Protein AF-0000000084528048 (afdb_homodimer)

Nearest PDB structures (foldseek):
  7a0g-assembly1_JJJ  TM=1.841E-01  e=9.945E+00  Serratia marcescens

Foldseek 3Di:
DDPPPPPPPDQPDDPLQVLLVLLLVLLVVLVVLPVPDPPPRSLVVSLVSLVSNVVSLVVSVVVCVVVVPQGPNSVVSSVVSLVSNLLSLLVVLLVLQQNDVLSVVLSVLLVVLVVLLVVLCVVLPPVLVVQDQDPLVVVLSVLSSVLSSLSSVLQSVCCVVVVDGNPNPNPLPLPVDPSSVSNVVSSVSSVVSSVSSVVRSVVSVVSSVVVPDDDD/DPPPPPPPPDQPDDPLQVLLVLLLVLLVVLVVLPVPDPPPRSLVVSLVSLVSNVVSLVVSVVVCVVVVPQGPNSVVSSVVSLVSNLLSLLVVLCVLQQNDVLSVVLSVLLVVLVVLLVVLCVVLPPVLVVQDQDPLVVVLSVLSSVLSSLLSVLQRVCCVVVVDGNPRPNPLPLPVDPSSVSNVVSSVSSVVSSVSSVVRSVVSVVSSVVVPDDDD

Structure (mmCIF, N/CA/C/O backbone):
data_AF-0000000084528048-model_v1
#
loop_
_entity.id
_entity.type
_entity.pdbx_description
1 polymer 'CDP-diacylglycerol--glycerol-3-phosphate 3-phosphatidyltransferase'
#
loop_
_atom_site.group_PDB
_atom_site.id
_atom_site.type_symbol
_atom_site.label_atom_id
_atom_site.label_alt_id
_atom_site.label_comp_id
_atom_site.label_asym_id
_atom_site.label_entity_id
_atom_site.label_seq_id
_atom_site.pdbx_PDB_ins_code
_atom_site.Cartn_x
_atom_site.Cartn_y
_atom_site.Cartn_z
_atom_site.occupancy
_atom_site.B_iso_or_equiv
_atom_site.auth_seq_id
_atom_site.auth_comp_id
_atom_site.auth_asym_id
_atom_site.auth_atom_id
_atom_site.pdbx_PDB_model_num
ATOM 1 N N . MET A 1 1 ? -15.969 32.281 36.062 1 35.38 1 MET A N 1
ATOM 2 C CA . MET A 1 1 ? -16.859 32.156 34.906 1 35.38 1 MET A CA 1
ATOM 3 C C . MET A 1 1 ? -17.188 30.703 34.625 1 35.38 1 MET A C 1
ATOM 5 O O . MET A 1 1 ? -16.297 29.844 34.625 1 35.38 1 MET A O 1
ATOM 9 N N . PRO A 1 2 ? -18.453 30.25 34.625 1 36.25 2 PRO A N 1
ATOM 10 C CA . PRO A 1 2 ? -18.781 28.828 34.625 1 36.25 2 PRO A CA 1
ATOM 11 C C . PRO A 1 2 ? -18.219 28.078 33.438 1 36.25 2 PRO A C 1
ATOM 13 O O . PRO A 1 2 ? -18.016 28.688 32.375 1 36.25 2 PRO A O 1
ATOM 16 N N . ALA A 1 3 ? -17.531 26.953 33.625 1 41.97 3 ALA A N 1
ATOM 17 C CA . ALA A 1 3 ? -17 26.047 32.625 1 41.97 3 ALA A CA 1
ATOM 18 C C . ALA A 1 3 ? -18.047 25.766 31.547 1 41.97 3 ALA A C 1
ATOM 20 O O . ALA A 1 3 ? -19.188 25.375 31.844 1 41.97 3 ALA A O 1
ATOM 21 N N . GLU A 1 4 ? -18.219 26.578 30.469 1 39.09 4 GLU A N 1
ATOM 22 C CA . GLU A 1 4 ? -19.156 26.344 29.391 1 39.09 4 GLU A CA 1
ATOM 23 C C . GLU A 1 4 ? -19.312 24.859 29.094 1 39.09 4 GLU A C 1
ATOM 25 O O . GLU A 1 4 ? -18.328 24.109 29.125 1 39.09 4 GLU A O 1
ATOM 30 N N . PRO A 1 5 ? -20.5 24.281 29.203 1 37.47 5 PRO A N 1
ATOM 31 C CA . PRO A 1 5 ? -20.734 22.844 29.047 1 37.47 5 PRO A CA 1
ATOM 32 C C . PRO A 1 5 ? -20.016 22.25 27.828 1 37.47 5 PRO A C 1
ATOM 34 O O . PRO A 1 5 ? -19.75 22.969 26.859 1 37.47 5 PRO A O 1
ATOM 37 N N . LEU A 1 6 ? -19.172 21.312 27.953 1 35.91 6 LEU A N 1
ATOM 38 C CA . LEU A 1 6 ? -18.578 20.469 26.922 1 35.91 6 LEU A CA 1
ATOM 39 C C . LEU A 1 6 ? -19.578 20.188 25.797 1 35.91 6 LEU A C 1
ATOM 41 O O . LEU A 1 6 ? -20.609 19.562 26.016 1 35.91 6 LEU A O 1
ATOM 45 N N . MET A 1 7 ? -20.047 21.156 24.984 1 36.66 7 MET A N 1
ATOM 46 C CA . MET A 1 7 ? -20.953 21.016 23.859 1 36.66 7 MET A CA 1
ATOM 47 C C . MET A 1 7 ? -20.828 19.641 23.219 1 36.66 7 MET A C 1
ATOM 49 O O . MET A 1 7 ? -19.719 19.125 23.047 1 36.66 7 MET A O 1
ATOM 53 N N . SER A 1 8 ? -21.734 18.734 23.234 1 39.81 8 SER A N 1
ATOM 54 C CA . SER A 1 8 ? -21.906 17.391 22.719 1 39.81 8 SER A CA 1
ATOM 55 C C . SER A 1 8 ? -21.469 17.297 21.266 1 39.81 8 SER A C 1
ATOM 57 O O . SER A 1 8 ? -22.016 17.984 20.406 1 39.81 8 SER A O 1
ATOM 59 N N . VAL A 1 9 ? -20.312 17.359 20.812 1 42.28 9 VAL A N 1
ATOM 60 C CA . VAL A 1 9 ? -19.625 17.156 19.531 1 42.28 9 VAL A CA 1
ATOM 61 C C . VAL A 1 9 ? -20.234 15.953 18.812 1 42.28 9 VAL A C 1
ATOM 63 O O . VAL A 1 9 ? -20 14.805 19.219 1 42.28 9 VAL A O 1
ATOM 66 N N . ALA A 1 10 ? -21.578 15.961 18.391 1 46.97 10 ALA A N 1
ATOM 67 C CA . ALA A 1 10 ? -22.281 14.82 17.828 1 46.97 10 ALA A CA 1
ATOM 68 C C . ALA A 1 10 ? -21.781 14.492 16.438 1 46.97 10 ALA A C 1
ATOM 70 O O . ALA A 1 10 ? -21.453 15.398 15.656 1 46.97 10 ALA A O 1
ATOM 71 N N . MET A 1 11 ? -21.109 13.367 16.203 1 55.97 11 MET A N 1
ATOM 72 C CA . MET A 1 11 ? -20.844 12.797 14.883 1 55.97 11 MET A CA 1
ATOM 73 C C . MET A 1 11 ? -22.125 12.672 14.07 1 55.97 11 MET A C 1
ATOM 75 O O . MET A 1 11 ? -23.078 12.031 14.5 1 55.97 11 MET A O 1
ATOM 79 N N . THR A 1 12 ? -22.625 13.625 13.242 1 60.12 12 THR A N 1
ATOM 80 C CA . THR A 1 12 ? -23.812 13.477 12.406 1 60.12 12 THR A CA 1
ATOM 81 C C . THR A 1 12 ? -23.641 12.336 11.406 1 60.12 12 THR A C 1
ATOM 83 O O . THR A 1 12 ? -22.688 12.336 10.617 1 60.12 12 THR A O 1
ATOM 86 N N . TRP A 1 13 ? -24.094 11.172 11.766 1 65.44 13 TRP A N 1
ATOM 87 C CA . TRP A 1 13 ? -24.094 10 10.891 1 65.44 13 TRP A CA 1
ATOM 88 C C . TRP A 1 13 ? -25.031 10.211 9.703 1 65.44 13 TRP A C 1
ATOM 90 O O . TRP A 1 13 ? -26.219 10.461 9.891 1 65.44 13 TRP A O 1
ATOM 100 N N . THR A 1 14 ? -24.547 10.453 8.5 1 71.69 14 THR A N 1
ATOM 101 C CA . THR A 1 14 ? -25.312 10.672 7.281 1 71.69 14 THR A CA 1
ATOM 102 C C . THR A 1 14 ? -25.203 9.469 6.348 1 71.69 14 THR A C 1
ATOM 104 O O . THR A 1 14 ? -24.422 8.555 6.605 1 71.69 14 THR A O 1
ATOM 107 N N . ILE A 1 15 ? -26.031 9.352 5.414 1 71.5 15 ILE A N 1
ATOM 108 C CA . ILE A 1 15 ? -26.047 8.289 4.41 1 71.5 15 ILE A CA 1
ATOM 109 C C . ILE A 1 15 ? -24.688 8.234 3.701 1 71.5 15 ILE A C 1
ATOM 111 O O . ILE A 1 15 ? -24.109 7.164 3.533 1 71.5 15 ILE A O 1
ATOM 115 N N . PRO A 1 16 ? -24.125 9.406 3.406 1 70.62 16 PRO A N 1
ATOM 116 C CA . PRO A 1 16 ? -22.828 9.367 2.742 1 70.62 16 PRO A CA 1
ATOM 117 C C . PRO A 1 16 ? -21.734 8.75 3.615 1 70.62 16 PRO A C 1
ATOM 119 O O . PRO A 1 16 ? -20.844 8.055 3.105 1 70.62 16 PRO A O 1
ATOM 122 N N . ASN A 1 17 ? -21.938 8.859 4.883 1 77.19 17 ASN A N 1
ATOM 123 C CA . ASN A 1 17 ? -20.969 8.266 5.801 1 77.19 17 ASN A CA 1
ATOM 124 C C . ASN A 1 17 ? -21.047 6.746 5.797 1 77.19 17 ASN A C 1
ATOM 126 O O . ASN A 1 17 ? -20.031 6.062 5.875 1 77.19 17 ASN A O 1
ATOM 130 N N . THR A 1 18 ? -22.25 6.324 5.688 1 80.62 18 THR A N 1
ATOM 131 C CA . THR A 1 18 ? -22.438 4.879 5.664 1 80.62 18 THR A CA 1
ATOM 132 C C . THR A 1 18 ? -21.859 4.277 4.383 1 80.62 18 THR A C 1
ATOM 134 O O . THR A 1 18 ? -21.25 3.211 4.414 1 80.62 18 THR A O 1
ATOM 137 N N . LEU A 1 19 ? -22.047 4.988 3.322 1 79.31 19 LEU A N 1
ATOM 138 C CA . LEU A 1 19 ? -21.531 4.504 2.045 1 79.31 19 LEU A CA 1
ATOM 139 C C . LEU A 1 19 ? -20 4.488 2.041 1 79.31 19 LEU A C 1
ATOM 141 O O . LEU A 1 19 ? -19.391 3.561 1.513 1 79.31 19 LEU A O 1
ATOM 145 N N . THR A 1 20 ? -19.453 5.422 2.646 1 82.31 20 THR A N 1
ATOM 146 C CA . THR A 1 20 ? -18 5.508 2.721 1 82.31 20 THR A CA 1
ATOM 147 C C . THR A 1 20 ? -17.438 4.402 3.611 1 82.31 20 THR A C 1
ATOM 149 O O . THR A 1 20 ? -16.422 3.793 3.287 1 82.31 20 THR A O 1
ATOM 152 N N . LEU A 1 21 ? -18.172 4.168 4.676 1 85.19 21 LEU A N 1
ATOM 153 C CA . LEU A 1 21 ? -17.75 3.1 5.578 1 85.19 21 LEU A CA 1
ATOM 154 C C . LEU A 1 21 ? -17.828 1.743 4.887 1 85.19 21 LEU A C 1
ATOM 156 O O . LEU A 1 21 ? -16.953 0.895 5.07 1 85.19 21 LEU A O 1
ATOM 160 N N . LEU A 1 22 ? -18.828 1.591 4.152 1 86.69 22 LEU A N 1
ATOM 161 C CA . LEU A 1 22 ? -18.969 0.347 3.404 1 86.69 22 LEU A CA 1
ATOM 162 C C . LEU A 1 22 ? -17.844 0.18 2.391 1 86.69 22 LEU A C 1
ATOM 164 O O . LEU A 1 22 ? -17.328 -0.923 2.213 1 86.69 22 LEU A O 1
ATOM 168 N N . ARG A 1 23 ? -17.438 1.256 1.826 1 88.44 23 ARG A N 1
ATOM 169 C CA . ARG A 1 23 ? -16.344 1.219 0.868 1 88.44 23 ARG A CA 1
ATOM 170 C C . ARG A 1 23 ? -15.023 0.888 1.56 1 88.44 23 ARG A C 1
ATOM 172 O O . ARG A 1 23 ? -14.211 0.134 1.024 1 88.44 23 ARG A O 1
ATOM 179 N N . LEU A 1 24 ? -14.914 1.457 2.646 1 90.19 24 LEU A N 1
ATOM 180 C CA . LEU A 1 24 ? -13.711 1.198 3.424 1 90.19 24 LEU A CA 1
ATOM 181 C C . LEU A 1 24 ? -13.609 -0.275 3.803 1 90.19 24 LEU A C 1
ATOM 183 O O . LEU A 1 24 ? -12.531 -0.868 3.738 1 90.19 24 LEU A O 1
ATOM 187 N N . LEU A 1 25 ? -14.75 -0.854 4.102 1 90.56 25 LEU A N 1
ATOM 188 C CA . LEU A 1 25 ? -14.797 -2.258 4.488 1 90.56 25 LEU A CA 1
ATOM 189 C C . LEU A 1 25 ? -14.695 -3.164 3.268 1 90.56 25 LEU A C 1
ATOM 191 O O . LEU A 1 25 ? -14.258 -4.312 3.373 1 90.56 25 LEU A O 1
ATOM 195 N N . ALA A 1 26 ? -15.117 -2.627 2.178 1 91.69 26 ALA A N 1
ATOM 196 C CA . ALA A 1 26 ? -15.07 -3.391 0.934 1 91.69 26 ALA A CA 1
ATOM 197 C C . ALA A 1 26 ? -13.633 -3.66 0.51 1 91.69 26 ALA A C 1
ATOM 199 O O . ALA A 1 26 ? -13.344 -4.684 -0.115 1 91.69 26 ALA A O 1
ATOM 200 N N . ALA A 1 27 ? -12.727 -2.779 0.89 1 92.31 27 ALA A N 1
ATOM 201 C CA . ALA A 1 27 ? -11.344 -2.916 0.462 1 92.31 27 ALA A CA 1
ATOM 202 C C . ALA A 1 27 ? -10.734 -4.223 0.966 1 92.31 27 ALA A C 1
ATOM 204 O O . ALA A 1 27 ? -10.383 -5.098 0.172 1 92.31 27 ALA A O 1
ATOM 205 N N . PRO A 1 28 ? -10.719 -4.469 2.291 1 93.69 28 PRO A N 1
ATOM 206 C CA . PRO A 1 28 ? -10.266 -5.785 2.74 1 93.69 28 PRO A CA 1
ATOM 207 C C . PRO A 1 28 ? -11.211 -6.91 2.324 1 93.69 28 PRO A C 1
ATOM 209 O O . PRO A 1 28 ? -10.789 -8.07 2.223 1 93.69 28 PRO A O 1
ATOM 212 N N . GLY A 1 29 ? -12.43 -6.586 2.041 1 93.88 29 GLY A N 1
ATOM 213 C CA . GLY A 1 29 ? -13.406 -7.562 1.579 1 93.88 29 GLY A CA 1
ATOM 214 C C . GLY A 1 29 ? -13.023 -8.203 0.26 1 93.88 29 GLY A C 1
ATOM 215 O O . GLY A 1 29 ? -13.297 -9.383 0.038 1 93.88 29 GLY A O 1
ATOM 216 N N . VAL A 1 30 ? -12.367 -7.402 -0.539 1 92.62 30 VAL A N 1
ATOM 217 C CA . VAL A 1 30 ? -11.938 -7.926 -1.829 1 92.62 30 VAL A CA 1
ATOM 218 C C . VAL A 1 30 ? -10.969 -9.086 -1.617 1 92.62 30 VAL A C 1
ATOM 220 O O . VAL A 1 30 ? -11.094 -10.133 -2.254 1 92.62 30 VAL A O 1
ATOM 223 N N . ALA A 1 31 ? -10.07 -8.93 -0.705 1 91.69 31 ALA A N 1
ATOM 224 C CA . ALA A 1 31 ? -9.117 -9.984 -0.399 1 91.69 31 ALA A CA 1
ATOM 225 C C . ALA A 1 31 ? -9.805 -11.18 0.257 1 91.69 31 ALA A C 1
ATOM 227 O O . ALA A 1 31 ? -9.5 -12.336 -0.051 1 91.69 31 ALA A O 1
ATOM 228 N N . VAL A 1 32 ? -10.789 -10.922 1.092 1 90.44 32 VAL A N 1
ATOM 229 C CA . VAL A 1 32 ? -11.477 -11.953 1.856 1 90.44 32 VAL A CA 1
ATOM 230 C C . VAL A 1 32 ? -12.305 -12.828 0.915 1 90.44 32 VAL A C 1
ATOM 232 O O . VAL A 1 32 ? -12.492 -14.023 1.17 1 90.44 32 VAL A O 1
ATOM 235 N N . MET A 1 33 ? -12.758 -12.25 -0.167 1 89.56 33 MET A N 1
ATOM 236 C CA . MET A 1 33 ? -13.523 -13.039 -1.129 1 89.56 33 MET A CA 1
ATOM 237 C C . MET A 1 33 ? -12.703 -14.211 -1.654 1 89.56 33 MET A C 1
ATOM 239 O O . MET A 1 33 ? -13.227 -15.305 -1.861 1 89.56 33 MET A O 1
ATOM 243 N N . PHE A 1 34 ? -11.438 -14.008 -1.802 1 84.25 34 PHE A N 1
ATOM 244 C CA . PHE A 1 34 ? -10.578 -15.039 -2.355 1 84.25 34 PHE A CA 1
ATOM 245 C C . PHE A 1 3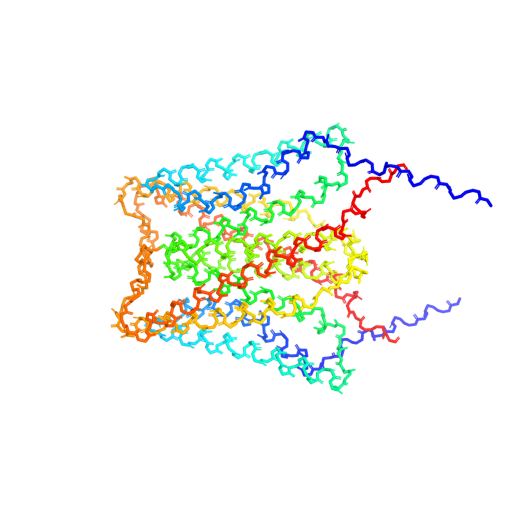4 ? -10.156 -16.031 -1.276 1 84.25 34 PHE A C 1
ATOM 247 O O . PHE A 1 34 ? -9.633 -17.109 -1.58 1 84.25 34 PHE A O 1
ATOM 254 N N . LEU A 1 35 ? -10.398 -15.656 -0.031 1 82.56 35 LEU A N 1
ATOM 255 C CA . LEU A 1 35 ? -10.078 -16.547 1.073 1 82.56 35 LEU A CA 1
ATOM 256 C C . LEU A 1 35 ? -11.266 -17.453 1.407 1 82.56 35 LEU A C 1
ATOM 258 O O . LEU A 1 35 ? -11.078 -18.578 1.865 1 82.56 35 LEU A O 1
ATOM 262 N N . TYR A 1 36 ? -12.375 -16.984 1.167 1 82.44 36 TYR A N 1
ATOM 263 C CA . TYR A 1 36 ? -13.57 -17.688 1.614 1 82.44 36 TYR A CA 1
ATOM 264 C C . TYR A 1 36 ? -14.203 -18.469 0.465 1 82.44 36 TYR A C 1
ATOM 266 O O . TYR A 1 36 ? -14.742 -19.562 0.668 1 82.44 36 TYR A O 1
ATOM 274 N N . PHE A 1 37 ? -14.117 -17.922 -0.741 1 84.19 37 PHE A N 1
ATOM 275 C CA . PHE A 1 37 ? -14.773 -18.547 -1.884 1 84.19 37 PHE A CA 1
ATOM 276 C C . PHE A 1 37 ? -13.742 -19.125 -2.844 1 84.19 37 PHE A C 1
ATOM 278 O O . PHE A 1 37 ? -12.602 -18.672 -2.891 1 84.19 37 PHE A O 1
ATOM 285 N N . ASN A 1 38 ? -14.219 -20.156 -3.562 1 83.62 38 ASN A N 1
ATOM 286 C CA . ASN A 1 38 ? -13.375 -20.734 -4.602 1 83.62 38 ASN A CA 1
ATOM 287 C C . ASN A 1 38 ? -13.531 -19.984 -5.926 1 83.62 38 ASN A C 1
ATOM 289 O O . ASN A 1 38 ? -14.57 -19.375 -6.18 1 83.62 38 ASN A O 1
ATOM 293 N N . ARG A 1 39 ? -12.516 -20.078 -6.68 1 78.88 39 ARG A N 1
ATOM 294 C CA . ARG A 1 39 ? -12.602 -19.5 -8.016 1 78.88 39 ARG A CA 1
ATOM 295 C C . ARG A 1 39 ? -13.508 -20.344 -8.914 1 78.88 39 ARG A C 1
ATOM 297 O O . ARG A 1 39 ? -13.617 -21.562 -8.742 1 78.88 39 ARG A O 1
ATOM 304 N N . PRO A 1 40 ? -14.367 -19.812 -9.711 1 82.31 40 PRO A N 1
ATOM 305 C CA . PRO A 1 40 ? -14.344 -18.422 -10.188 1 82.31 40 PRO A CA 1
ATOM 306 C C . PRO A 1 40 ? -15.25 -17.5 -9.375 1 82.31 40 PRO A C 1
ATOM 308 O O . PRO A 1 40 ? -15.297 -16.297 -9.625 1 82.31 40 PRO A O 1
ATOM 311 N N . TRP A 1 41 ? -16.047 -18.031 -8.461 1 85 41 TRP A N 1
ATOM 312 C CA . TRP A 1 41 ? -16.969 -17.219 -7.668 1 85 41 TRP A CA 1
ATOM 313 C C . TRP A 1 41 ? -16.234 -16.109 -6.941 1 85 41 TRP A C 1
ATOM 315 O O . TRP A 1 41 ? -16.75 -14.992 -6.824 1 85 41 TRP A O 1
ATOM 325 N N . ALA A 1 42 ? -15.07 -16.359 -6.426 1 86.12 42 ALA A N 1
ATOM 326 C CA . ALA A 1 42 ? -14.273 -15.352 -5.738 1 86.12 42 ALA A CA 1
ATOM 327 C C . ALA A 1 42 ? -13.969 -14.172 -6.664 1 86.12 42 ALA A C 1
ATOM 329 O O . ALA A 1 42 ? -14.07 -13.016 -6.254 1 86.12 42 ALA A O 1
ATOM 330 N N . ASP A 1 43 ? -13.68 -14.508 -7.898 1 85.69 43 ASP A N 1
ATOM 331 C CA . ASP A 1 43 ? -13.336 -13.469 -8.859 1 85.69 43 ASP A CA 1
ATOM 332 C C . ASP A 1 43 ? -14.539 -12.555 -9.133 1 85.69 43 ASP A C 1
ATOM 334 O O . ASP A 1 43 ? -14.406 -11.328 -9.109 1 85.69 43 ASP A O 1
ATOM 338 N N . TRP A 1 44 ? -15.688 -13.164 -9.32 1 89.44 44 TRP A N 1
ATOM 339 C CA . TRP A 1 44 ? -16.891 -12.414 -9.648 1 89.44 44 TRP A CA 1
ATOM 340 C C . TRP A 1 44 ? -17.375 -11.586 -8.453 1 89.44 44 TRP A C 1
ATOM 342 O O . TRP A 1 44 ? -17.797 -10.445 -8.609 1 89.44 44 TRP A O 1
ATOM 352 N N . LEU A 1 45 ? -17.281 -12.156 -7.312 1 91.19 45 LEU A N 1
ATOM 353 C CA . LEU A 1 45 ? -17.688 -11.438 -6.109 1 91.19 45 LEU A CA 1
ATOM 354 C C . LEU A 1 45 ? -16.734 -10.281 -5.816 1 91.19 45 LEU A C 1
ATOM 356 O O . LEU A 1 45 ? -17.172 -9.203 -5.406 1 91.19 45 LEU A O 1
ATOM 360 N N . ALA A 1 46 ? -15.492 -10.539 -5.98 1 90.81 46 ALA A N 1
ATOM 361 C CA . ALA A 1 46 ? -14.508 -9.469 -5.805 1 90.81 46 ALA A CA 1
ATOM 362 C C . ALA A 1 46 ? -14.75 -8.336 -6.797 1 90.81 46 ALA A C 1
ATOM 364 O O . ALA A 1 46 ? -14.688 -7.16 -6.434 1 90.81 46 ALA A O 1
ATOM 365 N N . LEU A 1 47 ? -15.031 -8.734 -8.047 1 91.62 47 LEU A N 1
ATOM 366 C CA . LEU A 1 47 ? -15.328 -7.742 -9.07 1 91.62 47 LEU A CA 1
ATOM 367 C C . LEU A 1 47 ? -16.562 -6.934 -8.695 1 91.62 47 LEU A C 1
ATOM 369 O O . LEU A 1 47 ? -16.562 -5.703 -8.781 1 91.62 47 LEU A O 1
ATOM 373 N N . ALA A 1 48 ? -17.578 -7.613 -8.305 1 93.06 48 ALA A N 1
ATOM 374 C CA . ALA A 1 48 ? -18.812 -6.953 -7.914 1 93.06 48 ALA A CA 1
ATOM 375 C C . ALA A 1 48 ? -18.578 -5.996 -6.746 1 93.06 48 ALA A C 1
ATOM 377 O O . ALA A 1 48 ? -19.094 -4.871 -6.75 1 93.06 48 ALA A O 1
ATOM 378 N N . LEU A 1 49 ? -17.844 -6.484 -5.82 1 92.12 49 LEU A N 1
ATOM 379 C CA . LEU A 1 49 ? -17.531 -5.656 -4.664 1 92.12 49 LEU A CA 1
ATOM 380 C C . LEU A 1 49 ? -16.719 -4.426 -5.078 1 92.12 49 LEU A C 1
ATOM 382 O O . LEU A 1 49 ? -17 -3.316 -4.613 1 92.12 49 LEU A O 1
ATOM 386 N N . PHE A 1 50 ? -15.773 -4.629 -5.922 1 93.56 50 PHE A N 1
ATOM 387 C CA . PHE A 1 50 ? -14.922 -3.531 -6.359 1 93.56 50 PHE A CA 1
ATOM 388 C C . PHE A 1 50 ? -15.719 -2.51 -7.16 1 93.56 50 PHE A C 1
ATOM 390 O O . PHE A 1 50 ? -15.633 -1.307 -6.902 1 93.56 50 PHE A O 1
ATOM 397 N N . ILE A 1 51 ? -16.516 -2.945 -8.102 1 90.94 51 ILE A N 1
ATOM 398 C CA . ILE A 1 51 ? -17.328 -2.064 -8.938 1 90.94 51 ILE A CA 1
ATOM 399 C C . ILE A 1 51 ? -18.359 -1.34 -8.086 1 90.94 51 ILE A C 1
ATOM 401 O O . ILE A 1 51 ? -18.609 -0.146 -8.273 1 90.94 51 ILE A O 1
ATOM 405 N N . GLY A 1 52 ? -18.984 -2.1 -7.254 1 90.62 52 GLY A N 1
ATOM 406 C CA . GLY A 1 52 ? -19.938 -1.476 -6.352 1 90.62 52 GLY A CA 1
ATOM 407 C C . GLY A 1 52 ? -19.328 -0.362 -5.52 1 90.62 52 GLY A C 1
ATOM 408 O O . GLY A 1 52 ? -19.906 0.719 -5.402 1 90.62 52 GLY A O 1
ATOM 409 N N . ALA A 1 53 ? -18.188 -0.645 -4.973 1 87.94 53 ALA A N 1
ATOM 410 C CA . ALA A 1 53 ? -17.5 0.355 -4.164 1 87.94 53 ALA A CA 1
ATOM 411 C C . ALA A 1 53 ? -17.078 1.557 -5.008 1 87.94 53 ALA A C 1
ATOM 413 O O . ALA A 1 53 ? -17.219 2.703 -4.578 1 87.94 53 ALA A O 1
ATOM 414 N N . ALA A 1 54 ? -16.562 1.293 -6.199 1 85.81 54 ALA A N 1
ATOM 415 C CA . ALA A 1 54 ? -16.125 2.369 -7.086 1 85.81 54 ALA A CA 1
ATOM 416 C C . ALA A 1 54 ? -17.312 3.207 -7.551 1 85.81 54 ALA A C 1
ATOM 418 O O . ALA A 1 54 ? -17.219 4.434 -7.641 1 85.81 54 ALA A O 1
ATOM 419 N N . ALA A 1 55 ? -18.391 2.594 -7.871 1 85.12 55 ALA A N 1
ATOM 420 C CA . ALA A 1 55 ? -19.594 3.277 -8.336 1 85.12 55 ALA A CA 1
ATOM 421 C C . ALA A 1 55 ? -20.203 4.145 -7.234 1 85.12 55 ALA A C 1
ATOM 423 O O . ALA A 1 55 ? -20.688 5.246 -7.5 1 85.12 55 ALA A O 1
ATOM 424 N N . THR A 1 56 ? -20.156 3.625 -6.055 1 81.75 56 THR A N 1
ATOM 425 C CA . THR A 1 56 ? -20.719 4.375 -4.934 1 81.75 56 THR A CA 1
ATOM 426 C C . THR A 1 56 ? -19.922 5.664 -4.703 1 81.75 56 THR A C 1
ATOM 428 O O . THR A 1 56 ? -20.484 6.66 -4.234 1 81.75 56 THR A O 1
ATOM 431 N N . ASP A 1 57 ? -18.641 5.578 -4.957 1 79.19 57 ASP A N 1
ATOM 432 C CA . ASP A 1 57 ? -17.828 6.777 -4.836 1 79.19 57 ASP A CA 1
ATOM 433 C C . ASP A 1 57 ? -18.266 7.852 -5.828 1 79.19 57 ASP A C 1
ATOM 435 O O . ASP A 1 57 ? -18.344 9.031 -5.48 1 79.19 57 ASP A O 1
ATOM 439 N N . TRP A 1 58 ? -18.531 7.426 -6.98 1 75.25 58 TRP A N 1
ATOM 440 C CA . TRP A 1 58 ? -18.969 8.359 -8.023 1 75.25 58 TRP A CA 1
ATOM 441 C C . TRP A 1 58 ? -20.328 8.961 -7.68 1 75.25 58 TRP A C 1
ATOM 443 O O . TRP A 1 58 ? -20.531 10.164 -7.852 1 75.25 58 TRP A O 1
ATOM 453 N N . PHE A 1 59 ? -21.141 8.156 -7.172 1 71.75 59 PHE A N 1
ATOM 454 C CA . PHE A 1 59 ? -22.5 8.586 -6.844 1 71.75 59 PHE A CA 1
ATOM 455 C C . PHE A 1 59 ? -22.484 9.508 -5.633 1 71.75 59 PHE A C 1
ATOM 457 O O . PHE A 1 59 ? -23.141 10.555 -5.641 1 71.75 59 PHE A O 1
ATOM 464 N N . ASP A 1 60 ? -21.75 9.07 -4.637 1 64.94 60 ASP A N 1
ATOM 465 C CA . ASP A 1 60 ? -21.781 9.812 -3.381 1 64.94 60 ASP A CA 1
ATOM 466 C C . ASP A 1 60 ? -21.078 11.164 -3.525 1 64.94 60 ASP A C 1
ATOM 468 O O . ASP A 1 60 ? -21.469 12.141 -2.879 1 64.94 60 ASP A O 1
ATOM 472 N N . GLY A 1 61 ? -20.016 11.188 -4.27 1 62.41 61 GLY A N 1
ATOM 473 C CA . GLY A 1 61 ? -19.438 12.492 -4.551 1 62.41 61 GLY A CA 1
ATOM 474 C C . GLY A 1 61 ? -20.406 13.453 -5.195 1 62.41 61 GLY A C 1
ATOM 475 O O . GLY A 1 61 ? -20.469 14.633 -4.82 1 62.41 61 GLY A O 1
ATOM 476 N N . TYR A 1 62 ? -21.188 12.852 -5.957 1 61.06 62 TYR A N 1
ATOM 477 C CA . TYR A 1 62 ? -22.203 13.648 -6.637 1 61.06 62 TYR A CA 1
ATOM 478 C C . TYR A 1 62 ? -23.281 14.109 -5.664 1 61.06 62 TYR A C 1
ATOM 480 O O . TYR A 1 62 ? -23.656 15.281 -5.645 1 61.06 62 TYR A O 1
ATOM 488 N N . LEU A 1 63 ? -23.672 13.18 -4.867 1 59.12 63 LEU A N 1
ATOM 489 C CA . LEU A 1 63 ? -24.75 13.484 -3.938 1 59.12 63 LEU A CA 1
ATOM 490 C C . LEU A 1 63 ? -24.281 14.438 -2.844 1 59.12 63 LEU A C 1
ATOM 492 O O . LEU A 1 63 ? -25.031 15.32 -2.426 1 59.12 63 LEU A O 1
ATOM 496 N N . ALA A 1 64 ? -23.141 14.219 -2.26 1 58.78 64 ALA A N 1
ATOM 497 C CA . ALA A 1 64 ? -22.594 15.07 -1.215 1 58.78 64 ALA A CA 1
ATOM 498 C C . ALA A 1 64 ? -22.438 16.516 -1.709 1 58.78 64 ALA A C 1
ATOM 500 O O . ALA A 1 64 ? -22.672 17.453 -0.958 1 58.78 64 ALA A O 1
ATOM 501 N N . ARG A 1 65 ? -22.016 16.578 -2.945 1 60.22 65 ARG A N 1
ATOM 502 C CA . ARG A 1 65 ? -21.891 17.906 -3.549 1 60.22 65 ARG A CA 1
ATOM 503 C C . ARG A 1 65 ? -23.266 18.562 -3.715 1 60.22 65 ARG A C 1
ATOM 505 O O . ARG A 1 65 ? -23.406 19.766 -3.514 1 60.22 65 ARG A O 1
ATOM 512 N N . LEU A 1 66 ? -24.141 17.672 -3.93 1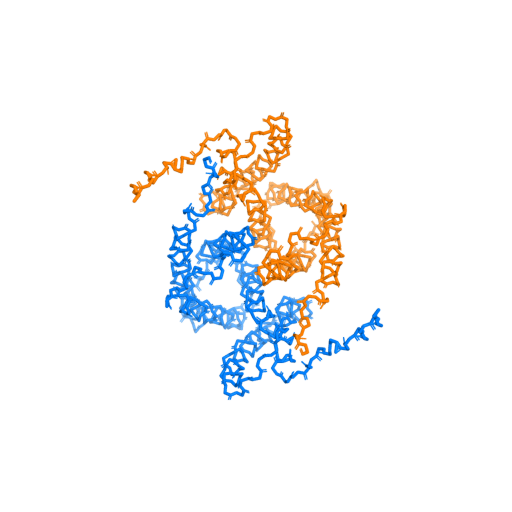 57.12 66 LEU A N 1
ATOM 513 C CA . LEU A 1 66 ? -25.5 18.188 -4.152 1 57.12 66 LEU A CA 1
ATOM 514 C C . LEU A 1 66 ? -26.141 18.594 -2.834 1 57.12 66 LEU A C 1
ATOM 516 O O . LEU A 1 66 ? -26.844 19.609 -2.768 1 57.12 66 LEU A O 1
ATOM 520 N N . TRP A 1 67 ? -25.906 17.75 -1.896 1 59.44 67 TRP A N 1
ATOM 521 C CA . TRP A 1 67 ? -26.609 18.016 -0.645 1 59.44 67 TRP A CA 1
ATOM 522 C C . TRP A 1 67 ? -25.734 18.812 0.321 1 59.44 67 TRP A C 1
ATOM 524 O O . TRP A 1 67 ? -26.172 19.141 1.426 1 59.44 67 TRP A O 1
ATOM 534 N N . LYS A 1 68 ? -24.688 19.312 -0.052 1 57.91 68 LYS A N 1
ATOM 535 C CA . LYS A 1 68 ? -23.766 20.094 0.777 1 57.91 68 LYS A CA 1
ATOM 536 C C . LYS A 1 68 ? -23.594 19.469 2.156 1 57.91 68 LYS A C 1
ATOM 538 O O . LYS A 1 68 ? -23.531 20.172 3.164 1 57.91 68 LYS A O 1
ATOM 543 N N . GLN A 1 69 ? -24.016 18.234 2.273 1 60.19 69 GLN A N 1
ATOM 544 C CA . GLN A 1 69 ? -24.031 17.594 3.582 1 60.19 69 GLN A CA 1
ATOM 545 C C . GLN A 1 69 ? -22.797 16.719 3.783 1 60.19 69 GLN A C 1
ATOM 547 O O . GLN A 1 69 ? -22.891 15.602 4.309 1 60.19 69 GLN A O 1
ATOM 552 N N . GLU A 1 70 ? -21.672 17.266 3.434 1 64.25 70 GLU A N 1
ATOM 553 C CA . GLU A 1 70 ? -20.516 16.406 3.689 1 64.25 70 GLU A CA 1
ATOM 554 C C . GLU A 1 70 ? -20 16.578 5.113 1 64.25 70 GLU A C 1
ATOM 556 O O . GLU A 1 70 ? -19.75 17.703 5.555 1 64.25 70 GLU A O 1
ATOM 561 N N . SER A 1 71 ? -20.203 15.477 5.938 1 72.81 71 SER A N 1
ATOM 562 C CA . SER A 1 71 ? -19.656 15.508 7.289 1 72.81 71 SER A CA 1
ATOM 563 C C . SER A 1 71 ? -18.125 15.469 7.27 1 72.81 71 SER A C 1
ATOM 565 O O . SER A 1 71 ? -17.531 15.062 6.273 1 72.81 71 SER A O 1
ATOM 567 N N . ARG A 1 72 ? -17.609 16.062 8.242 1 77.38 72 ARG A N 1
ATOM 568 C CA . ARG A 1 72 ? -16.156 16.047 8.375 1 77.38 72 ARG A CA 1
ATOM 569 C C . ARG A 1 72 ? -15.617 14.625 8.375 1 77.38 72 ARG A C 1
ATOM 571 O O . ARG A 1 72 ? -14.562 14.352 7.793 1 77.38 72 ARG A O 1
ATOM 578 N N . PHE A 1 73 ? -16.344 13.789 9.008 1 79.38 73 PHE A N 1
ATOM 579 C CA . PHE A 1 73 ? -15.93 12.391 9.102 1 79.38 73 PHE A CA 1
ATOM 580 C C . PHE A 1 73 ? -15.938 11.734 7.723 1 79.38 73 PHE A C 1
ATOM 582 O O . PHE A 1 73 ? -15.008 11.008 7.367 1 79.38 73 PHE A O 1
ATOM 589 N N . GLY A 1 74 ? -16.953 11.977 7.004 1 76.88 74 GLY A N 1
ATOM 590 C CA . GLY A 1 74 ? -17.047 11.445 5.656 1 76.88 74 GLY A CA 1
ATOM 591 C C . GLY A 1 74 ? -15.977 12 4.727 1 76.88 74 GLY A C 1
ATOM 592 O O . GLY A 1 74 ? -15.398 11.258 3.928 1 76.88 74 GLY A O 1
ATOM 593 N N . ALA A 1 75 ? -15.75 13.18 4.879 1 76.56 75 ALA A N 1
ATOM 594 C CA . ALA A 1 75 ? -14.734 13.844 4.062 1 76.56 75 ALA A CA 1
ATOM 595 C C . ALA A 1 75 ? -13.352 13.273 4.324 1 76.56 75 ALA A C 1
ATOM 597 O O . ALA A 1 75 ? -12.516 13.203 3.414 1 76.56 75 ALA A O 1
ATOM 598 N N . MET A 1 76 ? -13.125 12.875 5.492 1 82.31 76 MET A N 1
ATOM 599 C CA . MET A 1 76 ? -11.852 12.281 5.883 1 82.31 76 MET A CA 1
ATOM 600 C C . MET A 1 76 ? -11.734 10.852 5.367 1 82.31 76 MET A C 1
ATOM 602 O O . MET A 1 76 ? -10.688 10.453 4.852 1 82.31 76 MET A O 1
ATOM 606 N N . LEU A 1 77 ? -12.836 10.125 5.387 1 86.81 77 LEU A N 1
ATOM 607 C CA . LEU A 1 77 ? -12.797 8.695 5.105 1 86.81 77 LEU A CA 1
ATOM 608 C C . LEU A 1 77 ? -12.789 8.438 3.602 1 86.81 77 LEU A C 1
ATOM 610 O O . LEU A 1 77 ? -12.281 7.406 3.15 1 86.81 77 LEU A O 1
ATOM 614 N N . ASP A 1 78 ? -13.289 9.422 2.928 1 84.19 78 ASP A N 1
ATOM 615 C CA . ASP A 1 78 ? -13.5 9.211 1.499 1 84.19 78 ASP A CA 1
ATOM 616 C C . ASP A 1 78 ? -12.18 8.945 0.784 1 84.19 78 ASP A C 1
ATOM 618 O O . ASP A 1 78 ? -12 7.891 0.171 1 84.19 78 ASP A O 1
ATOM 622 N N . PRO A 1 79 ? -11.266 9.742 0.942 1 85.25 79 PRO A N 1
ATOM 623 C CA . PRO A 1 79 ? -9.992 9.508 0.259 1 85.25 79 PRO A CA 1
ATOM 624 C C . PRO A 1 79 ? -9.266 8.266 0.775 1 85.25 79 PRO A C 1
ATOM 626 O O . PRO A 1 79 ? -8.539 7.617 0.021 1 85.25 79 PRO A O 1
ATOM 629 N N . ILE A 1 80 ? -9.414 7.926 1.955 1 90.25 80 ILE A N 1
ATOM 630 C CA . ILE A 1 80 ? -8.797 6.758 2.568 1 90.25 80 ILE A CA 1
ATOM 631 C C . ILE A 1 80 ? -9.367 5.484 1.953 1 90.25 80 ILE A C 1
ATOM 633 O O . ILE A 1 80 ? -8.625 4.574 1.59 1 90.25 80 ILE A O 1
ATOM 637 N N . ALA A 1 81 ? -10.703 5.543 1.849 1 90.88 81 ALA A N 1
ATOM 638 C CA . ALA A 1 81 ? -11.391 4.387 1.292 1 90.88 81 ALA A CA 1
ATOM 639 C C . ALA A 1 81 ? -10.953 4.125 -0.146 1 90.88 81 ALA A C 1
ATOM 641 O O . ALA A 1 81 ? -10.711 2.977 -0.527 1 90.88 81 ALA A O 1
ATOM 642 N N . ASP A 1 82 ? -10.836 5.18 -0.885 1 88.81 82 ASP A N 1
ATOM 643 C CA . ASP A 1 82 ? -10.422 5.051 -2.279 1 88.81 82 ASP A CA 1
ATOM 644 C C . ASP A 1 82 ? -9.008 4.488 -2.387 1 88.81 82 ASP A C 1
ATOM 646 O O . ASP A 1 82 ? -8.758 3.578 -3.182 1 88.81 82 ASP A O 1
ATOM 650 N N . LYS A 1 83 ? -8.148 4.965 -1.598 1 91.75 83 LYS A N 1
ATOM 651 C CA . LYS A 1 83 ? -6.758 4.516 -1.604 1 91.75 83 LYS A CA 1
ATOM 652 C C . LYS A 1 83 ? -6.645 3.062 -1.156 1 91.75 83 LYS A C 1
ATOM 654 O O . LYS A 1 83 ? -5.918 2.275 -1.764 1 91.75 83 LYS A O 1
ATOM 659 N N . ALA A 1 84 ? -7.359 2.77 -0.131 1 94.44 84 ALA A N 1
ATOM 660 C CA . ALA A 1 84 ? -7.328 1.405 0.389 1 94.44 84 ALA A CA 1
ATOM 661 C C . ALA A 1 84 ? -7.832 0.41 -0.653 1 94.44 84 ALA A C 1
ATOM 663 O O . ALA A 1 84 ? -7.238 -0.654 -0.843 1 94.44 84 ALA A O 1
ATOM 664 N N . MET A 1 85 ? -8.867 0.788 -1.293 1 92.81 85 MET A N 1
ATOM 665 C CA . MET A 1 85 ? -9.461 -0.077 -2.309 1 92.81 85 MET A CA 1
ATOM 666 C C . MET A 1 85 ? -8.469 -0.354 -3.434 1 92.81 85 MET A C 1
ATOM 668 O O . MET A 1 85 ? -8.289 -1.503 -3.84 1 92.81 85 MET A O 1
ATOM 672 N N . VAL A 1 86 ? -7.84 0.652 -3.842 1 93.75 86 VAL A N 1
ATOM 673 C CA . VAL A 1 86 ? -6.914 0.542 -4.965 1 93.75 86 VAL A CA 1
ATOM 674 C C . VAL A 1 86 ? -5.707 -0.304 -4.562 1 93.75 86 VAL A C 1
ATOM 676 O O . VAL A 1 86 ? -5.344 -1.249 -5.266 1 93.75 86 VAL A O 1
ATOM 679 N N . LEU A 1 87 ? -5.105 -0.04 -3.465 1 95.62 87 LEU A N 1
ATOM 680 C CA . LEU A 1 87 ? -3.877 -0.712 -3.053 1 95.62 87 LEU A CA 1
ATOM 681 C C . LEU A 1 87 ? -4.141 -2.182 -2.742 1 95.62 87 LEU A C 1
ATOM 683 O O . LEU A 1 87 ? -3.371 -3.055 -3.148 1 95.62 87 LEU A O 1
ATOM 687 N N . ILE A 1 88 ? -5.199 -2.426 -2.086 1 96.12 88 ILE A N 1
ATOM 688 C CA . ILE A 1 88 ? -5.508 -3.805 -1.716 1 96.12 88 ILE A CA 1
ATOM 689 C C . ILE A 1 88 ? -5.922 -4.59 -2.955 1 96.12 88 ILE A C 1
ATOM 691 O O . ILE A 1 88 ? -5.562 -5.762 -3.107 1 96.12 88 ILE A O 1
ATOM 695 N N . ALA A 1 89 ? -6.68 -3.939 -3.82 1 95.12 89 ALA A N 1
ATOM 696 C CA . ALA A 1 89 ? -7.051 -4.605 -5.066 1 95.12 89 ALA A CA 1
ATOM 697 C C . ALA A 1 89 ? -5.816 -4.965 -5.887 1 95.12 89 ALA A C 1
ATOM 699 O O . ALA A 1 89 ? -5.742 -6.051 -6.461 1 95.12 89 ALA A O 1
ATOM 700 N N . LEU A 1 90 ? -4.895 -4.059 -5.934 1 95.5 90 LEU A N 1
ATOM 701 C CA . LEU A 1 90 ? -3.66 -4.32 -6.664 1 95.5 90 LEU A CA 1
ATOM 702 C C . LEU A 1 90 ? -2.867 -5.441 -6.004 1 95.5 90 LEU A C 1
ATOM 704 O O . LEU A 1 90 ? -2.221 -6.238 -6.691 1 95.5 90 LEU A O 1
ATOM 708 N N . LEU A 1 91 ? -2.9 -5.469 -4.688 1 94.81 91 LEU A N 1
ATOM 709 C CA . LEU A 1 91 ? -2.273 -6.559 -3.949 1 94.81 91 LEU A CA 1
ATOM 710 C C . LEU A 1 91 ? -2.859 -7.902 -4.363 1 94.81 91 LEU A C 1
ATOM 712 O O . LEU A 1 91 ? -2.119 -8.844 -4.66 1 94.81 91 LEU A O 1
ATOM 716 N N . VAL A 1 92 ? -4.125 -7.98 -4.473 1 92.44 92 VAL A N 1
ATOM 717 C CA . VAL A 1 92 ? -4.832 -9.211 -4.812 1 92.44 92 VAL A CA 1
ATOM 718 C C . VAL A 1 92 ? -4.543 -9.586 -6.266 1 92.44 92 VAL A C 1
ATOM 720 O O . VAL A 1 92 ? -4.246 -10.75 -6.562 1 92.44 92 VAL A O 1
ATOM 723 N N . ILE A 1 93 ? -4.594 -8.594 -7.125 1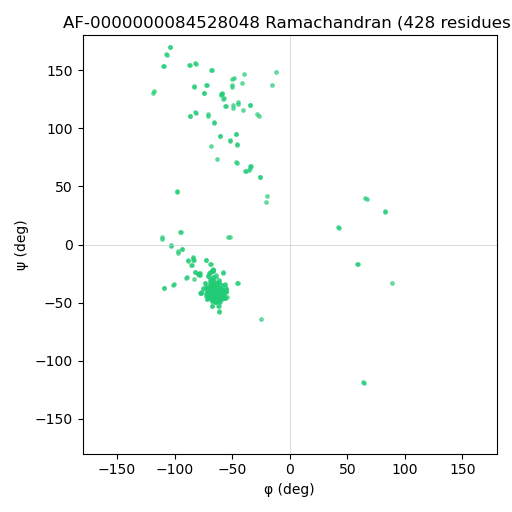 90.94 93 ILE A N 1
ATOM 724 C CA . ILE A 1 93 ? -4.367 -8.844 -8.547 1 90.94 93 ILE A CA 1
ATOM 725 C C . ILE A 1 93 ? -2.939 -9.352 -8.758 1 90.94 93 ILE A C 1
ATOM 727 O O . ILE A 1 93 ? -2.707 -10.25 -9.562 1 90.94 93 ILE A O 1
ATOM 731 N N . THR A 1 94 ? -2.055 -8.766 -8.07 1 89.69 94 THR A N 1
ATOM 732 C CA . THR A 1 94 ? -0.67 -9.211 -8.164 1 89.69 94 THR A CA 1
ATOM 733 C C . THR A 1 94 ? -0.53 -10.648 -7.664 1 89.69 94 THR A C 1
ATOM 735 O O . THR A 1 94 ? 0.203 -11.445 -8.25 1 89.69 94 THR A O 1
ATOM 738 N N . GLY A 1 95 ? -1.194 -10.984 -6.617 1 86.81 95 GLY A N 1
ATOM 739 C CA . GLY A 1 95 ? -1.203 -12.352 -6.125 1 86.81 95 GLY A CA 1
ATOM 740 C C . GLY A 1 95 ? -1.773 -13.344 -7.121 1 86.81 95 GLY A C 1
ATOM 741 O O . GLY A 1 95 ? -1.244 -14.445 -7.285 1 86.81 95 GLY A O 1
ATOM 742 N N . LEU A 1 96 ? -2.805 -12.914 -7.785 1 84.06 96 LEU A N 1
ATOM 743 C CA . LEU A 1 96 ? -3.475 -13.781 -8.75 1 84.06 96 LEU A CA 1
ATOM 744 C C . LEU A 1 96 ? -2.633 -13.945 -10.008 1 84.06 96 LEU A C 1
ATOM 746 O O . LEU A 1 96 ? -2.646 -15.008 -10.633 1 84.06 96 LEU A O 1
ATOM 750 N N . SER A 1 97 ? -1.909 -12.883 -10.344 1 81.5 97 SER A N 1
ATOM 751 C CA . SER A 1 97 ? -1.16 -12.883 -11.594 1 81.5 97 SER A CA 1
ATOM 752 C C . SER A 1 97 ? 0.195 -13.562 -11.43 1 81.5 97 SER A C 1
ATOM 754 O O . SER A 1 97 ? 0.845 -13.914 -12.414 1 81.5 97 SER A O 1
ATOM 756 N N . GLY A 1 98 ? 0.683 -13.891 -10.25 1 75.75 98 GLY A N 1
ATOM 757 C CA . GLY A 1 98 ? 1.92 -14.609 -10 1 75.75 98 GLY A CA 1
ATOM 758 C C . GLY A 1 98 ? 3.156 -13.836 -10.422 1 75.75 98 GLY A C 1
ATOM 759 O O . GLY A 1 98 ? 4.074 -14.398 -11.023 1 75.75 98 GLY A O 1
ATOM 760 N N . MET A 1 99 ? 3.285 -12.602 -10.25 1 76.38 99 MET A N 1
ATOM 761 C CA . MET A 1 99 ? 4.461 -11.773 -10.508 1 76.38 99 MET A CA 1
ATOM 762 C C . MET A 1 99 ? 4.547 -11.383 -11.977 1 76.38 99 MET A C 1
ATOM 764 O O . MET A 1 99 ? 5.637 -11.312 -12.539 1 76.38 99 MET A O 1
ATOM 768 N N . ASN A 1 100 ? 3.494 -11.273 -12.656 1 83.31 100 ASN A N 1
ATOM 769 C CA . ASN A 1 100 ? 3.502 -10.711 -14.008 1 83.31 100 ASN A CA 1
ATOM 770 C C . ASN A 1 100 ? 4.121 -9.312 -14.023 1 83.31 100 ASN A C 1
ATOM 772 O O . ASN A 1 100 ? 3.611 -8.398 -13.383 1 83.31 100 ASN A O 1
ATOM 776 N N . PRO A 1 101 ? 5.223 -9.203 -14.789 1 86.38 101 PRO A N 1
ATOM 777 C CA . PRO A 1 101 ? 5.934 -7.926 -14.781 1 86.38 101 PRO A CA 1
ATOM 778 C C . PRO A 1 101 ? 5.07 -6.766 -15.281 1 86.38 101 PRO A C 1
ATOM 780 O O . PRO A 1 101 ? 5.262 -5.621 -14.859 1 86.38 101 PRO A O 1
ATOM 783 N N . TRP A 1 102 ? 4.195 -7.055 -16.156 1 90 102 TRP A N 1
ATOM 784 C CA . TRP A 1 102 ? 3.361 -6.023 -16.75 1 90 102 TRP A CA 1
ATOM 785 C C . TRP A 1 102 ? 2.322 -5.512 -15.766 1 90 102 TRP A C 1
ATOM 787 O O . TRP A 1 102 ? 1.704 -4.469 -15.992 1 90 102 TRP A O 1
ATOM 797 N N . ILE A 1 103 ? 2.117 -6.223 -14.648 1 91.38 103 ILE A N 1
ATOM 798 C CA . ILE A 1 103 ? 1.201 -5.785 -13.602 1 91.38 103 ILE A CA 1
ATOM 799 C C . ILE A 1 103 ? 1.993 -5.344 -12.375 1 91.38 103 ILE A C 1
ATOM 801 O O . ILE A 1 103 ? 1.7 -4.309 -11.781 1 91.38 103 ILE A O 1
ATOM 805 N N . LEU A 1 104 ? 3.064 -6.066 -12.133 1 91.81 104 LEU A N 1
ATOM 806 C CA . LEU A 1 104 ? 3.85 -5.824 -10.93 1 91.81 104 LEU A CA 1
ATOM 807 C C . LEU A 1 104 ? 4.539 -4.469 -10.992 1 91.81 104 LEU A C 1
ATOM 809 O O . LEU A 1 104 ? 4.543 -3.725 -10.008 1 91.81 104 LEU A O 1
ATOM 813 N N . LEU A 1 105 ? 5.082 -4.129 -12.133 1 93.81 105 LEU A N 1
ATOM 814 C CA . LEU A 1 105 ? 5.859 -2.896 -12.242 1 93.81 105 LEU A CA 1
ATOM 815 C C . LEU A 1 105 ? 4.961 -1.674 -12.07 1 93.81 105 LEU A C 1
ATOM 817 O O . LEU A 1 105 ? 5.23 -0.812 -11.234 1 93.81 105 LEU A O 1
ATOM 821 N N . PRO A 1 106 ? 3.908 -1.616 -12.844 1 95.94 106 PRO A N 1
ATOM 822 C CA . PRO A 1 106 ? 3.041 -0.458 -12.617 1 95.94 106 PRO A CA 1
ATOM 823 C C . PRO A 1 106 ? 2.457 -0.427 -11.203 1 95.94 106 PRO A C 1
ATOM 825 O O . PRO A 1 106 ? 2.27 0.65 -10.633 1 95.94 106 PRO A O 1
ATOM 828 N N . ALA A 1 107 ? 2.072 -1.569 -10.641 1 95.81 107 ALA A N 1
ATOM 829 C CA . ALA A 1 107 ? 1.595 -1.613 -9.258 1 95.81 107 ALA A CA 1
ATOM 830 C C . ALA A 1 107 ? 2.645 -1.063 -8.297 1 95.81 107 ALA A C 1
ATOM 832 O O . ALA A 1 107 ? 2.322 -0.288 -7.395 1 95.81 107 ALA A O 1
ATOM 833 N N . THR A 1 108 ? 3.883 -1.438 -8.516 1 96.12 108 THR A N 1
ATOM 834 C CA . THR A 1 108 ? 4.988 -0.969 -7.691 1 96.12 108 THR A CA 1
ATOM 835 C C . THR A 1 108 ? 5.125 0.549 -7.781 1 96.12 108 THR A C 1
ATOM 837 O O . THR A 1 108 ? 5.301 1.221 -6.762 1 96.12 108 THR A O 1
ATOM 840 N N . LEU A 1 109 ? 5.016 1.065 -8.945 1 96 109 LEU A N 1
ATOM 841 C CA . LEU A 1 109 ? 5.117 2.506 -9.156 1 96 109 LEU A CA 1
ATOM 842 C C . LEU A 1 109 ? 3.975 3.238 -8.461 1 96 109 LEU A C 1
ATOM 844 O O . LEU A 1 109 ? 4.18 4.301 -7.871 1 96 109 LEU A O 1
ATOM 848 N N . ILE A 1 110 ? 2.844 2.686 -8.516 1 95.69 110 ILE A N 1
ATOM 849 C CA . ILE A 1 110 ? 1.676 3.279 -7.875 1 95.69 110 ILE A CA 1
ATOM 850 C C . ILE A 1 110 ? 1.848 3.248 -6.359 1 95.69 110 ILE A C 1
ATOM 852 O O . ILE A 1 110 ? 1.61 4.25 -5.68 1 95.69 110 ILE A O 1
ATOM 856 N N . PHE A 1 111 ? 2.301 2.104 -5.824 1 96.12 111 PHE A N 1
ATOM 857 C CA . PHE A 1 111 ? 2.553 1.983 -4.395 1 96.12 111 PHE A CA 1
ATOM 858 C C . PHE A 1 111 ? 3.588 3.006 -3.939 1 96.12 111 PHE A C 1
ATOM 860 O O . PHE A 1 111 ? 3.398 3.68 -2.924 1 96.12 111 PHE A O 1
ATOM 867 N N . PHE A 1 112 ? 4.602 3.107 -4.711 1 95.62 112 PHE A N 1
ATOM 868 C CA . PHE A 1 112 ? 5.684 4.027 -4.379 1 95.62 112 PHE A CA 1
ATOM 869 C C . PHE A 1 112 ? 5.176 5.465 -4.328 1 95.62 112 PHE A C 1
ATOM 871 O O . PHE A 1 112 ? 5.406 6.176 -3.35 1 95.62 112 PHE A O 1
ATOM 878 N N . ARG A 1 113 ? 4.52 5.812 -5.289 1 94.44 113 ARG A N 1
ATOM 879 C CA . ARG A 1 113 ? 4.012 7.176 -5.355 1 94.44 113 ARG A CA 1
ATOM 880 C C . ARG A 1 113 ? 2.998 7.438 -4.246 1 94.44 113 ARG A C 1
ATOM 882 O O . ARG A 1 113 ? 2.986 8.516 -3.65 1 94.44 113 ARG A O 1
ATOM 889 N N . GLU A 1 114 ? 2.158 6.562 -4.047 1 93.12 114 GLU A N 1
ATOM 890 C CA . GLU A 1 114 ? 1.142 6.738 -3.014 1 93.12 114 GLU A CA 1
ATOM 891 C C . GLU A 1 114 ? 1.778 6.906 -1.636 1 93.12 114 GLU A C 1
ATOM 893 O O . GLU A 1 114 ? 1.345 7.742 -0.843 1 93.12 114 GLU A O 1
ATOM 898 N N . THR A 1 115 ? 2.746 6.113 -1.348 1 93.5 115 THR A N 1
ATOM 899 C CA . THR A 1 115 ? 3.441 6.227 -0.071 1 93.5 115 THR A CA 1
ATOM 900 C C . THR A 1 115 ? 4.234 7.531 -0.004 1 93.5 115 THR A C 1
ATOM 902 O O . THR A 1 115 ? 4.242 8.211 1.026 1 93.5 115 THR A O 1
ATOM 905 N N . PHE A 1 116 ? 4.84 7.859 -1.121 1 93.38 116 PHE A N 1
ATOM 906 C CA . PHE A 1 116 ? 5.676 9.047 -1.19 1 93.38 116 PHE A CA 1
ATOM 907 C C . PHE A 1 116 ? 4.844 10.305 -0.973 1 93.38 116 PHE A C 1
ATOM 909 O O . PHE A 1 116 ? 5.16 11.125 -0.104 1 93.38 116 PHE A O 1
ATOM 916 N N . VAL A 1 117 ? 3.768 10.406 -1.684 1 91.06 117 VAL A N 1
ATOM 917 C CA . VAL A 1 117 ? 2.938 11.609 -1.63 1 91.06 117 VAL A CA 1
ATOM 918 C C . VAL A 1 117 ? 2.189 11.656 -0.3 1 91.06 117 VAL A C 1
ATOM 920 O O . VAL A 1 117 ? 2.041 12.727 0.295 1 91.06 117 VAL A O 1
ATOM 923 N N . SER A 1 118 ? 1.677 10.539 0.131 1 91.31 118 SER A N 1
ATOM 924 C CA . SER A 1 118 ? 1.016 10.508 1.432 1 91.31 118 SER A CA 1
ATOM 925 C C . SER A 1 118 ? 1.966 10.938 2.545 1 91.31 118 SER A C 1
ATOM 927 O O . SER A 1 118 ? 1.584 11.703 3.432 1 91.31 118 SER A O 1
ATOM 929 N N . GLY A 1 119 ? 3.193 10.445 2.484 1 90.12 119 GLY A N 1
ATOM 930 C CA . GLY A 1 119 ? 4.184 10.844 3.471 1 90.12 119 GLY A CA 1
ATOM 931 C C . GLY A 1 119 ? 4.5 12.32 3.436 1 90.12 119 GLY A C 1
ATOM 932 O O . GLY A 1 119 ? 4.664 12.953 4.48 1 90.12 119 GLY A O 1
ATOM 933 N N . LEU A 1 120 ? 4.598 12.828 2.266 1 89.12 120 LEU A N 1
ATOM 934 C CA . LEU A 1 120 ? 4.848 14.258 2.102 1 89.12 120 LEU A CA 1
ATOM 935 C C . LEU A 1 120 ? 3.711 15.078 2.699 1 89.12 120 LEU A C 1
ATOM 937 O O . LEU A 1 120 ? 3.955 16.062 3.408 1 89.12 120 LEU A O 1
ATOM 941 N N . ARG A 1 121 ? 2.52 14.641 2.455 1 88.75 121 ARG A N 1
ATOM 942 C CA . ARG A 1 121 ? 1.354 15.359 2.965 1 88.75 121 ARG A CA 1
ATOM 943 C C . ARG A 1 121 ? 1.297 15.297 4.488 1 88.75 121 ARG A C 1
ATOM 945 O O . ARG A 1 121 ? 0.904 16.266 5.137 1 88.75 121 ARG A O 1
ATOM 952 N N . GLU A 1 122 ? 1.613 14.195 4.957 1 85.31 122 GLU A N 1
ATOM 953 C CA . GLU A 1 122 ? 1.645 14.023 6.406 1 85.31 122 GLU A CA 1
ATOM 954 C C . GLU A 1 122 ? 2.686 14.93 7.047 1 85.31 122 GLU A C 1
ATOM 956 O O . GLU A 1 122 ? 2.445 15.508 8.109 1 85.31 122 GLU A O 1
ATOM 961 N N . PHE A 1 123 ? 3.832 15.047 6.367 1 85.06 123 PHE A N 1
ATOM 962 C CA . PHE A 1 123 ? 4.93 15.836 6.914 1 85.06 123 PHE A CA 1
ATOM 963 C C . PHE A 1 123 ? 4.621 17.328 6.828 1 85.06 123 PHE A C 1
ATOM 965 O O . PHE A 1 123 ? 4.914 18.078 7.754 1 85.06 123 PHE A O 1
ATOM 972 N N . LEU A 1 124 ? 3.973 17.703 5.785 1 84.44 124 LEU A N 1
ATOM 973 C CA . LEU A 1 124 ? 3.688 19.125 5.566 1 84.44 124 LEU A CA 1
ATOM 974 C C . LEU A 1 124 ? 2.516 19.578 6.422 1 84.44 124 LEU A C 1
ATOM 976 O O . LEU A 1 124 ? 2.389 20.766 6.723 1 84.44 124 LEU A O 1
ATOM 980 N N . GLY A 1 125 ? 1.682 18.578 6.758 1 80.31 125 GLY A N 1
ATOM 981 C CA . GLY A 1 125 ? 0.568 18.938 7.625 1 80.31 125 GLY A CA 1
ATOM 982 C C . GLY A 1 125 ? -0.401 19.906 6.988 1 80.31 125 GLY A C 1
ATOM 983 O O . GLY A 1 125 ? -0.935 19.656 5.91 1 80.31 125 GLY A O 1
ATOM 984 N N . ALA A 1 126 ? -0.538 21.062 7.59 1 75.25 126 ALA A N 1
ATOM 985 C CA . ALA A 1 126 ? -1.501 22.062 7.148 1 75.25 126 ALA A CA 1
ATOM 986 C C . ALA A 1 126 ? -1.067 22.703 5.824 1 75.25 126 ALA A C 1
ATOM 988 O O . ALA A 1 126 ? -1.907 23.109 5.023 1 75.25 126 ALA A O 1
ATOM 989 N N . THR A 1 127 ? 0.23 22.688 5.641 1 79.06 127 THR A N 1
ATOM 990 C CA . THR A 1 127 ? 0.755 23.281 4.414 1 79.06 127 THR A CA 1
ATOM 991 C C . THR A 1 127 ? 0.373 22.453 3.199 1 79.06 127 THR A C 1
ATOM 993 O O . THR A 1 127 ? 0.288 22.969 2.084 1 79.06 127 THR A O 1
ATOM 996 N N . ALA A 1 128 ? 0.109 21.203 3.426 1 77.81 128 ALA A N 1
ATOM 997 C CA . ALA A 1 128 ? -0.244 20.312 2.33 1 77.81 128 ALA A CA 1
ATOM 998 C C . ALA A 1 128 ? -1.542 20.75 1.658 1 77.81 128 ALA A C 1
ATOM 1000 O O . ALA A 1 128 ? -1.685 20.641 0.438 1 77.81 128 ALA A O 1
ATOM 1001 N N . GLY A 1 129 ? -2.436 21.234 2.381 1 73.75 129 GLY A N 1
ATOM 1002 C CA . GLY A 1 129 ? -3.725 21.656 1.861 1 73.75 129 GLY A CA 1
ATOM 1003 C C . GLY A 1 129 ? -3.637 22.891 0.986 1 73.75 129 GLY A C 1
ATOM 1004 O O . GLY A 1 129 ? -4.543 23.172 0.199 1 73.75 129 GLY A O 1
ATOM 1005 N N . THR A 1 130 ? -2.529 23.562 1.111 1 72.94 130 THR A N 1
ATOM 1006 C CA . THR A 1 130 ? -2.377 24.797 0.346 1 72.94 130 THR A CA 1
ATOM 1007 C C . THR A 1 130 ? -1.789 24.5 -1.032 1 72.94 130 THR A C 1
ATOM 1009 O O . THR A 1 130 ? -1.821 25.359 -1.919 1 72.94 130 THR A O 1
ATOM 1012 N N . LEU A 1 131 ? -1.31 23.328 -1.108 1 76.12 131 LEU A N 1
ATOM 1013 C CA . LEU A 1 131 ? -0.7 22.969 -2.385 1 76.12 131 LEU A CA 1
ATOM 1014 C C . LEU A 1 131 ? -1.761 22.547 -3.393 1 76.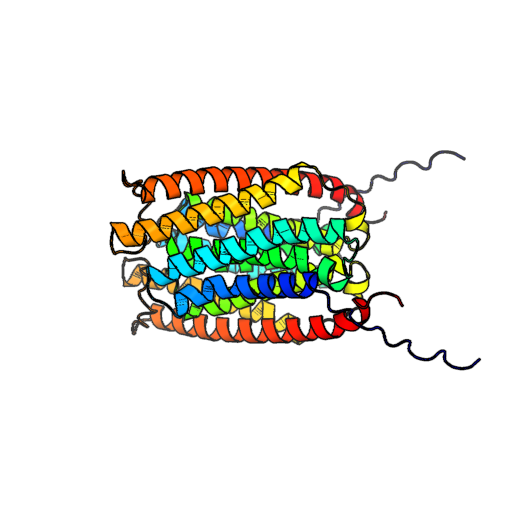12 131 LEU A C 1
ATOM 1016 O O . LEU A 1 131 ? -2.549 21.625 -3.123 1 76.12 131 LEU A O 1
ATOM 1020 N N . LYS A 1 132 ? -1.973 23.25 -4.402 1 69.69 132 LYS A N 1
ATOM 1021 C CA . LYS A 1 132 ? -3.012 23.031 -5.406 1 69.69 132 LYS A CA 1
ATOM 1022 C C . LYS A 1 132 ? -2.863 21.672 -6.07 1 69.69 132 LYS A C 1
ATOM 1024 O O . LYS A 1 132 ? -1.762 21.281 -6.461 1 69.69 132 LYS A O 1
ATOM 1029 N N . VAL A 1 133 ? -3.977 21.031 -6.059 1 67.31 133 VAL A N 1
ATOM 1030 C CA . VAL A 1 133 ? -4.035 19.766 -6.777 1 67.31 133 VAL A CA 1
ATOM 1031 C C . VAL A 1 133 ? -4.309 20.016 -8.258 1 67.31 133 VAL A C 1
ATOM 1033 O O . VAL A 1 133 ? -5.035 20.938 -8.609 1 67.31 133 VAL A O 1
ATOM 1036 N N . THR A 1 134 ? -3.561 19.297 -9.172 1 71 134 THR A N 1
ATOM 1037 C CA . THR A 1 134 ? -3.748 19.469 -10.609 1 71 134 THR A CA 1
ATOM 1038 C C . THR A 1 134 ? -4.945 18.656 -11.102 1 71 134 THR A C 1
ATOM 1040 O O . THR A 1 134 ? -5.352 17.688 -10.461 1 71 134 THR A O 1
ATOM 1043 N N . LYS A 1 135 ? -5.527 19.047 -12.164 1 75.25 135 LYS A N 1
ATOM 1044 C CA . LYS A 1 135 ? -6.637 18.344 -12.797 1 75.25 135 LYS A CA 1
ATOM 1045 C C . LYS A 1 135 ? -6.246 16.922 -13.156 1 75.25 135 LYS A C 1
ATOM 1047 O O . LYS A 1 135 ? -7.098 16.031 -13.219 1 75.25 135 LYS A O 1
ATOM 1052 N N . LEU A 1 136 ? -5.055 16.734 -13.312 1 77.88 136 LEU A N 1
ATOM 1053 C CA . LEU A 1 136 ? -4.562 15.414 -13.68 1 77.88 136 LEU A CA 1
ATOM 1054 C C . LEU A 1 136 ? -4.789 14.414 -12.555 1 77.88 136 LEU A C 1
ATOM 1056 O O . LEU A 1 136 ? -4.922 13.211 -12.797 1 77.88 136 LEU A O 1
ATOM 1060 N N . ALA A 1 137 ? -4.938 14.938 -11.391 1 72.06 137 ALA A N 1
ATOM 1061 C CA . ALA A 1 137 ? -5.105 14.086 -10.219 1 72.06 137 ALA A CA 1
ATOM 1062 C C . ALA A 1 137 ? -6.457 13.367 -10.258 1 72.06 137 ALA A C 1
ATOM 1064 O O . ALA A 1 137 ? -6.57 12.227 -9.805 1 72.06 137 ALA A O 1
ATOM 1065 N N . LYS A 1 138 ? -7.414 14 -10.781 1 74.25 138 LYS A N 1
ATOM 1066 C CA . LYS A 1 138 ? -8.742 13.391 -10.891 1 74.25 138 LYS A CA 1
ATOM 1067 C C . LYS A 1 138 ? -8.734 12.242 -11.891 1 74.25 138 LYS A C 1
ATOM 1069 O O . LYS A 1 138 ? -9.375 11.211 -11.656 1 74.25 138 LYS A O 1
ATOM 1074 N N . TRP A 1 139 ? -7.992 12.312 -12.82 1 85.25 139 TRP A N 1
ATOM 1075 C CA . TRP A 1 139 ? -7.961 11.312 -13.883 1 85.25 139 TRP A CA 1
ATOM 1076 C C . TRP A 1 139 ? -7.172 10.078 -13.445 1 85.25 139 TRP A C 1
ATOM 1078 O O . TRP A 1 139 ? -7.465 8.961 -13.875 1 85.25 139 TRP A O 1
ATOM 1088 N N . LYS A 1 140 ? -6.328 10.297 -12.578 1 86.06 140 LYS A N 1
ATOM 1089 C CA . LYS A 1 140 ? -5.504 9.164 -12.164 1 86.06 140 LYS A CA 1
ATOM 1090 C C . LYS A 1 140 ? -6.332 8.133 -11.406 1 86.06 140 LYS A C 1
ATOM 1092 O O . LYS A 1 140 ? -6.211 6.93 -11.648 1 86.06 140 LYS A O 1
ATOM 1097 N N . THR A 1 141 ? -7.195 8.609 -10.539 1 82.88 141 THR A N 1
ATOM 1098 C CA . THR A 1 141 ? -8.008 7.703 -9.727 1 82.88 141 THR A CA 1
ATOM 1099 C C . THR A 1 141 ? -9.008 6.949 -10.594 1 82.88 141 THR A C 1
ATOM 1101 O O . THR A 1 141 ? -9.164 5.734 -10.461 1 82.88 141 THR A O 1
ATOM 1104 N N . THR A 1 142 ? -9.523 7.672 -11.523 1 85.94 142 THR A N 1
ATOM 1105 C CA . THR A 1 142 ? -10.477 7.047 -12.43 1 85.94 142 THR A CA 1
ATOM 1106 C C . THR A 1 142 ? -9.789 5.988 -13.289 1 85.94 142 THR A C 1
ATOM 1108 O O . THR A 1 142 ? -10.297 4.879 -13.445 1 85.94 142 THR A O 1
ATOM 1111 N N . ALA A 1 143 ? -8.68 6.336 -13.789 1 91.44 143 ALA A N 1
ATOM 1112 C CA . ALA A 1 143 ? -7.914 5.402 -14.617 1 91.44 143 ALA A CA 1
ATOM 1113 C C . ALA A 1 143 ? -7.52 4.164 -13.82 1 91.44 143 ALA A C 1
ATOM 1115 O O . ALA A 1 143 ? -7.602 3.041 -14.328 1 91.44 143 ALA A O 1
ATOM 1116 N N . GLN A 1 144 ? -7.156 4.348 -12.602 1 92.38 144 GLN A N 1
ATOM 1117 C CA . GLN A 1 144 ? -6.773 3.23 -11.742 1 92.38 144 GLN A CA 1
ATOM 1118 C C . GLN A 1 144 ? -7.957 2.307 -11.484 1 92.38 144 GLN A C 1
ATOM 1120 O O . GLN A 1 144 ? -7.844 1.087 -11.633 1 92.38 144 GLN A O 1
ATOM 1125 N N . MET A 1 145 ? -9.07 2.914 -11.172 1 92 145 MET A N 1
ATOM 1126 C CA . MET A 1 145 ? -10.25 2.123 -10.836 1 92 145 MET A CA 1
ATOM 1127 C C . MET A 1 145 ? -10.734 1.325 -12.047 1 92 145 MET A C 1
ATOM 1129 O O . MET A 1 145 ? -11.102 0.156 -11.914 1 92 145 MET A O 1
ATOM 1133 N N . VAL A 1 146 ? -10.688 1.964 -13.141 1 93.31 146 VAL A N 1
ATOM 1134 C CA . VAL A 1 146 ? -11.133 1.301 -14.367 1 93.31 146 VAL A CA 1
ATOM 1135 C C . VAL A 1 146 ? -10.164 0.18 -14.727 1 93.31 146 VAL A C 1
ATOM 1137 O O . VAL A 1 146 ? -10.586 -0.935 -15.047 1 93.31 146 VAL A O 1
ATOM 1140 N N . ALA A 1 147 ? -8.914 0.458 -14.688 1 95.38 147 ALA A N 1
ATOM 1141 C CA . ALA A 1 147 ? -7.895 -0.542 -14.984 1 95.38 147 ALA A CA 1
ATOM 1142 C C . ALA A 1 147 ? -8.039 -1.761 -14.078 1 95.38 147 ALA A C 1
ATOM 1144 O O . ALA A 1 147 ? -8.055 -2.898 -14.555 1 95.38 147 ALA A O 1
ATOM 1145 N N . ILE A 1 148 ? -8.219 -1.52 -12.812 1 94.56 148 ILE A N 1
ATOM 1146 C CA . ILE A 1 148 ? -8.312 -2.586 -11.82 1 94.56 148 ILE A CA 1
ATOM 1147 C C . ILE A 1 148 ? -9.586 -3.391 -12.047 1 94.56 148 ILE A C 1
ATOM 1149 O O . ILE A 1 148 ? -9.57 -4.621 -12 1 94.56 148 ILE A O 1
ATOM 1153 N N . GLY A 1 149 ? -10.68 -2.65 -12.297 1 93.75 149 GLY A N 1
ATOM 1154 C CA . GLY A 1 149 ? -11.922 -3.342 -12.594 1 93.75 149 GLY A CA 1
ATOM 1155 C C . GLY A 1 149 ? -11.82 -4.27 -13.789 1 93.75 149 GLY A C 1
ATOM 1156 O O . GLY A 1 149 ? -12.281 -5.41 -13.742 1 93.75 149 GLY A O 1
ATOM 1157 N N . ILE A 1 150 ? -11.203 -3.846 -14.828 1 93.44 150 ILE A N 1
ATOM 1158 C CA . ILE A 1 150 ? -11.062 -4.629 -16.047 1 93.44 150 ILE A CA 1
ATOM 1159 C C . ILE A 1 150 ? -10.125 -5.805 -15.805 1 93.44 150 ILE A C 1
ATOM 1161 O O . ILE A 1 150 ? -10.32 -6.895 -16.344 1 93.44 150 ILE A O 1
ATOM 1165 N N . LEU A 1 151 ? -9.18 -5.625 -15.047 1 91.94 151 LEU A N 1
ATOM 1166 C CA . LEU A 1 151 ? -8.266 -6.711 -14.719 1 91.94 151 LEU A CA 1
ATOM 1167 C C . LEU A 1 151 ? -8.977 -7.805 -13.93 1 91.94 151 LEU A C 1
ATOM 1169 O O . LEU A 1 151 ? -8.758 -8.992 -14.164 1 91.94 151 LEU A O 1
ATOM 1173 N N . PHE A 1 152 ? -9.781 -7.375 -12.961 1 89.88 152 PHE A N 1
ATOM 1174 C CA . PHE A 1 152 ? -10.57 -8.359 -12.227 1 89.88 152 PHE A CA 1
ATOM 1175 C C . PHE A 1 152 ? -11.492 -9.125 -13.172 1 89.88 152 PHE A C 1
ATOM 1177 O O . PHE A 1 152 ? -11.664 -10.336 -13.023 1 89.88 152 PHE A O 1
ATOM 1184 N N . LEU A 1 153 ? -12.062 -8.367 -14.109 1 88.81 153 LEU A N 1
ATOM 1185 C CA . LEU A 1 153 ? -12.891 -9.008 -15.117 1 88.81 153 LEU A CA 1
ATOM 1186 C C . LEU A 1 153 ? -12.102 -10.047 -15.898 1 88.81 153 LEU A C 1
ATOM 1188 O O . LEU A 1 153 ? -12.586 -11.156 -16.141 1 88.81 153 LEU A O 1
ATOM 1192 N N . GLY A 1 154 ? -10.922 -9.727 -16.281 1 85.31 154 GLY A N 1
ATOM 1193 C CA . GLY A 1 154 ? -10.055 -10.641 -17 1 85.31 154 GLY A CA 1
ATOM 1194 C C . GLY A 1 154 ? -9.703 -11.891 -16.219 1 85.31 154 GLY A C 1
ATOM 1195 O O . GLY A 1 154 ? -9.695 -12.992 -16.766 1 85.31 154 GLY A O 1
ATOM 1196 N N . THR A 1 155 ? -9.414 -11.758 -14.953 1 80.88 155 THR A N 1
ATOM 1197 C CA . THR A 1 155 ? -9.07 -12.898 -14.117 1 80.88 155 THR A CA 1
ATOM 1198 C C . THR A 1 155 ? -10.258 -13.852 -13.977 1 80.88 155 THR A C 1
ATOM 1200 O O . THR A 1 155 ? -10.094 -15.07 -14 1 80.88 155 THR A O 1
ATOM 1203 N N . GLY A 1 156 ? -11.422 -13.281 -13.812 1 78.62 156 GLY A N 1
ATOM 1204 C CA . GLY A 1 156 ? -12.617 -14.102 -13.727 1 78.62 156 GLY A CA 1
ATOM 1205 C C . GLY A 1 156 ? -12.906 -14.883 -14.992 1 78.62 156 GLY A C 1
ATOM 1206 O O . GLY A 1 156 ? -13.234 -16.062 -14.938 1 78.62 156 GLY A O 1
ATOM 1207 N N . LEU A 1 157 ? -12.734 -14.242 -16.078 1 79.31 157 LEU A N 1
ATOM 1208 C CA . LEU A 1 157 ? -12.984 -14.875 -17.375 1 79.31 157 LEU A CA 1
ATOM 1209 C C . LEU A 1 157 ? -11.938 -15.945 -17.672 1 79.31 157 LEU A C 1
ATOM 1211 O O . LEU A 1 157 ? -12.25 -16.969 -18.266 1 79.31 157 LEU A O 1
ATOM 1215 N N . ASP A 1 158 ? -10.727 -15.625 -17.266 1 73.81 158 ASP A N 1
ATOM 1216 C CA . ASP A 1 158 ? -9.641 -16.578 -17.516 1 73.81 158 ASP A CA 1
ATOM 1217 C C . ASP A 1 158 ? -9.875 -17.875 -16.75 1 73.81 158 ASP A C 1
ATOM 1219 O O . ASP A 1 158 ? -9.633 -18.969 -17.281 1 73.81 158 ASP A O 1
ATOM 1223 N N . PHE A 1 159 ? -10.297 -17.719 -15.609 1 70.12 159 PHE A N 1
ATOM 1224 C CA . PHE A 1 159 ? -10.562 -18.922 -14.82 1 70.12 159 PHE A CA 1
ATOM 1225 C C . PHE A 1 159 ? -11.672 -19.75 -15.453 1 70.12 159 PHE A C 1
ATOM 1227 O O . PHE A 1 159 ? -11.609 -20.984 -15.453 1 70.12 159 PHE A O 1
ATOM 1234 N N . LEU A 1 160 ? -12.641 -19.062 -16 1 67.5 160 LEU A N 1
ATOM 1235 C CA . LEU A 1 160 ? -13.742 -19.766 -16.656 1 67.5 160 LEU A CA 1
ATOM 1236 C C . LEU A 1 160 ? -13.25 -20.484 -17.906 1 67.5 160 LEU A C 1
ATOM 1238 O O . LEU A 1 160 ? -13.711 -21.594 -18.203 1 67.5 160 LEU A O 1
ATOM 1242 N N . GLU A 1 161 ? -12.359 -19.781 -18.578 1 65.44 161 GLU A N 1
ATOM 1243 C CA . GLU A 1 161 ? -11.891 -20.344 -19.844 1 65.44 161 GLU A CA 1
ATOM 1244 C C . GLU A 1 161 ? -10.875 -21.453 -19.609 1 65.44 161 GLU A C 1
ATOM 1246 O O . GLU A 1 161 ? -10.875 -22.469 -20.312 1 65.44 161 GLU A O 1
ATOM 1251 N N . ARG A 1 162 ? -9.961 -21.234 -18.641 1 63.62 162 ARG A N 1
ATOM 1252 C CA . ARG A 1 162 ? -8.828 -22.156 -18.547 1 63.62 162 ARG A CA 1
ATOM 1253 C C . ARG A 1 162 ? -8.922 -23 -17.281 1 63.62 162 ARG A C 1
ATOM 1255 O O . ARG A 1 162 ? -8.188 -23.984 -17.125 1 63.62 162 ARG A O 1
ATOM 1262 N N . GLY A 1 163 ? -10.016 -22.875 -16.578 1 55.22 163 GLY A N 1
ATOM 1263 C CA . GLY A 1 163 ? -10.219 -23.656 -15.375 1 55.22 163 GLY A CA 1
ATOM 1264 C C . GLY A 1 163 ? -9.141 -23.453 -14.328 1 55.22 163 GLY A C 1
ATOM 1265 O O . GLY A 1 163 ? -9.172 -24.062 -13.266 1 55.22 163 GLY A O 1
ATOM 1266 N N . ARG A 1 164 ? -7.879 -22.812 -14.828 1 50.44 164 ARG A N 1
ATOM 1267 C CA . ARG A 1 164 ? -6.781 -22.703 -13.875 1 50.44 164 ARG A CA 1
ATOM 1268 C C . ARG A 1 164 ? -6.414 -21.234 -13.625 1 50.44 164 ARG A C 1
ATOM 1270 O O . ARG A 1 164 ? -6.699 -20.375 -14.453 1 50.44 164 ARG A O 1
ATOM 1277 N N . GLY A 1 165 ? -6.273 -20.828 -12.461 1 46.34 165 GLY A N 1
ATOM 1278 C CA . GLY A 1 165 ? -5.832 -19.484 -12.086 1 46.34 165 GLY A CA 1
ATOM 1279 C C . GLY A 1 165 ? -4.566 -19.062 -12.805 1 46.34 165 GLY A C 1
ATOM 1280 O O . GLY A 1 165 ? -3.85 -19.891 -13.367 1 46.34 165 GLY A O 1
ATOM 1281 N N . PRO A 1 166 ? -4.426 -17.797 -13.211 1 41.69 166 PRO A N 1
ATOM 1282 C CA . PRO A 1 166 ? -3.195 -17.406 -13.898 1 41.69 166 PRO A CA 1
ATOM 1283 C C . PRO A 1 166 ? -1.938 -17.906 -13.195 1 41.69 166 PRO A C 1
ATOM 1285 O O . PRO A 1 166 ? -1.881 -17.922 -11.961 1 41.69 166 PRO A O 1
ATOM 1288 N N . THR A 1 167 ? -1.398 -18.984 -13.562 1 35.81 167 THR A N 1
ATOM 1289 C CA . THR A 1 167 ? -0.137 -19.453 -13 1 35.81 167 THR A CA 1
ATOM 1290 C C . THR A 1 167 ? 0.852 -18.297 -12.844 1 35.81 167 THR A C 1
ATOM 1292 O O . THR A 1 167 ? 0.77 -17.312 -13.562 1 35.81 167 THR A O 1
ATOM 1295 N N . VAL A 1 168 ? 1.592 -18.312 -11.656 1 36.5 168 VAL A N 1
ATOM 1296 C CA . VAL A 1 168 ? 2.574 -17.328 -11.211 1 36.5 168 VAL A CA 1
ATOM 1297 C C . VAL A 1 168 ? 3.172 -16.609 -12.422 1 36.5 168 VAL A C 1
ATOM 1299 O O . VAL A 1 168 ? 3.334 -15.391 -12.406 1 36.5 168 VAL A O 1
ATOM 1302 N N . GLY A 1 169 ? 3.9 -17.25 -13.336 1 36.41 169 GLY A N 1
ATOM 1303 C CA . GLY A 1 169 ? 4.707 -16.938 -14.508 1 36.41 169 GLY A CA 1
ATOM 1304 C C . GLY A 1 169 ? 3.883 -16.766 -15.766 1 36.41 169 GLY A C 1
ATOM 1305 O O . GLY A 1 169 ? 4.434 -16.547 -16.844 1 36.41 169 GLY A O 1
ATOM 1306 N N . GLY A 1 170 ? 2.91 -17.422 -15.742 1 36.09 170 GLY A N 1
ATOM 1307 C CA . GLY A 1 170 ? 2.326 -17.547 -17.078 1 36.09 170 GLY A CA 1
ATOM 1308 C C . GLY A 1 170 ? 1.753 -16.25 -17.594 1 36.09 170 GLY A C 1
ATOM 1309 O O . GLY A 1 170 ? 0.939 -15.602 -16.922 1 36.09 170 GLY A O 1
ATOM 1310 N N . LEU A 1 171 ? 2.553 -15.516 -18.125 1 35.06 171 LEU A N 1
ATOM 1311 C CA . LEU A 1 171 ? 2.145 -14.391 -18.953 1 35.06 171 LEU A CA 1
ATOM 1312 C C . LEU A 1 171 ? 0.675 -14.508 -19.344 1 35.06 171 LEU A C 1
ATOM 1314 O O . LEU A 1 171 ? 0.148 -15.617 -19.469 1 35.06 171 LEU A O 1
ATOM 1318 N N . ALA A 1 172 ? -0.047 -13.336 -19.266 1 43.03 172 ALA A N 1
ATOM 1319 C CA . ALA A 1 172 ? -1.213 -13.102 -20.109 1 43.03 172 ALA A CA 1
ATOM 1320 C C . ALA A 1 172 ? -1.209 -14.023 -21.328 1 43.03 172 ALA A C 1
ATOM 1322 O O . ALA A 1 172 ? -0.503 -13.773 -22.297 1 43.03 172 ALA A O 1
ATOM 1323 N N . ARG A 1 173 ? -0.864 -15.203 -21.125 1 42.91 173 ARG A N 1
ATOM 1324 C CA . ARG A 1 173 ? -1.198 -15.805 -22.422 1 42.91 173 ARG A CA 1
ATOM 1325 C C . ARG A 1 173 ? -2.438 -15.148 -23.016 1 42.91 173 ARG A C 1
ATOM 1327 O O . ARG A 1 173 ? -3.541 -15.289 -22.484 1 42.91 173 ARG A O 1
ATOM 1334 N N . LEU A 1 174 ? -2.09 -13.805 -23.359 1 48.97 174 LEU A N 1
ATOM 1335 C CA . LEU A 1 174 ? -3.1 -13.195 -24.219 1 48.97 174 LEU A CA 1
ATOM 1336 C C . LEU A 1 174 ? -3.854 -14.258 -25.016 1 48.97 174 LEU A C 1
ATOM 1338 O O . LEU A 1 174 ? -3.283 -14.898 -25.906 1 48.97 174 LEU A O 1
ATOM 1342 N N . SER A 1 175 ? -4.414 -15.109 -24.188 1 54.31 175 SER A N 1
ATOM 1343 C CA . SER A 1 175 ? -5.227 -16.031 -24.969 1 54.31 175 SER A CA 1
ATOM 1344 C C . SER A 1 175 ? -6.152 -15.281 -25.922 1 54.31 175 SER A C 1
ATOM 1346 O O . SER A 1 175 ? -6.465 -14.109 -25.703 1 54.31 175 SER A O 1
ATOM 1348 N N . ASP A 1 176 ? -6.25 -15.711 -27.031 1 65 176 ASP A N 1
ATOM 1349 C CA . ASP A 1 176 ? -7.078 -15.18 -28.109 1 65 176 ASP A CA 1
ATOM 1350 C C . ASP A 1 176 ? -8.531 -15.031 -27.656 1 65 176 ASP A C 1
ATOM 1352 O O . ASP A 1 176 ? -9.359 -14.477 -28.391 1 65 176 ASP A O 1
ATOM 1356 N N . GLY A 1 177 ? -8.812 -15.266 -26.344 1 74.88 177 GLY A N 1
ATOM 1357 C CA . GLY A 1 177 ? -10.203 -15.18 -25.922 1 74.88 177 GLY A CA 1
ATOM 1358 C C . GLY A 1 177 ? -10.523 -13.906 -25.172 1 74.88 177 GLY A C 1
ATOM 1359 O O . GLY A 1 177 ? -9.68 -13.008 -25.062 1 74.88 177 GLY A O 1
ATOM 1360 N N . PRO A 1 178 ? -11.836 -13.688 -24.953 1 77.94 178 PRO A N 1
ATOM 1361 C CA . PRO A 1 178 ? -12.297 -12.5 -24.219 1 77.94 178 PRO A CA 1
ATOM 1362 C C . PRO A 1 178 ? -11.5 -12.234 -22.953 1 77.94 178 PRO A C 1
ATOM 1364 O O . PRO A 1 178 ? -11.266 -11.07 -22.594 1 77.94 178 PRO A O 1
ATOM 1367 N N . ALA A 1 179 ? -11.031 -13.25 -22.297 1 77.5 179 ALA A N 1
ATOM 1368 C CA . ALA A 1 179 ? -10.234 -13.102 -21.078 1 77.5 179 ALA A CA 1
ATOM 1369 C C . ALA A 1 179 ? -8.891 -12.453 -21.375 1 77.5 179 ALA A C 1
ATOM 1371 O O . ALA A 1 179 ? -8.43 -11.586 -20.625 1 77.5 179 ALA A O 1
ATOM 1372 N N . GLY A 1 180 ? -8.328 -12.875 -22.469 1 80.56 180 GLY A N 1
ATOM 1373 C CA . GLY A 1 180 ? -7.047 -12.312 -22.875 1 80.56 180 GLY A CA 1
ATOM 1374 C C . GLY A 1 180 ? -7.121 -10.844 -23.234 1 80.56 180 GLY A C 1
ATOM 1375 O O . GLY A 1 180 ? -6.258 -10.055 -22.844 1 80.56 180 GLY A O 1
ATOM 1376 N N . TRP A 1 181 ? -8.234 -10.523 -23.922 1 84.94 181 TRP A N 1
ATOM 1377 C CA . TRP A 1 181 ? -8.422 -9.133 -24.328 1 84.94 181 TRP A CA 1
ATOM 1378 C C . TRP A 1 181 ? -8.641 -8.242 -23.109 1 84.94 181 TRP A C 1
ATOM 1380 O O . TRP A 1 181 ? -8.07 -7.156 -23.016 1 84.94 181 TRP A O 1
ATOM 1390 N N . ALA A 1 182 ? -9.461 -8.664 -22.203 1 86.94 182 ALA A N 1
ATOM 1391 C CA . ALA A 1 182 ? -9.727 -7.898 -21 1 86.94 182 ALA A CA 1
ATOM 1392 C C . ALA A 1 182 ? -8.445 -7.668 -20.203 1 86.94 182 ALA A C 1
ATOM 1394 O O . ALA A 1 182 ? -8.188 -6.555 -19.734 1 86.94 182 ALA A O 1
ATOM 1395 N N . THR A 1 183 ? -7.676 -8.695 -20.109 1 87.44 183 THR A N 1
ATOM 1396 C CA . THR A 1 183 ? -6.422 -8.586 -19.375 1 87.44 183 THR A CA 1
ATOM 1397 C C . THR A 1 183 ? -5.465 -7.629 -20.078 1 87.44 183 THR A C 1
ATOM 1399 O O . THR A 1 183 ? -4.82 -6.801 -19.422 1 87.44 183 THR A O 1
ATOM 1402 N N . PHE A 1 184 ? -5.461 -7.695 -21.391 1 89.81 184 PHE A N 1
ATOM 1403 C CA . PHE A 1 184 ? -4.594 -6.812 -22.156 1 89.81 184 PHE A CA 1
ATOM 1404 C C . PHE A 1 184 ? -5.004 -5.355 -21.984 1 89.81 184 PHE A C 1
ATOM 1406 O O . PHE A 1 184 ? -4.168 -4.5 -21.688 1 89.81 184 PHE A O 1
ATOM 1413 N N . VAL A 1 185 ? -6.277 -5.09 -22.156 1 91.88 185 VAL A N 1
ATOM 1414 C CA . VAL A 1 185 ? -6.801 -3.738 -21.984 1 91.88 185 VAL A CA 1
ATOM 1415 C C . VAL A 1 185 ? -6.551 -3.256 -20.562 1 91.88 185 VAL A C 1
ATOM 1417 O O . VAL A 1 185 ? -6.156 -2.105 -20.344 1 91.88 185 VAL A O 1
ATOM 1420 N N . GLY A 1 186 ? -6.781 -4.137 -19.562 1 93.56 186 GLY A N 1
ATOM 1421 C CA . GLY A 1 186 ? -6.527 -3.797 -18.172 1 93.56 186 GLY A CA 1
ATOM 1422 C C . GLY A 1 186 ? -5.082 -3.424 -17.891 1 93.56 186 GLY A C 1
ATOM 1423 O O . GLY A 1 186 ? -4.809 -2.463 -17.172 1 93.56 186 GLY A O 1
ATOM 1424 N N . ILE A 1 187 ? -4.168 -4.105 -18.531 1 93.19 187 ILE A N 1
ATOM 1425 C CA . ILE A 1 187 ? -2.742 -3.857 -18.344 1 93.19 187 ILE A CA 1
ATOM 1426 C C . ILE A 1 187 ? -2.371 -2.51 -18.969 1 93.19 187 ILE A C 1
ATOM 1428 O O . ILE A 1 187 ? -1.665 -1.71 -18.344 1 93.19 187 ILE A O 1
ATOM 1432 N N . VAL A 1 188 ? -2.865 -2.273 -20.156 1 94.81 188 VAL A N 1
ATOM 1433 C CA . VAL A 1 188 ? -2.574 -1.016 -20.828 1 94.81 188 VAL A CA 1
ATOM 1434 C C . VAL A 1 188 ? -3.084 0.156 -20 1 94.81 188 VAL A C 1
ATOM 1436 O O . VAL A 1 188 ? -2.365 1.135 -19.781 1 94.81 188 VAL A O 1
ATOM 1439 N N . LEU A 1 189 ? -4.277 0.012 -19.516 1 95.75 189 LEU A N 1
ATOM 1440 C CA . LEU A 1 189 ? -4.867 1.07 -18.703 1 95.75 189 LEU A CA 1
ATOM 1441 C C . LEU A 1 189 ? -4.113 1.227 -17.391 1 95.75 189 LEU A C 1
ATOM 1443 O O . LEU A 1 189 ? -3.99 2.336 -16.859 1 95.75 189 LEU A O 1
ATOM 1447 N N . LEU A 1 190 ? -3.648 0.16 -16.828 1 95.88 190 LEU A N 1
ATOM 1448 C CA . LEU A 1 190 ? -2.871 0.222 -15.602 1 95.88 190 LEU A CA 1
ATOM 1449 C C . LEU A 1 190 ? -1.573 0.994 -15.812 1 95.88 190 LEU A C 1
ATOM 1451 O O . LEU A 1 190 ? -1.169 1.785 -14.961 1 95.88 190 LEU A O 1
ATOM 1455 N N . TRP A 1 191 ? -0.972 0.811 -16.953 1 96.62 191 TRP A N 1
ATOM 1456 C CA . TRP A 1 191 ? 0.25 1.54 -17.281 1 96.62 191 TRP A CA 1
ATOM 1457 C C . TRP A 1 191 ? -0.036 3.025 -17.469 1 96.62 191 TRP A C 1
ATOM 1459 O O . TRP A 1 191 ? 0.756 3.875 -17.062 1 96.62 191 TRP A O 1
ATOM 1469 N N . ILE A 1 192 ? -1.113 3.295 -18.094 1 96.12 192 ILE A N 1
ATOM 1470 C CA . ILE A 1 192 ? -1.527 4.688 -18.234 1 96.12 192 ILE A CA 1
ATOM 1471 C C . ILE A 1 192 ? -1.758 5.297 -16.844 1 96.12 192 ILE A C 1
ATOM 1473 O O . ILE A 1 192 ? -1.293 6.402 -16.562 1 96.12 192 ILE A O 1
ATOM 1477 N N . ALA A 1 193 ? -2.484 4.555 -16.016 1 95.38 193 ALA A N 1
ATOM 1478 C CA . ALA A 1 193 ? -2.746 5.016 -14.664 1 95.38 193 ALA A CA 1
ATOM 1479 C C . ALA A 1 193 ? -1.443 5.234 -13.898 1 95.38 193 ALA A C 1
ATOM 1481 O O . ALA A 1 193 ? -1.3 6.223 -13.172 1 95.38 193 ALA A O 1
ATOM 1482 N N . ALA A 1 194 ? -0.521 4.328 -14.047 1 96.19 194 ALA A N 1
ATOM 1483 C CA . ALA A 1 194 ? 0.777 4.461 -13.391 1 96.19 194 ALA A CA 1
ATOM 1484 C C . ALA A 1 194 ? 1.518 5.699 -13.883 1 96.19 194 ALA A C 1
ATOM 1486 O O . ALA A 1 194 ? 2.113 6.434 -13.094 1 96.19 194 ALA A O 1
ATOM 1487 N N . GLY A 1 195 ? 1.484 5.918 -15.203 1 95.44 195 GLY A N 1
ATOM 1488 C CA . GLY A 1 195 ? 2.092 7.117 -15.758 1 95.44 195 GLY A CA 1
ATOM 1489 C C . GLY A 1 195 ? 1.491 8.398 -15.211 1 95.44 195 GLY A C 1
ATOM 1490 O O . GLY A 1 195 ? 2.219 9.305 -14.797 1 95.44 195 GLY A O 1
ATOM 1491 N N . LEU A 1 196 ? 0.189 8.445 -15.18 1 93.31 196 LEU A N 1
ATOM 1492 C CA . LEU A 1 196 ? -0.509 9.602 -14.633 1 93.31 196 LEU A CA 1
ATOM 1493 C C . LEU A 1 196 ? -0.169 9.789 -13.156 1 93.31 196 LEU A C 1
ATOM 1495 O O . LEU A 1 196 ? 0.007 10.922 -12.703 1 93.31 196 LEU A O 1
ATOM 1499 N N . THR A 1 197 ? -0.109 8.695 -12.422 1 92.31 197 THR A N 1
ATOM 1500 C CA . THR A 1 197 ? 0.206 8.727 -11 1 92.31 197 THR A CA 1
ATOM 1501 C C . THR A 1 197 ? 1.606 9.289 -10.766 1 92.31 197 THR A C 1
ATOM 1503 O O . THR A 1 197 ? 1.804 10.141 -9.898 1 92.31 197 THR A O 1
ATOM 1506 N N . LEU A 1 198 ? 2.535 8.922 -11.594 1 93.94 198 LEU A N 1
ATOM 1507 C CA . LEU A 1 198 ? 3.908 9.391 -11.438 1 93.94 198 LEU A CA 1
ATOM 1508 C C . LEU A 1 198 ? 4.016 10.875 -11.781 1 93.94 198 LEU A C 1
ATOM 1510 O O . LEU A 1 198 ? 4.727 11.617 -11.102 1 93.94 198 LEU A O 1
ATOM 1514 N N . VAL A 1 199 ? 3.346 11.25 -12.773 1 93.06 199 VAL A N 1
ATOM 1515 C CA . VAL A 1 199 ? 3.398 12.648 -13.188 1 93.06 199 VAL A CA 1
ATOM 1516 C C . VAL A 1 199 ? 2.793 13.539 -12.102 1 93.06 199 VAL A C 1
ATOM 1518 O O . VAL A 1 199 ? 3.373 14.562 -11.742 1 93.06 199 VAL A O 1
ATOM 1521 N N . THR A 1 200 ? 1.644 13.133 -11.586 1 91.06 200 THR A N 1
ATOM 1522 C CA . THR A 1 200 ? 1.003 13.922 -10.539 1 91.06 200 THR A CA 1
ATOM 1523 C C . THR A 1 200 ? 1.844 13.914 -9.266 1 91.06 200 THR A C 1
ATOM 1525 O O . THR A 1 200 ? 1.899 14.914 -8.547 1 91.06 200 THR A O 1
ATOM 1528 N N . GLY A 1 201 ? 2.434 12.82 -8.938 1 90.75 201 GLY A N 1
ATOM 1529 C CA . GLY A 1 201 ? 3.332 12.773 -7.797 1 90.75 201 GLY A CA 1
ATOM 1530 C C . GLY A 1 201 ? 4.535 13.688 -7.941 1 90.75 201 GLY A C 1
ATOM 1531 O O . GLY A 1 201 ? 4.938 14.344 -6.984 1 90.75 201 GLY A O 1
ATOM 1532 N N . TRP A 1 202 ? 5.078 13.695 -9.125 1 91.38 202 TRP A N 1
ATOM 1533 C CA . TRP A 1 202 ? 6.219 14.562 -9.406 1 91.38 202 TRP A CA 1
ATOM 1534 C C . TRP A 1 202 ? 5.828 16.031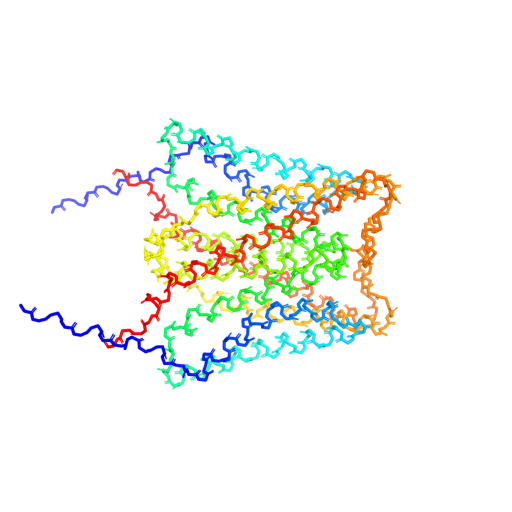 -9.258 1 91.38 202 TRP A C 1
ATOM 1536 O O . TRP A 1 202 ? 6.586 16.828 -8.703 1 91.38 202 TRP A O 1
ATOM 1546 N N . GLU A 1 203 ? 4.742 16.406 -9.758 1 89.69 203 GLU A N 1
ATOM 1547 C CA . GLU A 1 203 ? 4.266 17.781 -9.633 1 89.69 203 GLU A CA 1
ATOM 1548 C C . GLU A 1 203 ? 4.086 18.172 -8.172 1 89.69 203 GLU A C 1
ATOM 1550 O O . GLU A 1 203 ? 4.473 19.266 -7.762 1 89.69 203 GLU A O 1
ATOM 1555 N N . TYR A 1 204 ? 3.498 17.281 -7.441 1 87.94 204 TYR A N 1
ATOM 1556 C CA . TYR A 1 204 ? 3.293 17.562 -6.023 1 87.94 204 TYR A CA 1
ATOM 1557 C C . TYR A 1 204 ? 4.625 17.703 -5.297 1 87.94 204 TYR A C 1
ATOM 1559 O O . TYR A 1 204 ? 4.777 18.562 -4.434 1 87.94 204 TYR A O 1
ATOM 1567 N N . PHE A 1 205 ? 5.547 16.875 -5.621 1 89.94 205 PHE A N 1
ATOM 1568 C CA . PHE A 1 205 ? 6.867 16.906 -5.008 1 89.94 205 PHE A CA 1
ATOM 1569 C C . PHE A 1 205 ? 7.562 18.234 -5.285 1 89.94 205 PHE A C 1
ATOM 1571 O O . PHE A 1 205 ? 8.117 18.859 -4.371 1 89.94 205 PHE A O 1
ATOM 1578 N N . ARG A 1 206 ? 7.488 18.719 -6.5 1 88.56 206 ARG A N 1
ATOM 1579 C CA . ARG A 1 206 ? 8.109 19.984 -6.871 1 88.56 206 ARG A CA 1
ATOM 1580 C C . ARG A 1 206 ? 7.484 21.141 -6.109 1 88.56 206 ARG A C 1
ATOM 1582 O O . ARG A 1 206 ? 8.188 22.062 -5.672 1 88.56 206 ARG A O 1
ATOM 1589 N N . LYS A 1 207 ? 6.25 21.078 -5.969 1 87.5 207 LYS A N 1
ATOM 1590 C CA . LYS A 1 207 ? 5.547 22.156 -5.258 1 87.5 207 LYS A CA 1
ATOM 1591 C C . LYS A 1 207 ? 5.867 22.125 -3.768 1 87.5 207 LYS A C 1
ATOM 1593 O O . LYS A 1 207 ? 5.742 23.141 -3.082 1 87.5 207 LYS A O 1
ATOM 1598 N N . SER A 1 208 ? 6.25 20.906 -3.273 1 87.06 208 SER A N 1
ATOM 1599 C CA . SER A 1 208 ? 6.516 20.75 -1.849 1 87.06 208 SER A CA 1
ATOM 1600 C C . SER A 1 208 ? 7.949 21.141 -1.507 1 87.06 208 SER A C 1
ATOM 1602 O O . SER A 1 208 ? 8.258 21.438 -0.349 1 87.06 208 SER A O 1
ATOM 1604 N N . LEU A 1 209 ? 8.867 21.234 -2.4 1 84.31 209 LEU A N 1
ATOM 1605 C CA . LEU A 1 209 ? 10.305 21.406 -2.193 1 84.31 209 LEU A CA 1
ATOM 1606 C C . LEU A 1 209 ? 10.586 22.719 -1.471 1 84.31 209 LEU A C 1
ATOM 1608 O O . LEU A 1 209 ? 11.398 22.766 -0.545 1 84.31 209 LEU A O 1
ATOM 1612 N N . PRO A 1 210 ? 9.883 23.766 -1.787 1 82.31 210 PRO A N 1
ATOM 1613 C CA . PRO A 1 210 ? 10.141 25.031 -1.1 1 82.31 210 PRO A CA 1
ATOM 1614 C C . PRO A 1 210 ? 9.781 24.984 0.383 1 82.31 210 PRO A C 1
ATOM 1616 O O . PRO A 1 210 ? 10.32 25.75 1.181 1 82.31 210 PRO A O 1
ATOM 1619 N N . HIS A 1 211 ? 8.914 24.078 0.738 1 80.81 211 HIS A N 1
ATOM 1620 C CA . HIS A 1 211 ? 8.453 24 2.119 1 80.81 211 HIS A CA 1
ATOM 1621 C C . HIS A 1 211 ? 9.281 23 2.922 1 80.81 211 HIS A C 1
ATOM 1623 O O . HIS A 1 211 ? 9.062 22.828 4.121 1 80.81 211 HIS A O 1
ATOM 1629 N N . LEU A 1 212 ? 10.203 22.312 2.318 1 75.94 212 LEU A N 1
ATOM 1630 C CA . LEU A 1 212 ? 11.039 21.328 2.973 1 75.94 212 LEU A CA 1
ATOM 1631 C C . LEU A 1 212 ? 12.438 21.875 3.24 1 75.94 212 LEU A C 1
ATOM 1633 O O . LEU A 1 212 ? 13.289 21.188 3.803 1 75.94 212 LEU A O 1
ATOM 1637 N N . LYS A 1 213 ? 12.547 22.953 2.859 1 68.25 213 LYS A N 1
ATOM 1638 C CA . LYS A 1 213 ? 13.836 23.594 3.064 1 68.25 213 LYS A CA 1
ATOM 1639 C C . LYS A 1 213 ? 14.031 24 4.527 1 68.25 213 LYS A C 1
ATOM 1641 O O . LYS A 1 213 ? 13.062 24.312 5.223 1 68.25 213 LYS A O 1
ATOM 1646 N N . ASP A 1 214 ? 15.203 23.609 5.07 1 65.56 214 ASP A N 1
ATOM 1647 C CA . ASP A 1 214 ? 15.547 23.953 6.449 1 65.56 214 ASP A CA 1
ATOM 1648 C C . ASP A 1 214 ? 15.523 25.469 6.656 1 65.56 214 ASP A C 1
ATOM 1650 O O . ASP A 1 214 ? 15.844 26.234 5.742 1 65.56 214 ASP A O 1
ATOM 1654 N N . PRO A 1 215 ? 14.688 25.922 7.742 1 55.56 215 PRO A N 1
ATOM 1655 C CA . PRO A 1 215 ? 14.766 27.359 8.016 1 55.56 215 PRO A CA 1
ATOM 1656 C C . PRO A 1 215 ? 16.203 27.875 8.125 1 55.56 215 PRO A C 1
ATOM 1658 O O . PRO A 1 215 ? 17.078 27.156 8.625 1 55.56 215 PRO A O 1
ATOM 1661 N N . LYS A 1 216 ? 16.719 28.781 7.285 1 46.75 216 LYS A N 1
ATOM 1662 C CA . LYS A 1 216 ? 17.969 29.484 7.531 1 46.75 216 LYS A CA 1
ATOM 1663 C C . LYS A 1 216 ? 17.953 30.156 8.906 1 46.75 216 LYS A C 1
ATOM 1665 O O . LYS A 1 216 ? 16.938 30.688 9.336 1 46.75 216 LYS A O 1
ATOM 1670 N N . MET B 1 1 ? 11.336 49.719 2.643 1 34.72 1 MET B N 1
ATOM 1671 C CA . MET B 1 1 ? 12.281 48.812 3.32 1 34.72 1 MET B CA 1
ATOM 1672 C C . MET B 1 1 ? 12.758 47.719 2.383 1 34.72 1 MET B C 1
ATOM 1674 O O . MET B 1 1 ? 11.953 47.125 1.675 1 34.72 1 MET B O 1
ATOM 1678 N N . PRO B 1 2 ? 14.062 47.594 2.1 1 36.31 2 PRO B N 1
ATOM 1679 C CA . PRO B 1 2 ? 14.523 46.75 0.993 1 36.31 2 PRO B CA 1
ATOM 1680 C C . PRO B 1 2 ? 14.094 45.281 1.146 1 36.31 2 PRO B C 1
ATOM 1682 O O . PRO B 1 2 ? 13.875 44.812 2.266 1 36.31 2 PRO B O 1
ATOM 1685 N N . ALA B 1 3 ? 13.508 44.688 0.106 1 41.44 3 ALA B N 1
ATOM 1686 C CA . ALA B 1 3 ? 13.109 43.281 0.013 1 41.44 3 ALA B CA 1
ATOM 1687 C C . ALA B 1 3 ? 14.219 42.344 0.521 1 41.44 3 ALA B C 1
ATOM 1689 O O . ALA B 1 3 ? 15.367 42.469 0.083 1 41.44 3 ALA B O 1
ATOM 1690 N N . GLU B 1 4 ? 14.32 42.031 1.824 1 38.94 4 GLU B N 1
ATOM 1691 C CA . GLU B 1 4 ? 15.328 41.125 2.377 1 38.94 4 GLU B CA 1
ATOM 1692 C C . GLU B 1 4 ? 15.641 40 1.403 1 38.94 4 GLU B C 1
ATOM 1694 O O . GLU B 1 4 ? 14.742 39.469 0.748 1 38.94 4 GLU B O 1
ATOM 1699 N N . PRO B 1 5 ? 16.891 39.844 0.951 1 37.22 5 PRO B N 1
ATOM 1700 C CA . PRO B 1 5 ? 17.266 38.844 -0.058 1 37.22 5 PRO B CA 1
ATOM 1701 C C . PRO B 1 5 ? 16.656 37.469 0.202 1 37.22 5 PRO B C 1
ATOM 1703 O O . PRO B 1 5 ? 16.359 37.125 1.349 1 37.22 5 PRO B O 1
ATOM 1706 N N . LEU B 1 6 ? 15.93 36.906 -0.669 1 35.97 6 LEU B N 1
ATOM 1707 C CA . LEU B 1 6 ? 15.461 35.531 -0.724 1 35.97 6 LEU B CA 1
ATOM 1708 C C . LEU B 1 6 ? 16.516 34.562 -0.162 1 35.97 6 LEU B C 1
ATOM 1710 O O . LEU B 1 6 ? 17.609 34.438 -0.724 1 35.97 6 LEU B O 1
ATOM 1714 N N . MET B 1 7 ? 16.906 34.594 1.126 1 36.34 7 MET B N 1
ATOM 1715 C CA . MET B 1 7 ? 17.859 33.719 1.795 1 36.34 7 MET B CA 1
ATOM 1716 C C . MET B 1 7 ? 17.922 32.344 1.108 1 36.34 7 MET B C 1
ATOM 1718 O O . MET B 1 7 ? 16.891 31.781 0.737 1 36.34 7 MET B O 1
ATOM 1722 N N . SER B 1 8 ? 18.922 31.922 0.441 1 39.66 8 SER B N 1
ATOM 1723 C CA . SER B 1 8 ? 19.234 30.688 -0.273 1 39.66 8 SER B CA 1
ATOM 1724 C C . SER B 1 8 ? 18.891 29.453 0.556 1 39.66 8 SER B C 1
ATOM 1726 O O . SER B 1 8 ? 19.406 29.281 1.661 1 39.66 8 SER B O 1
ATOM 1728 N N . VAL B 1 9 ? 17.734 29.031 0.83 1 41.88 9 VAL B N 1
ATOM 1729 C CA . VAL B 1 9 ? 17.125 27.844 1.437 1 41.88 9 VAL B CA 1
ATOM 1730 C C . VAL B 1 9 ? 17.875 26.594 1.011 1 41.88 9 VAL B C 1
ATOM 1732 O O . VAL B 1 9 ? 17.766 26.156 -0.133 1 41.88 9 VAL B O 1
ATOM 1735 N N . ALA B 1 10 ? 19.234 26.406 1.38 1 46.72 10 ALA B N 1
ATOM 1736 C CA . ALA B 1 10 ? 20.094 25.328 0.898 1 46.72 10 ALA B CA 1
ATOM 1737 C C . ALA B 1 10 ? 19.672 23.984 1.51 1 46.72 10 ALA B C 1
ATOM 1739 O O . ALA B 1 10 ? 19.312 23.922 2.686 1 46.72 10 ALA B O 1
ATOM 1740 N N . MET B 1 11 ? 19.125 23.047 0.755 1 55.72 11 MET B N 1
ATOM 1741 C CA . MET B 1 11 ? 18.969 21.641 1.136 1 55.72 11 MET B CA 1
ATOM 1742 C C . MET B 1 11 ? 20.297 21.062 1.621 1 55.72 11 MET B C 1
ATOM 1744 O O . MET B 1 11 ? 21.297 21.078 0.894 1 55.72 11 MET B O 1
ATOM 1748 N N . THR B 1 12 ? 20.75 21.078 2.898 1 60.12 12 THR B N 1
ATOM 1749 C CA . THR B 1 12 ? 21.984 20.469 3.373 1 60.12 12 THR B CA 1
ATOM 1750 C C . THR B 1 12 ? 21.969 18.953 3.125 1 60.12 12 THR B C 1
ATOM 1752 O O . THR B 1 12 ? 21.062 18.266 3.592 1 60.12 12 THR B O 1
ATOM 1755 N N . TRP B 1 13 ? 22.516 18.547 2.023 1 65.44 13 TRP B N 1
ATOM 1756 C CA . TRP B 1 13 ? 22.672 17.141 1.682 1 65.44 13 TRP B CA 1
ATOM 1757 C C . TRP B 1 13 ? 23.641 16.453 2.641 1 65.44 13 TRP B C 1
ATOM 1759 O O . TRP B 1 13 ? 24.781 16.875 2.781 1 65.44 13 TRP B O 1
ATOM 1769 N N . THR B 1 14 ? 23.188 15.648 3.58 1 71.69 14 THR B N 1
ATOM 1770 C CA . THR B 1 14 ? 23.984 14.922 4.559 1 71.69 14 THR B CA 1
ATOM 1771 C C . THR B 1 14 ? 24.031 13.43 4.223 1 71.69 14 THR B C 1
ATOM 1773 O O . THR B 1 14 ? 23.328 12.969 3.316 1 71.69 14 THR B O 1
ATOM 1776 N N . ILE B 1 15 ? 24.906 12.711 4.754 1 71.69 15 ILE B N 1
ATOM 1777 C CA . ILE B 1 15 ? 25.062 11.273 4.574 1 71.69 15 ILE B CA 1
ATOM 1778 C C . ILE B 1 15 ? 23.766 10.562 4.922 1 71.69 15 ILE B C 1
ATOM 1780 O O . ILE B 1 15 ? 23.297 9.703 4.168 1 71.69 15 ILE B O 1
ATOM 1784 N N . PRO B 1 16 ? 23.094 11.023 5.984 1 70.69 16 PRO B N 1
ATOM 1785 C CA . PRO B 1 16 ? 21.828 10.367 6.312 1 70.69 16 PRO B CA 1
ATOM 1786 C C . PRO B 1 16 ? 20.766 10.539 5.227 1 70.69 16 PRO B C 1
ATOM 1788 O O . PRO B 1 16 ? 19.984 9.625 4.973 1 70.69 16 PRO B O 1
ATOM 1791 N N . ASN B 1 17 ? 20.891 11.609 4.527 1 77.31 17 ASN B N 1
ATOM 1792 C CA . ASN B 1 17 ? 19.953 11.852 3.441 1 77.31 17 ASN B CA 1
ATOM 1793 C C . ASN B 1 17 ? 20.188 10.898 2.27 1 77.31 17 ASN B C 1
ATOM 1795 O O . ASN B 1 17 ? 19.234 10.438 1.639 1 77.31 17 ASN B O 1
ATOM 1799 N N . THR B 1 18 ? 21.438 10.672 2.066 1 80.56 18 THR B N 1
ATOM 1800 C CA . THR B 1 18 ? 21.781 9.766 0.976 1 80.56 18 THR B CA 1
ATOM 1801 C C . THR B 1 18 ? 21.328 8.344 1.293 1 80.56 18 THR B C 1
ATOM 1803 O O . THR B 1 18 ? 20.812 7.637 0.419 1 80.56 18 THR B O 1
ATOM 1806 N N . LEU B 1 19 ? 21.469 7.984 2.535 1 79.31 19 LEU B N 1
ATOM 1807 C CA . LEU B 1 19 ? 21.062 6.645 2.945 1 79.31 19 LEU B CA 1
ATOM 1808 C C . LEU B 1 19 ? 19.547 6.48 2.865 1 79.31 19 LEU B C 1
ATOM 1810 O O . LEU B 1 19 ? 19.047 5.43 2.453 1 79.31 19 LEU B O 1
ATOM 1814 N N . THR B 1 20 ? 18.875 7.48 3.17 1 82.31 20 THR B N 1
ATOM 1815 C CA . THR B 1 20 ? 17.422 7.449 3.115 1 82.31 20 THR B CA 1
ATOM 1816 C C . THR B 1 20 ? 16.938 7.387 1.671 1 82.31 20 THR B C 1
ATOM 1818 O O . THR B 1 20 ? 15.992 6.656 1.359 1 82.31 20 THR B O 1
ATOM 1821 N N . LEU B 1 21 ? 17.641 8.141 0.843 1 85.19 21 LEU B N 1
ATOM 1822 C CA . LEU B 1 21 ? 17.297 8.117 -0.571 1 85.19 21 LEU B CA 1
ATOM 1823 C C . LEU B 1 21 ? 17.547 6.742 -1.177 1 85.19 21 LEU B C 1
ATOM 1825 O O . LEU B 1 21 ? 16.75 6.266 -1.991 1 85.19 21 LEU B O 1
ATOM 1829 N N . LEU B 1 22 ? 18.578 6.176 -0.773 1 86.62 22 LEU B N 1
ATOM 1830 C CA . LEU B 1 22 ? 18.875 4.832 -1.251 1 86.62 22 LEU B CA 1
ATOM 1831 C C . LEU B 1 22 ? 17.828 3.832 -0.792 1 86.62 22 LEU B C 1
ATOM 1833 O O . LEU B 1 22 ? 17.422 2.953 -1.556 1 86.62 22 LEU B O 1
ATOM 1837 N N . ARG B 1 23 ? 17.328 4.035 0.365 1 88.44 23 ARG B N 1
ATOM 1838 C CA . ARG B 1 23 ? 16.281 3.164 0.892 1 88.44 23 ARG B CA 1
ATOM 1839 C C . ARG B 1 23 ? 14.969 3.361 0.134 1 88.44 23 ARG B C 1
ATOM 1841 O O . ARG B 1 23 ? 14.258 2.395 -0.149 1 88.44 23 ARG B O 1
ATOM 1848 N N . LEU B 1 24 ? 14.758 4.547 -0.114 1 90.12 24 LEU B N 1
ATOM 1849 C CA . LEU B 1 24 ? 13.555 4.867 -0.865 1 90.12 24 LEU B CA 1
ATOM 1850 C C . LEU B 1 24 ? 13.586 4.223 -2.248 1 90.12 24 LEU B C 1
ATOM 1852 O O . LEU B 1 24 ? 12.57 3.701 -2.717 1 90.12 24 LEU B O 1
ATOM 1856 N N . LEU B 1 25 ? 14.766 4.207 -2.824 1 90.56 25 LEU B N 1
ATOM 1857 C CA . LEU B 1 25 ? 14.93 3.625 -4.152 1 90.56 25 LEU B CA 1
ATOM 1858 C C . LEU B 1 25 ? 14.977 2.102 -4.078 1 90.56 25 LEU B C 1
ATOM 1860 O O . LEU B 1 25 ? 14.648 1.418 -5.051 1 90.56 25 LEU B O 1
ATOM 1864 N N . ALA B 1 26 ? 15.391 1.638 -2.955 1 91.69 26 ALA B N 1
ATOM 1865 C CA . ALA B 1 26 ? 15.477 0.194 -2.754 1 91.69 26 ALA B CA 1
ATOM 1866 C C . ALA B 1 26 ? 14.094 -0.445 -2.758 1 91.69 26 ALA B C 1
ATOM 1868 O O . ALA B 1 26 ? 13.938 -1.601 -3.16 1 91.69 26 ALA B O 1
ATOM 1869 N N . ALA B 1 27 ? 13.094 0.313 -2.361 1 92.25 27 ALA B N 1
ATOM 1870 C CA . ALA B 1 27 ? 11.742 -0.24 -2.258 1 92.25 27 ALA B CA 1
ATOM 1871 C C . ALA B 1 27 ? 11.25 -0.732 -3.615 1 92.25 27 ALA B C 1
ATOM 1873 O O . ALA B 1 27 ? 11.023 -1.93 -3.803 1 92.25 27 ALA B O 1
ATOM 1874 N N . PRO B 1 28 ? 11.188 0.13 -4.641 1 93.69 28 PRO B N 1
ATOM 1875 C CA . PRO B 1 28 ? 10.836 -0.395 -5.965 1 93.69 28 PRO B CA 1
ATOM 1876 C C . PRO B 1 28 ? 11.906 -1.333 -6.523 1 93.69 28 PRO B C 1
ATOM 1878 O O . PRO B 1 28 ? 11.609 -2.178 -7.371 1 93.69 28 PRO B O 1
ATOM 1881 N N . GLY B 1 29 ? 13.109 -1.224 -6.039 1 93.88 29 GLY B N 1
ATOM 1882 C CA . GLY B 1 29 ? 14.195 -2.1 -6.449 1 93.88 29 GLY B CA 1
ATOM 1883 C C . GLY B 1 29 ? 13.938 -3.559 -6.125 1 93.88 29 GLY B C 1
ATOM 1884 O O . GLY B 1 29 ? 14.344 -4.445 -6.883 1 93.88 29 GLY B O 1
ATOM 1885 N N . VAL B 1 30 ? 13.242 -3.736 -5.035 1 92.62 30 VAL B N 1
ATOM 1886 C CA . VAL B 1 30 ? 12.922 -5.105 -4.641 1 92.62 30 VAL B CA 1
ATOM 1887 C C . VAL B 1 30 ? 12.062 -5.766 -5.719 1 92.62 30 VAL B C 1
ATOM 1889 O O . VAL B 1 30 ? 12.328 -6.902 -6.117 1 92.62 30 VAL B O 1
ATOM 1892 N N . ALA B 1 31 ? 11.125 -5.055 -6.215 1 91.75 31 ALA B N 1
ATOM 1893 C CA . ALA B 1 31 ? 10.266 -5.578 -7.273 1 91.75 31 ALA B CA 1
ATOM 1894 C C . ALA B 1 31 ? 11.039 -5.75 -8.578 1 91.75 31 ALA B C 1
ATOM 1896 O O . ALA B 1 31 ? 10.859 -6.742 -9.289 1 91.75 31 ALA B O 1
ATOM 1897 N N . VAL B 1 32 ? 11.945 -4.844 -8.859 1 90.5 32 VAL B N 1
ATOM 1898 C CA . VAL B 1 32 ? 12.695 -4.832 -10.109 1 90.5 32 VAL B CA 1
ATOM 1899 C C . VAL B 1 32 ? 13.648 -6.027 -10.156 1 90.5 32 VAL B C 1
ATOM 1901 O O . VAL B 1 32 ? 13.938 -6.559 -11.227 1 90.5 32 VAL B O 1
ATOM 1904 N N . MET B 1 33 ? 14.094 -6.457 -9 1 89.62 33 MET B N 1
ATOM 1905 C CA . MET B 1 33 ? 14.977 -7.621 -8.961 1 89.62 33 MET B CA 1
ATOM 1906 C C . MET B 1 33 ? 14.297 -8.844 -9.57 1 89.62 33 MET B C 1
ATOM 1908 O O . MET B 1 33 ? 14.938 -9.633 -10.258 1 89.62 33 MET B O 1
ATOM 1912 N N . PHE B 1 34 ? 13.031 -8.945 -9.383 1 84.31 34 PHE B N 1
ATOM 1913 C CA . PHE B 1 34 ? 12.305 -10.109 -9.867 1 84.31 34 PHE B CA 1
ATOM 1914 C C . PHE B 1 34 ? 11.93 -9.938 -11.336 1 84.31 34 PHE B C 1
ATOM 1916 O O . PHE B 1 34 ? 11.539 -10.898 -12 1 84.31 34 PHE B O 1
ATOM 1923 N N . LEU B 1 35 ? 12.07 -8.711 -11.82 1 82.44 35 LEU B N 1
ATOM 1924 C CA . LEU B 1 35 ? 11.789 -8.453 -13.227 1 82.44 35 LEU B CA 1
ATOM 1925 C C . LEU B 1 35 ? 13.039 -8.648 -14.078 1 82.44 35 LEU B C 1
ATOM 1927 O O . LEU B 1 35 ? 12.945 -9.016 -15.25 1 82.44 35 LEU B O 1
ATOM 1931 N N . TYR B 1 36 ? 14.117 -8.445 -13.516 1 82.44 36 TYR B N 1
ATOM 1932 C CA . TYR B 1 36 ? 15.352 -8.43 -14.297 1 82.44 36 TYR B CA 1
ATOM 1933 C C . TYR B 1 36 ? 16.109 -9.742 -14.133 1 82.44 36 TYR B C 1
ATOM 1935 O O . TYR B 1 36 ? 16.75 -10.227 -15.07 1 82.44 36 TYR B O 1
ATOM 1943 N N . PHE B 1 37 ? 16.047 -10.336 -12.953 1 84.44 37 PHE B N 1
ATOM 1944 C CA . PHE B 1 37 ? 16.812 -11.547 -12.672 1 84.44 37 PHE B CA 1
ATOM 1945 C C . PHE B 1 37 ? 15.883 -12.758 -12.562 1 84.44 37 PHE B C 1
ATOM 1947 O O . PHE B 1 37 ? 14.703 -12.609 -12.242 1 84.44 37 PHE B O 1
ATOM 1954 N N . ASN B 1 38 ? 16.484 -13.898 -12.852 1 83.5 38 ASN B N 1
ATOM 1955 C CA . ASN B 1 38 ? 15.758 -15.148 -12.68 1 83.5 38 ASN B CA 1
ATOM 1956 C C . ASN B 1 38 ? 15.898 -15.68 -11.258 1 83.5 38 ASN B C 1
ATOM 1958 O O . ASN B 1 38 ? 16.875 -15.383 -10.57 1 83.5 38 ASN B O 1
ATOM 1962 N N . ARG B 1 39 ? 14.93 -16.422 -10.906 1 78.88 39 ARG B N 1
ATOM 1963 C CA . ARG B 1 39 ? 15.023 -17.094 -9.609 1 78.88 39 ARG B CA 1
ATOM 1964 C C . ARG B 1 39 ? 16.047 -18.219 -9.641 1 78.88 39 ARG B C 1
ATOM 1966 O O . ARG B 1 39 ? 16.266 -18.844 -10.68 1 78.88 39 ARG B O 1
ATOM 1973 N N . PRO B 1 40 ? 16.891 -18.422 -8.68 1 82.19 40 PRO B N 1
ATOM 1974 C CA . PRO B 1 40 ? 16.75 -17.906 -7.312 1 82.19 40 PRO B CA 1
ATOM 1975 C C . PRO B 1 40 ? 17.531 -16.625 -7.078 1 82.19 40 PRO B C 1
ATOM 1977 O O . PRO B 1 40 ? 17.453 -16.047 -5.984 1 82.19 40 PRO B O 1
ATOM 1980 N N . TRP B 1 41 ? 18.328 -16.156 -8.016 1 85.06 41 TRP B N 1
ATOM 1981 C CA . TRP B 1 41 ? 19.125 -14.945 -7.855 1 85.06 41 TRP B CA 1
ATOM 1982 C C . TRP B 1 41 ? 18.25 -13.75 -7.484 1 85.06 41 TRP B C 1
ATOM 1984 O O . TRP B 1 41 ? 18.641 -12.906 -6.676 1 85.06 41 TRP B O 1
ATOM 1994 N N . ALA B 1 42 ? 17.094 -13.641 -8.07 1 86.12 42 ALA B N 1
ATOM 1995 C CA . ALA B 1 42 ? 16.156 -12.562 -7.766 1 86.12 42 ALA B CA 1
ATOM 1996 C C . ALA B 1 42 ? 15.789 -12.562 -6.285 1 86.12 42 ALA B C 1
ATOM 1998 O O . ALA B 1 42 ? 15.758 -11.508 -5.645 1 86.12 42 ALA B O 1
ATOM 1999 N N . ASP B 1 43 ? 15.602 -13.75 -5.777 1 85.75 43 ASP B N 1
ATOM 2000 C CA . ASP B 1 43 ? 15.203 -13.867 -4.379 1 85.75 43 ASP B CA 1
ATOM 2001 C C . ASP B 1 43 ? 16.312 -13.391 -3.447 1 85.75 43 ASP B C 1
ATOM 2003 O O . ASP B 1 43 ? 16.062 -12.609 -2.521 1 85.75 43 ASP B O 1
ATOM 2007 N N . TRP B 1 44 ? 17.531 -13.797 -3.736 1 89.44 44 TRP B N 1
ATOM 2008 C CA . TRP B 1 44 ? 18.672 -13.461 -2.889 1 89.44 44 TRP B CA 1
ATOM 2009 C C . TRP B 1 44 ? 19 -11.977 -2.99 1 89.44 44 TRP B C 1
ATOM 2011 O O . TRP B 1 44 ? 19.328 -11.336 -1.985 1 89.44 44 TRP B O 1
ATOM 2021 N N . LEU B 1 45 ? 18.922 -11.453 -4.16 1 91.25 45 LEU B N 1
ATOM 2022 C CA . LEU B 1 45 ? 19.203 -10.039 -4.352 1 91.25 45 LEU B CA 1
ATOM 2023 C C . LEU B 1 45 ? 18.125 -9.18 -3.691 1 91.25 45 LEU B C 1
ATOM 2025 O O . LEU B 1 45 ? 18.422 -8.141 -3.098 1 91.25 45 LEU B O 1
ATOM 2029 N N . ALA B 1 46 ? 16.906 -9.594 -3.85 1 90.88 46 ALA B N 1
ATOM 2030 C CA . ALA B 1 46 ? 15.828 -8.883 -3.182 1 90.88 46 ALA B CA 1
ATOM 2031 C C . ALA B 1 46 ? 16 -8.914 -1.666 1 90.88 46 ALA B C 1
ATOM 2033 O O . ALA B 1 46 ? 15.797 -7.902 -0.992 1 90.88 46 ALA B O 1
ATOM 2034 N N . LEU B 1 47 ? 16.375 -10.102 -1.169 1 91.62 47 LEU B N 1
ATOM 2035 C CA . LEU B 1 47 ? 16.625 -10.234 0.263 1 91.62 47 LEU B CA 1
ATOM 2036 C C . LEU B 1 47 ? 17.75 -9.32 0.709 1 91.62 47 LEU B C 1
ATOM 2038 O O . LEU B 1 47 ? 17.625 -8.617 1.712 1 91.62 47 LEU B O 1
ATOM 2042 N N . ALA B 1 48 ? 18.797 -9.344 -0.017 1 93.06 48 ALA B N 1
ATOM 2043 C CA . ALA B 1 48 ? 19.953 -8.508 0.3 1 93.06 48 ALA B CA 1
ATOM 2044 C C . ALA B 1 48 ? 19.578 -7.027 0.289 1 93.06 48 ALA B C 1
ATOM 2046 O O . ALA B 1 48 ? 19.969 -6.27 1.181 1 93.06 48 ALA B O 1
ATOM 2047 N N . LEU B 1 49 ? 18.844 -6.695 -0.708 1 92.06 49 LEU B N 1
ATOM 2048 C CA . LEU B 1 49 ? 18.391 -5.312 -0.819 1 92.06 49 LEU B CA 1
ATOM 2049 C C . LEU B 1 49 ? 17.484 -4.934 0.354 1 92.06 49 LEU B C 1
ATOM 2051 O O . LEU B 1 49 ? 17.641 -3.854 0.93 1 92.06 49 LEU B O 1
ATOM 2055 N N . PHE B 1 50 ? 16.609 -5.805 0.684 1 93.5 50 PHE B N 1
ATOM 2056 C CA . PHE B 1 50 ? 15.664 -5.535 1.766 1 93.5 50 PHE B CA 1
ATOM 2057 C C . PHE B 1 50 ? 16.391 -5.434 3.102 1 93.5 50 PHE B C 1
ATOM 2059 O O . PHE B 1 50 ? 16.172 -4.484 3.861 1 93.5 50 PHE B O 1
ATOM 2066 N N . ILE B 1 51 ? 17.266 -6.355 3.404 1 90.94 51 ILE B N 1
ATOM 2067 C CA . ILE B 1 51 ? 18.031 -6.375 4.652 1 90.94 51 ILE B CA 1
ATOM 2068 C C . ILE B 1 51 ? 18.938 -5.152 4.723 1 90.94 51 ILE B C 1
ATOM 2070 O O . ILE B 1 51 ? 19.078 -4.523 5.773 1 90.94 51 ILE B O 1
ATOM 2074 N N . GLY B 1 52 ? 19.625 -4.926 3.631 1 90.62 52 GLY B N 1
ATOM 2075 C CA . GLY B 1 52 ? 20.469 -3.742 3.588 1 90.62 52 GLY B CA 1
ATOM 2076 C C . GLY B 1 52 ? 19.719 -2.459 3.891 1 90.62 52 GLY B C 1
ATOM 2077 O O . GLY B 1 52 ? 20.172 -1.634 4.68 1 90.62 52 GLY B O 1
ATOM 2078 N N . ALA B 1 53 ? 18.562 -2.332 3.27 1 88.06 53 ALA B N 1
ATOM 2079 C CA . ALA B 1 53 ? 17.75 -1.146 3.494 1 88.06 53 ALA B CA 1
ATOM 2080 C C . ALA B 1 53 ? 17.25 -1.085 4.938 1 88.06 53 ALA B C 1
ATOM 2082 O O . ALA B 1 53 ? 17.25 -0.02 5.559 1 88.06 53 ALA B O 1
ATOM 2083 N N . ALA B 1 54 ? 16.812 -2.217 5.461 1 85.88 54 ALA B N 1
ATOM 2084 C CA . ALA B 1 54 ? 16.312 -2.268 6.832 1 85.88 54 ALA B CA 1
ATOM 2085 C C . ALA B 1 54 ? 17.422 -1.984 7.832 1 85.88 54 ALA B C 1
ATOM 2087 O O . ALA B 1 54 ? 17.219 -1.289 8.828 1 85.88 54 ALA B O 1
ATOM 2088 N N . ALA B 1 55 ? 18.578 -2.51 7.609 1 85.25 55 ALA B N 1
ATOM 2089 C CA . ALA B 1 55 ? 19.719 -2.324 8.492 1 85.25 55 ALA B CA 1
ATOM 2090 C C . ALA B 1 55 ? 20.188 -0.869 8.492 1 85.25 55 ALA B C 1
ATOM 2092 O O . ALA B 1 55 ? 20.578 -0.336 9.539 1 85.25 55 ALA B O 1
ATOM 2093 N N . THR B 1 56 ? 20.156 -0.291 7.348 1 81.94 56 THR B N 1
ATOM 2094 C CA . THR B 1 56 ? 20.578 1.101 7.242 1 81.94 56 THR B CA 1
ATOM 2095 C C . THR B 1 56 ? 19.656 2.01 8.047 1 81.94 56 THR B C 1
ATOM 2097 O O . THR B 1 56 ? 20.078 3.047 8.562 1 81.94 56 THR B O 1
ATOM 2100 N N . ASP B 1 57 ? 18.391 1.638 8.07 1 79.44 57 ASP B N 1
ATOM 2101 C CA . ASP B 1 57 ? 17.438 2.406 8.883 1 79.44 57 ASP B CA 1
ATOM 2102 C C . ASP B 1 57 ? 17.812 2.355 10.359 1 79.44 57 ASP B C 1
ATOM 2104 O O . ASP B 1 57 ? 17.766 3.371 11.055 1 79.44 57 ASP B O 1
ATOM 2108 N N . TRP B 1 58 ? 18.188 1.225 10.781 1 75.19 58 TRP B N 1
ATOM 2109 C CA . TRP B 1 58 ? 18.562 1.05 12.18 1 75.19 58 TRP B CA 1
ATOM 2110 C C . TRP B 1 58 ? 19.828 1.822 12.5 1 75.19 58 TRP B C 1
ATOM 2112 O O . TRP B 1 58 ? 19.922 2.467 13.547 1 75.19 58 TRP B O 1
ATOM 2122 N N . PHE B 1 59 ? 20.703 1.789 11.594 1 72 59 PHE B N 1
ATOM 2123 C CA . PHE B 1 59 ? 22 2.439 11.789 1 72 59 PHE B CA 1
ATOM 2124 C C . PHE B 1 59 ? 21.844 3.955 11.734 1 72 59 PHE B C 1
ATOM 2126 O O . PHE B 1 59 ? 22.391 4.668 12.578 1 72 59 PHE B O 1
ATOM 2133 N N . ASP B 1 60 ? 21.125 4.363 10.719 1 65.06 60 ASP B N 1
ATOM 2134 C CA . ASP B 1 60 ? 21.031 5.805 10.5 1 65.06 60 ASP B CA 1
ATOM 2135 C C . ASP B 1 60 ? 20.203 6.48 11.586 1 65.06 60 ASP B C 1
ATOM 2137 O O . ASP B 1 60 ? 20.469 7.629 11.945 1 65.06 60 ASP B O 1
ATOM 2141 N N . GLY B 1 61 ? 19.156 5.828 12.023 1 62.34 61 GLY B N 1
ATOM 2142 C CA . GLY B 1 61 ? 18.469 6.383 13.172 1 62.34 61 GLY B CA 1
ATOM 2143 C C . GLY B 1 61 ? 19.359 6.59 14.375 1 62.34 61 GLY B C 1
ATOM 2144 O O . GLY B 1 61 ? 19.297 7.625 15.039 1 62.34 61 GLY B O 1
ATOM 2145 N N . TYR B 1 62 ? 20.234 5.695 14.43 1 61.19 62 TYR B N 1
ATOM 2146 C CA . TYR B 1 62 ? 21.188 5.77 15.531 1 61.19 62 TYR B CA 1
ATOM 2147 C C . TYR B 1 62 ? 22.172 6.914 15.32 1 61.19 62 TYR B C 1
ATOM 2149 O O . TYR B 1 62 ? 22.422 7.707 16.234 1 61.19 62 TYR B O 1
ATOM 2157 N N . LEU B 1 63 ? 22.625 6.98 14.125 1 59.25 63 LEU B N 1
ATOM 2158 C CA . LEU B 1 63 ? 23.641 7.988 13.82 1 59.25 63 LEU B CA 1
ATOM 2159 C C . LEU B 1 63 ? 23.031 9.391 13.828 1 59.25 63 LEU B C 1
ATOM 2161 O O . LEU B 1 63 ? 23.656 10.344 14.289 1 59.25 63 LEU B O 1
ATOM 2165 N N . ALA B 1 64 ? 21.891 9.578 13.219 1 58.84 64 ALA B N 1
ATOM 2166 C CA . ALA B 1 64 ? 21.219 10.875 13.18 1 58.84 64 ALA B CA 1
ATOM 2167 C C . ALA B 1 64 ? 20.922 11.391 14.586 1 58.84 64 ALA B C 1
ATOM 2169 O O . ALA B 1 64 ? 21.031 12.586 14.852 1 58.84 64 ALA B O 1
ATOM 2170 N N . ARG B 1 65 ? 20.562 10.445 15.406 1 60.22 65 ARG B N 1
ATOM 2171 C CA . ARG B 1 65 ? 20.328 10.805 16.797 1 60.22 65 ARG B CA 1
ATOM 2172 C C . ARG B 1 65 ? 21.625 11.219 17.484 1 60.22 65 ARG B C 1
ATOM 2174 O O . ARG B 1 65 ? 21.641 12.148 18.297 1 60.22 65 ARG B O 1
ATOM 2181 N N . LEU B 1 66 ? 22.609 10.578 17 1 57.19 66 LEU B N 1
ATOM 2182 C CA . LEU B 1 66 ? 23.906 10.859 17.609 1 57.19 66 LEU B CA 1
ATOM 2183 C C . LEU B 1 66 ? 24.453 12.188 17.109 1 57.19 66 LEU B C 1
ATOM 2185 O O . LEU B 1 66 ? 25.047 12.945 17.891 1 57.19 66 LEU B O 1
ATOM 2189 N N . TRP B 1 67 ? 24.281 12.359 15.852 1 59.47 67 TRP B N 1
ATOM 2190 C CA . TRP B 1 67 ? 24.922 13.547 15.289 1 59.47 67 TRP B CA 1
ATOM 2191 C C . TRP B 1 67 ? 23.938 14.711 15.242 1 59.47 67 TRP B C 1
ATOM 2193 O O . TRP B 1 67 ? 24.297 15.812 14.82 1 59.47 67 TRP B O 1
ATOM 2203 N N . LYS B 1 68 ? 22.828 14.648 15.828 1 57.72 68 LYS B N 1
ATOM 2204 C CA . LYS B 1 68 ? 21.812 15.703 15.852 1 57.72 68 LYS B CA 1
ATOM 2205 C C . LYS B 1 68 ? 21.641 16.344 14.477 1 57.72 68 LYS B C 1
ATOM 2207 O O . LYS B 1 68 ? 21.484 17.562 14.375 1 57.72 68 LYS B O 1
ATOM 2212 N N . GLN B 1 69 ? 22.172 15.688 13.477 1 60.31 69 GLN B N 1
ATOM 2213 C CA . GLN B 1 69 ? 22.203 16.297 12.148 1 60.31 69 GLN B CA 1
ATOM 2214 C C . GLN B 1 69 ? 21.047 15.781 11.289 1 60.31 69 GLN B C 1
ATOM 2216 O O . GLN B 1 69 ? 21.234 15.484 10.109 1 60.31 69 GLN B O 1
ATOM 2221 N N . GLU B 1 70 ? 19.891 15.742 11.883 1 64.25 70 GLU B N 1
ATOM 2222 C CA . GLU B 1 70 ? 18.828 15.289 11 1 64.25 70 GLU B CA 1
ATOM 2223 C C . GLU B 1 70 ? 18.219 16.453 10.211 1 64.25 70 GLU B C 1
ATOM 2225 O O . GLU B 1 70 ? 17.844 17.469 10.789 1 64.25 70 GLU B O 1
ATOM 2230 N N . SER B 1 71 ? 18.5 16.422 8.852 1 72.75 71 SER B N 1
ATOM 2231 C CA . SER B 1 71 ? 17.891 17.438 7.992 1 72.75 71 SER B CA 1
ATOM 2232 C C . SER B 1 71 ? 16.375 17.25 7.906 1 72.75 71 SER B C 1
ATOM 2234 O O . SER B 1 71 ? 15.867 16.156 8.195 1 72.75 71 SER B O 1
ATOM 2236 N N . ARG B 1 72 ? 15.758 18.312 7.723 1 77.25 72 ARG B N 1
ATOM 2237 C CA . ARG B 1 72 ? 14.305 18.266 7.562 1 77.25 72 ARG B CA 1
ATOM 2238 C C . ARG B 1 72 ? 13.906 17.328 6.438 1 77.25 72 ARG B C 1
ATOM 2240 O O . ARG B 1 72 ? 12.914 16.594 6.551 1 77.25 72 ARG B O 1
ATOM 2247 N N . PHE B 1 73 ? 14.68 17.344 5.43 1 79.31 73 PHE B N 1
ATOM 2248 C CA . PHE B 1 73 ? 14.398 16.5 4.273 1 79.31 73 PHE B CA 1
ATOM 2249 C C . PHE B 1 73 ? 14.539 15.031 4.637 1 79.31 73 PHE B C 1
ATOM 2251 O O . PHE B 1 73 ? 13.695 14.211 4.266 1 79.31 73 PHE B O 1
ATOM 2258 N N . GLY B 1 74 ? 15.562 14.719 5.328 1 76.94 74 GLY B N 1
ATOM 2259 C CA . GLY B 1 74 ? 15.758 13.352 5.773 1 76.94 74 GLY B CA 1
ATOM 2260 C C . GLY B 1 74 ? 14.688 12.875 6.738 1 76.94 74 GLY B C 1
ATOM 2261 O O . GLY B 1 74 ? 14.219 11.742 6.641 1 76.94 74 GLY B O 1
ATOM 2262 N N . ALA B 1 75 ? 14.336 13.719 7.539 1 76.56 75 ALA B N 1
ATOM 2263 C CA . ALA B 1 75 ? 13.305 13.406 8.523 1 76.56 75 ALA B CA 1
ATOM 2264 C C . ALA B 1 75 ? 11.969 13.117 7.844 1 76.56 75 ALA B C 1
ATOM 2266 O O . ALA B 1 75 ? 11.188 12.289 8.32 1 76.56 75 ALA B O 1
ATOM 2267 N N . MET B 1 76 ? 11.742 13.742 6.793 1 82.31 76 MET B N 1
ATOM 2268 C CA . MET B 1 76 ? 10.516 13.547 6.02 1 82.31 76 MET B CA 1
ATOM 2269 C C . MET B 1 76 ? 10.562 12.234 5.242 1 82.31 76 MET B C 1
ATOM 2271 O O . MET B 1 76 ? 9.578 11.492 5.207 1 82.31 76 MET B O 1
ATOM 2275 N N . LEU B 1 77 ? 11.719 11.898 4.723 1 86.81 77 LEU B N 1
ATOM 2276 C CA . LEU B 1 77 ? 11.836 10.781 3.797 1 86.81 77 LEU B CA 1
ATOM 2277 C C . LEU B 1 77 ? 11.922 9.461 4.555 1 86.81 77 LEU B C 1
ATOM 2279 O O . LEU B 1 77 ? 11.539 8.414 4.027 1 86.81 77 LEU B O 1
ATOM 2283 N N . ASP B 1 78 ? 12.359 9.609 5.77 1 84.19 78 ASP B N 1
ATOM 2284 C CA . ASP B 1 78 ? 12.648 8.391 6.527 1 84.19 78 ASP B CA 1
ATOM 2285 C C . ASP B 1 78 ? 11.391 7.547 6.711 1 84.19 78 ASP B C 1
ATOM 2287 O O . ASP B 1 78 ? 11.344 6.391 6.277 1 84.19 78 ASP B O 1
ATOM 2291 N N . PRO B 1 79 ? 10.398 8.102 7.184 1 85.19 79 PRO B N 1
ATOM 2292 C CA . PRO B 1 79 ? 9.18 7.309 7.379 1 85.19 79 PRO B CA 1
ATOM 2293 C C . PRO B 1 79 ? 8.555 6.852 6.062 1 85.19 79 PRO B C 1
ATOM 2295 O O . PRO B 1 79 ? 7.934 5.789 6.004 1 85.19 79 PRO B O 1
ATOM 2298 N N . ILE B 1 80 ? 8.688 7.555 5.062 1 90.19 80 ILE B N 1
ATOM 2299 C CA . ILE B 1 80 ? 8.156 7.23 3.742 1 90.19 80 ILE B CA 1
ATOM 2300 C C . ILE B 1 80 ? 8.875 6.012 3.18 1 90.19 80 ILE B C 1
ATOM 2302 O O . ILE B 1 80 ? 8.242 5.082 2.672 1 90.19 80 ILE B O 1
ATOM 2306 N N . ALA B 1 81 ? 10.203 6.09 3.348 1 90.94 81 ALA B N 1
ATOM 2307 C CA . ALA B 1 81 ? 11.031 5 2.842 1 90.94 81 ALA B CA 1
ATOM 2308 C C . ALA B 1 81 ? 10.688 3.684 3.533 1 90.94 81 ALA B C 1
ATOM 2310 O O . ALA B 1 81 ? 10.57 2.643 2.881 1 90.94 81 ALA B O 1
ATOM 2311 N N . ASP B 1 82 ? 10.5 3.771 4.809 1 88.88 82 ASP B N 1
ATOM 2312 C CA . ASP B 1 82 ? 10.164 2.574 5.578 1 88.88 82 ASP B CA 1
ATOM 2313 C C . ASP B 1 82 ? 8.82 1.999 5.145 1 88.88 82 ASP B C 1
ATOM 2315 O O . ASP B 1 82 ? 8.695 0.791 4.934 1 88.88 82 ASP B O 1
ATOM 2319 N N . LYS B 1 83 ? 7.883 2.822 4.969 1 91.69 83 LYS B N 1
ATOM 2320 C CA . LYS B 1 83 ? 6.543 2.404 4.562 1 91.69 83 LYS B CA 1
ATOM 2321 C C . LYS B 1 83 ? 6.559 1.82 3.152 1 91.69 83 LYS B C 1
ATOM 2323 O O . LYS B 1 83 ? 5.941 0.784 2.898 1 91.69 83 LYS B O 1
ATOM 2328 N N . ALA B 1 84 ? 7.246 2.492 2.318 1 94.44 84 ALA B N 1
ATOM 2329 C CA . ALA B 1 84 ? 7.328 2.031 0.935 1 94.44 84 ALA B CA 1
ATOM 2330 C C . ALA B 1 84 ? 7.973 0.65 0.854 1 94.44 84 ALA B C 1
ATOM 2332 O O . ALA B 1 84 ? 7.496 -0.223 0.125 1 94.44 84 ALA B O 1
ATOM 2333 N N . MET B 1 85 ? 8.992 0.491 1.6 1 92.75 85 MET B N 1
ATOM 2334 C CA . MET B 1 85 ? 9.711 -0.779 1.608 1 92.75 85 MET B CA 1
ATOM 2335 C C . MET B 1 85 ? 8.805 -1.916 2.061 1 92.75 85 MET B C 1
ATOM 2337 O O . MET B 1 85 ? 8.758 -2.971 1.425 1 92.75 85 MET B O 1
ATOM 2341 N N . VAL B 1 86 ? 8.102 -1.663 3.062 1 93.81 86 VAL B N 1
ATOM 2342 C CA . VAL B 1 86 ? 7.242 -2.689 3.648 1 93.81 86 VAL B CA 1
ATOM 2343 C C . VAL B 1 86 ? 6.109 -3.027 2.682 1 93.81 86 VAL B C 1
ATOM 2345 O O . VAL B 1 86 ? 5.867 -4.199 2.383 1 93.81 86 VAL B O 1
ATOM 2348 N N . LEU B 1 87 ? 5.434 -2.066 2.154 1 95.69 87 LEU B N 1
ATOM 2349 C CA . LEU B 1 87 ? 4.262 -2.291 1.314 1 95.69 87 LEU B CA 1
ATOM 2350 C C . LEU B 1 87 ? 4.656 -2.949 -0.004 1 95.69 87 LEU B C 1
ATOM 2352 O O . LEU B 1 87 ? 3.996 -3.889 -0.455 1 95.69 87 LEU B O 1
ATOM 2356 N N . ILE B 1 88 ? 5.699 -2.498 -0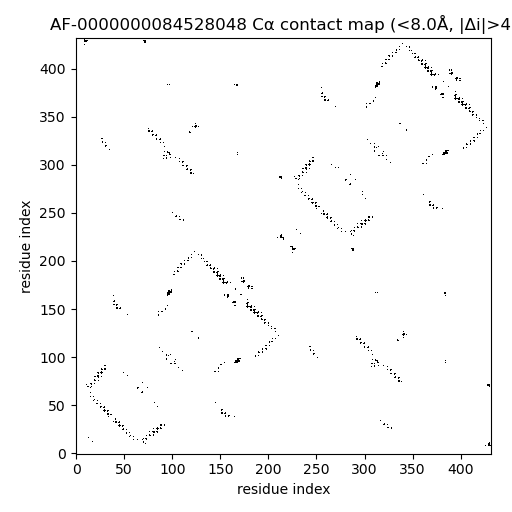.548 1 96.12 88 ILE B N 1
ATOM 2357 C CA . ILE B 1 88 ? 6.121 -3.051 -1.831 1 96.12 88 ILE B CA 1
ATOM 2358 C C . ILE B 1 88 ? 6.668 -4.461 -1.631 1 96.12 88 ILE B C 1
ATOM 2360 O O . ILE B 1 88 ? 6.43 -5.352 -2.453 1 96.12 88 ILE B O 1
ATOM 2364 N N . ALA B 1 89 ? 7.406 -4.641 -0.55 1 95.06 89 ALA B N 1
ATOM 2365 C CA . ALA B 1 89 ? 7.895 -5.984 -0.252 1 95.06 89 ALA B CA 1
ATOM 2366 C C . ALA B 1 89 ? 6.738 -6.961 -0.065 1 95.06 89 ALA B C 1
ATOM 2368 O O . ALA B 1 89 ? 6.797 -8.102 -0.54 1 95.06 89 ALA B O 1
ATOM 2369 N N . LEU B 1 90 ? 5.734 -6.523 0.623 1 95.5 90 LEU B N 1
ATOM 2370 C CA . LEU B 1 90 ? 4.566 -7.371 0.828 1 95.5 90 LEU B CA 1
ATOM 2371 C C . LEU B 1 90 ? 3.857 -7.648 -0.494 1 95.5 90 LEU B C 1
ATOM 2373 O O . LEU B 1 90 ? 3.324 -8.742 -0.701 1 95.5 90 LEU B O 1
ATOM 2377 N N . LEU B 1 91 ? 3.826 -6.648 -1.348 1 94.81 91 LEU B N 1
ATOM 2378 C CA . LEU B 1 91 ? 3.273 -6.828 -2.686 1 94.81 91 LEU B CA 1
ATOM 2379 C C . LEU B 1 91 ? 4.008 -7.938 -3.434 1 94.81 91 LEU B C 1
ATOM 2381 O O . LEU B 1 91 ? 3.377 -8.828 -4 1 94.81 91 LEU B O 1
ATOM 2385 N N . VAL B 1 92 ? 5.285 -7.949 -3.365 1 92.5 92 VAL B N 1
ATOM 2386 C CA . VAL B 1 92 ? 6.121 -8.914 -4.062 1 92.5 92 VAL B CA 1
ATOM 2387 C C . VAL B 1 92 ? 5.938 -10.305 -3.447 1 92.5 92 VAL B C 1
ATOM 2389 O O . VAL B 1 92 ? 5.77 -11.289 -4.164 1 92.5 92 VAL B O 1
ATOM 2392 N N . ILE B 1 93 ? 5.934 -10.328 -2.123 1 90.94 93 ILE B N 1
ATOM 2393 C CA . ILE B 1 93 ? 5.793 -11.602 -1.425 1 90.94 93 ILE B CA 1
ATOM 2394 C C . ILE B 1 93 ? 4.434 -12.219 -1.748 1 90.94 93 ILE B C 1
ATOM 2396 O O . ILE B 1 93 ? 4.328 -13.43 -1.939 1 90.94 93 ILE B O 1
ATOM 2400 N N . THR B 1 94 ? 3.469 -11.414 -1.771 1 89.81 94 THR B N 1
ATOM 2401 C CA . THR B 1 94 ? 2.141 -11.906 -2.121 1 89.81 94 THR B CA 1
ATOM 2402 C C . THR B 1 94 ? 2.119 -12.43 -3.555 1 89.81 94 THR B C 1
ATOM 2404 O O . THR B 1 94 ? 1.497 -13.461 -3.834 1 89.81 94 THR B O 1
ATOM 2407 N N . GLY B 1 95 ? 2.764 -11.773 -4.441 1 86.88 95 GLY B N 1
ATOM 2408 C CA . GLY B 1 95 ? 2.883 -12.242 -5.812 1 86.88 95 GLY B CA 1
ATOM 2409 C C . GLY B 1 95 ? 3.592 -13.578 -5.922 1 86.88 95 GLY B C 1
ATOM 2410 O O . GLY B 1 95 ? 3.186 -14.445 -6.703 1 86.88 95 GLY B O 1
ATOM 2411 N N . LEU B 1 96 ? 4.609 -13.734 -5.125 1 84.19 96 LEU B N 1
ATOM 2412 C CA . LEU B 1 96 ? 5.402 -14.953 -5.152 1 84.19 96 LEU B CA 1
ATOM 2413 C C . LEU B 1 96 ? 4.637 -16.109 -4.52 1 84.19 96 LEU B C 1
ATOM 2415 O O . LEU B 1 96 ? 4.781 -17.266 -4.938 1 84.19 96 LEU B O 1
ATOM 2419 N N . SER B 1 97 ? 3.832 -15.773 -3.514 1 81.56 97 SER B N 1
ATOM 2420 C CA . SER B 1 97 ? 3.143 -16.812 -2.754 1 81.56 97 SER B CA 1
ATOM 2421 C C . SER B 1 97 ? 1.856 -17.25 -3.449 1 81.56 97 SER B C 1
ATOM 2423 O O . SER B 1 97 ? 1.291 -18.297 -3.125 1 81.56 97 SER B O 1
ATOM 2425 N N . GLY B 1 98 ? 1.352 -16.578 -4.461 1 75.81 98 GLY B N 1
ATOM 2426 C CA . GLY B 1 98 ? 0.181 -16.969 -5.234 1 75.81 98 GLY B CA 1
ATOM 2427 C C . GLY B 1 98 ? -1.106 -16.922 -4.434 1 75.81 98 GLY B C 1
ATOM 2428 O O . GLY B 1 98 ? -1.932 -17.828 -4.523 1 75.81 98 GLY B O 1
ATOM 2429 N N . MET B 1 99 ? -1.363 -16.016 -3.596 1 76.19 99 MET B N 1
ATOM 2430 C CA . MET B 1 99 ? -2.602 -15.812 -2.852 1 76.19 99 MET B CA 1
ATOM 2431 C C . MET B 1 99 ? -2.654 -16.703 -1.62 1 76.19 99 MET B C 1
ATOM 2433 O O . MET B 1 99 ? -3.721 -17.203 -1.249 1 76.19 99 MET B O 1
ATOM 2437 N N . ASN B 1 100 ? -1.591 -17.062 -1.054 1 83.5 100 ASN B N 1
ATOM 2438 C CA . ASN B 1 100 ? -1.591 -17.75 0.235 1 83.5 100 ASN B CA 1
ATOM 2439 C C . ASN B 1 100 ? -2.34 -16.953 1.295 1 83.5 100 ASN B C 1
ATOM 2441 O O . ASN B 1 100 ? -1.953 -15.82 1.616 1 83.5 100 ASN B O 1
ATOM 2445 N N . PRO B 1 101 ? -3.412 -17.578 1.823 1 86.44 101 PRO B N 1
ATOM 2446 C CA . PRO B 1 101 ? -4.242 -16.828 2.771 1 86.44 101 PRO B CA 1
ATOM 2447 C C . PRO B 1 101 ? -3.469 -16.406 4.02 1 86.44 101 PRO B C 1
ATOM 2449 O O . PRO B 1 101 ? -3.791 -15.375 4.625 1 86.44 101 PRO B O 1
ATOM 2452 N N . TRP B 1 102 ? -2.529 -17.172 4.387 1 90.19 102 TRP B N 1
ATOM 2453 C CA . TRP B 1 102 ? -1.77 -16.906 5.605 1 90.19 102 TRP B CA 1
ATOM 2454 C C . TRP B 1 102 ? -0.833 -15.719 5.418 1 90.19 102 TRP B C 1
ATOM 2456 O O . TRP B 1 102 ? -0.304 -15.18 6.395 1 90.19 102 TRP B O 1
ATOM 2466 N N . ILE B 1 103 ? -0.617 -15.289 4.176 1 91.62 103 ILE B N 1
ATOM 2467 C CA . ILE B 1 103 ? 0.203 -14.117 3.893 1 91.62 103 ILE B CA 1
ATOM 2468 C C . ILE B 1 103 ? -0.685 -12.969 3.412 1 91.62 103 ILE B C 1
ATOM 2470 O O . ILE B 1 103 ? -0.527 -11.828 3.85 1 91.62 103 ILE B O 1
ATOM 2474 N N . LEU B 1 104 ? -1.688 -13.344 2.643 1 91.88 104 LEU B N 1
ATOM 2475 C CA . LEU B 1 104 ? -2.549 -12.336 2.025 1 91.88 104 LEU B CA 1
ATOM 2476 C C . LEU B 1 104 ? -3.367 -11.602 3.08 1 91.88 104 LEU B C 1
ATOM 2478 O O . LEU B 1 104 ? -3.496 -10.375 3.027 1 91.88 104 LEU B O 1
ATOM 2482 N N . LEU B 1 105 ? -3.883 -12.32 4.043 1 93.88 105 LEU B N 1
ATOM 2483 C CA . LEU B 1 105 ? -4.77 -11.711 5.027 1 93.88 105 LEU B CA 1
ATOM 2484 C C . LEU B 1 105 ? -4.004 -10.727 5.902 1 93.88 105 LEU B C 1
ATOM 2486 O O . LEU B 1 105 ? -4.395 -9.562 6.023 1 93.88 105 LEU B O 1
ATOM 2490 N N . PRO B 1 106 ? -2.934 -11.18 6.484 1 95.94 106 PRO B N 1
ATOM 2491 C CA . PRO B 1 106 ? -2.195 -10.188 7.273 1 95.94 106 PRO B CA 1
ATOM 2492 C C . PRO B 1 106 ? -1.682 -9.023 6.43 1 95.94 106 PRO B C 1
ATOM 2494 O O . PRO B 1 106 ? -1.626 -7.887 6.906 1 95.94 106 PRO B O 1
ATOM 2497 N N . ALA B 1 107 ? -1.21 -9.266 5.203 1 95.88 107 ALA B N 1
ATOM 2498 C CA . ALA B 1 107 ? -0.794 -8.18 4.316 1 95.88 107 ALA B CA 1
ATOM 2499 C C . ALA B 1 107 ? -1.936 -7.199 4.082 1 95.88 107 ALA B C 1
ATOM 2501 O O . ALA B 1 107 ? -1.732 -5.984 4.121 1 95.88 107 ALA B O 1
ATOM 2502 N N . THR B 1 108 ? -3.127 -7.727 3.877 1 96.19 108 THR B N 1
ATOM 2503 C CA . THR B 1 108 ? -4.309 -6.902 3.662 1 96.19 108 THR B CA 1
ATOM 2504 C C . THR B 1 108 ? -4.59 -6.027 4.883 1 96.19 108 THR B C 1
ATOM 2506 O O . THR B 1 108 ? -4.879 -4.836 4.746 1 96.19 108 THR B O 1
ATOM 2509 N N . LEU B 1 109 ? -4.469 -6.59 6.02 1 96 109 LEU B N 1
ATOM 2510 C CA . LEU B 1 109 ? -4.703 -5.852 7.258 1 96 109 LEU B CA 1
ATOM 2511 C C . LEU B 1 109 ? -3.672 -4.742 7.434 1 96 109 LEU B C 1
ATOM 2513 O O . LEU B 1 109 ? -4.008 -3.641 7.867 1 96 109 LEU B O 1
ATOM 2517 N N . ILE B 1 110 ? -2.498 -5.023 7.102 1 95.75 110 ILE B N 1
ATOM 2518 C CA . ILE B 1 110 ? -1.424 -4.039 7.207 1 95.75 110 ILE B CA 1
ATOM 2519 C C . ILE B 1 110 ? -1.662 -2.908 6.211 1 95.75 110 ILE B C 1
ATOM 2521 O O . ILE B 1 110 ? -1.555 -1.73 6.562 1 95.75 110 ILE B O 1
ATOM 2525 N N . PHE B 1 111 ? -2.018 -3.266 4.965 1 96.12 111 PHE B N 1
ATOM 2526 C CA . PHE B 1 111 ? -2.324 -2.264 3.953 1 96.12 111 PHE B CA 1
ATOM 2527 C C . PHE B 1 111 ? -3.475 -1.373 4.406 1 96.12 111 PHE B C 1
ATOM 2529 O O . PHE B 1 111 ? -3.4 -0.147 4.293 1 96.12 111 PHE B O 1
ATOM 2536 N N . PHE B 1 112 ? -4.465 -2 4.914 1 95.69 112 PHE B N 1
ATOM 2537 C CA . PHE B 1 112 ? -5.645 -1.273 5.363 1 95.69 112 PHE B CA 1
ATOM 2538 C C . PHE B 1 112 ? -5.285 -0.283 6.465 1 95.69 112 PHE B C 1
ATOM 2540 O O . PHE B 1 112 ? -5.633 0.897 6.383 1 95.69 112 PHE B O 1
ATOM 2547 N N . ARG B 1 113 ? -4.621 -0.738 7.371 1 94.56 113 ARG B N 1
ATOM 2548 C CA . ARG B 1 113 ? -4.25 0.119 8.492 1 94.56 113 ARG B CA 1
ATOM 2549 C C . ARG B 1 113 ? -3.316 1.238 8.039 1 94.56 113 ARG B C 1
ATOM 2551 O O . ARG B 1 113 ? -3.436 2.375 8.5 1 94.56 113 ARG B O 1
ATOM 2558 N N . GLU B 1 114 ? -2.402 0.927 7.281 1 93.25 114 GLU B N 1
ATOM 2559 C CA . GLU B 1 114 ? -1.459 1.937 6.809 1 93.25 114 GLU B CA 1
ATOM 2560 C C . GLU B 1 114 ? -2.174 3.041 6.035 1 93.25 114 GLU B C 1
ATOM 2562 O O . GLU B 1 114 ? -1.868 4.223 6.207 1 93.25 114 GLU B O 1
ATOM 2567 N N . THR B 1 115 ? -3.066 2.674 5.195 1 93.56 115 THR B N 1
ATOM 2568 C CA . THR B 1 115 ? -3.828 3.662 4.441 1 93.56 115 THR B CA 1
ATOM 2569 C C . THR B 1 115 ? -4.746 4.457 5.363 1 93.56 115 THR B C 1
ATOM 2571 O O . THR B 1 115 ? -4.867 5.676 5.23 1 93.56 115 THR B O 1
ATOM 2574 N N . PHE B 1 116 ? -5.332 3.734 6.285 1 93.44 116 PHE B N 1
ATOM 2575 C CA . PHE B 1 116 ? -6.277 4.352 7.211 1 93.44 116 PHE B CA 1
ATOM 2576 C C . PHE B 1 116 ? -5.586 5.391 8.078 1 93.44 116 PHE B C 1
ATOM 2578 O O . PHE B 1 116 ? -6.02 6.543 8.141 1 93.44 116 PHE B O 1
ATOM 2585 N N . VAL B 1 117 ? -4.492 5.012 8.656 1 91.12 117 VAL B N 1
ATOM 2586 C CA . VAL B 1 117 ? -3.785 5.891 9.586 1 91.12 117 VAL B CA 1
ATOM 2587 C C . VAL B 1 117 ? -3.109 7.02 8.812 1 91.12 117 VAL B C 1
ATOM 2589 O O . VAL B 1 117 ? -3.094 8.164 9.273 1 91.12 117 VAL B O 1
ATOM 2592 N N . SER B 1 118 ? -2.512 6.695 7.699 1 91.44 118 SER B N 1
ATOM 2593 C CA . SER B 1 118 ? -1.914 7.746 6.883 1 91.44 118 SER B CA 1
ATOM 2594 C C . SER B 1 118 ? -2.953 8.781 6.465 1 91.44 118 SER B C 1
ATOM 2596 O O . SER B 1 118 ? -2.691 9.984 6.512 1 91.44 118 SER B O 1
ATOM 2598 N N . GLY B 1 119 ? -4.117 8.305 6.062 1 90.25 119 GLY B N 1
ATOM 2599 C CA . GLY B 1 119 ? -5.188 9.219 5.699 1 90.25 119 GLY B CA 1
ATOM 2600 C C . GLY B 1 119 ? -5.645 10.094 6.852 1 90.25 119 GLY B C 1
ATOM 2601 O O . GLY B 1 119 ? -5.914 11.281 6.668 1 90.25 119 GLY B O 1
ATOM 2602 N N . LEU B 1 120 ? -5.73 9.5 7.988 1 89.25 120 LEU B N 1
ATOM 2603 C CA . LEU B 1 120 ? -6.113 10.242 9.188 1 89.25 120 LEU B CA 1
ATOM 2604 C C . LEU B 1 120 ? -5.09 11.336 9.492 1 89.25 120 LEU B C 1
ATOM 2606 O O . LEU B 1 120 ? -5.461 12.477 9.789 1 89.25 120 LEU B O 1
ATOM 2610 N N . ARG B 1 121 ? -3.854 10.992 9.367 1 88.75 121 ARG B N 1
ATOM 2611 C CA . ARG B 1 121 ? -2.787 11.945 9.648 1 88.75 121 ARG B CA 1
ATOM 2612 C C . ARG B 1 121 ? -2.795 13.094 8.641 1 88.75 121 ARG B C 1
ATOM 2614 O O . ARG B 1 121 ? -2.529 14.242 8.992 1 88.75 121 ARG B O 1
ATOM 2621 N N . GLU B 1 122 ? -3.014 12.734 7.465 1 85.38 122 GLU B N 1
ATOM 2622 C CA . GLU B 1 122 ? -3.096 13.742 6.414 1 85.38 122 GLU B CA 1
ATOM 2623 C C . GLU B 1 122 ? -4.25 14.703 6.664 1 85.38 122 GLU B C 1
ATOM 2625 O O . GLU B 1 122 ? -4.113 15.914 6.441 1 85.38 122 GLU B O 1
ATOM 2630 N N . PHE B 1 123 ? -5.367 14.148 7.137 1 85.25 123 PHE B N 1
ATOM 2631 C CA . PHE B 1 123 ? -6.559 14.961 7.352 1 85.25 123 PHE B CA 1
ATOM 2632 C C . PHE B 1 123 ? -6.387 15.859 8.57 1 85.25 123 PHE B C 1
ATOM 2634 O O . PHE B 1 123 ? -6.797 17.031 8.547 1 85.25 123 PHE B O 1
ATOM 2641 N N . LEU B 1 124 ? -5.738 15.336 9.547 1 84.56 124 LEU B N 1
ATOM 2642 C CA . LEU B 1 124 ? -5.578 16.078 10.789 1 84.56 124 LEU B CA 1
ATOM 2643 C C . LEU B 1 124 ? -4.492 17.141 10.648 1 84.56 124 LEU B C 1
ATOM 2645 O O . LEU B 1 124 ? -4.492 18.141 11.383 1 84.56 124 LEU B O 1
ATOM 2649 N N . GLY B 1 125 ? -3.588 16.875 9.711 1 80.31 125 GLY B N 1
ATOM 2650 C CA . GLY B 1 125 ? -2.553 17.859 9.477 1 80.31 125 GLY B CA 1
ATOM 2651 C C . GLY B 1 125 ? -1.651 18.078 10.68 1 80.31 125 GLY B C 1
ATOM 2652 O O . GLY B 1 125 ? -1.041 17.141 11.18 1 80.31 125 GLY B O 1
ATOM 2653 N N . ALA B 1 126 ? -1.648 19.281 11.195 1 75.19 126 ALA B N 1
ATOM 2654 C CA . ALA B 1 126 ? -0.768 19.656 12.297 1 75.19 126 ALA B CA 1
ATOM 2655 C C . ALA B 1 126 ? -1.201 19 13.602 1 75.19 126 ALA B C 1
ATOM 2657 O O . ALA B 1 126 ? -0.372 18.719 14.477 1 75.19 126 ALA B O 1
ATOM 2658 N N . THR B 1 127 ? -2.49 18.719 13.656 1 79 127 THR B N 1
ATOM 2659 C CA . THR B 1 127 ? -3.016 18.109 14.867 1 79 127 THR B CA 1
ATOM 2660 C C . THR B 1 127 ? -2.5 16.672 15.016 1 79 127 THR B C 1
ATOM 2662 O O . THR B 1 127 ? -2.422 16.156 16.125 1 79 127 THR B O 1
ATOM 2665 N N . ALA B 1 128 ? -2.137 16.094 13.93 1 77.75 128 ALA B N 1
ATOM 2666 C CA . ALA B 1 128 ? -1.647 14.727 13.953 1 77.75 128 ALA B CA 1
ATOM 2667 C C . ALA B 1 128 ? -0.372 14.609 14.781 1 77.75 128 ALA B C 1
ATOM 2669 O O . ALA B 1 128 ? -0.163 13.609 15.469 1 77.75 128 ALA B O 1
ATOM 2670 N N . GLY B 1 129 ? 0.445 15.555 14.734 1 73.31 129 GLY B N 1
ATOM 2671 C CA . GLY B 1 129 ? 1.707 15.555 15.453 1 73.31 129 GLY B CA 1
ATOM 2672 C C . GLY B 1 129 ? 1.534 15.641 16.953 1 73.31 129 GLY B C 1
ATOM 2673 O O . GLY B 1 129 ? 2.443 15.297 17.719 1 73.31 129 GLY B O 1
ATOM 2674 N N . THR B 1 130 ? 0.356 16.047 17.328 1 72.88 130 THR B N 1
ATOM 2675 C CA . THR B 1 130 ? 0.116 16.219 18.766 1 72.88 130 THR B CA 1
ATOM 2676 C C . THR B 1 130 ? -0.377 14.914 19.391 1 72.88 130 THR B C 1
ATOM 2678 O O . THR B 1 130 ? -0.391 14.773 20.609 1 72.88 130 THR B O 1
ATOM 2681 N N . LEU B 1 131 ? -0.731 14.078 18.5 1 75.75 131 LEU B N 1
ATOM 2682 C CA . LEU B 1 131 ? -1.243 12.812 19.016 1 75.75 131 LEU B CA 1
ATOM 2683 C C . LEU B 1 131 ? -0.1 11.867 19.375 1 75.75 131 LEU B C 1
ATOM 2685 O O . LEU B 1 131 ? 0.761 11.578 18.547 1 75.75 131 LEU B O 1
ATOM 2689 N N . LYS B 1 132 ? 0.077 11.547 20.562 1 69.62 132 LYS B N 1
ATOM 2690 C CA . LYS B 1 132 ? 1.175 10.742 21.094 1 69.62 132 LYS B CA 1
ATOM 2691 C C . LYS B 1 132 ? 1.194 9.359 20.453 1 69.62 132 LYS B C 1
ATOM 2693 O O . LYS B 1 132 ? 0.156 8.703 20.344 1 69.62 132 LYS B O 1
ATOM 2698 N N . VAL B 1 133 ? 2.369 9.078 20 1 67.06 133 VAL B N 1
ATOM 2699 C CA . VAL B 1 133 ? 2.586 7.727 19.484 1 67.06 133 VAL B CA 1
ATOM 2700 C C . VAL B 1 133 ? 2.9 6.773 20.641 1 67.06 133 VAL B C 1
ATOM 2702 O O . VAL B 1 133 ? 3.549 7.164 21.609 1 67.06 133 VAL B O 1
ATOM 2705 N N . THR B 1 134 ? 2.273 5.543 20.625 1 70.62 134 THR B N 1
ATOM 2706 C CA . THR B 1 134 ? 2.51 4.566 21.688 1 70.62 134 THR B CA 1
ATOM 2707 C C . THR B 1 134 ? 3.799 3.795 21.422 1 70.62 134 THR B C 1
ATOM 2709 O O . THR B 1 134 ? 4.27 3.723 20.281 1 70.62 134 THR B O 1
ATOM 2712 N N . LYS B 1 135 ? 4.383 3.275 22.438 1 74.94 135 LYS B N 1
ATOM 2713 C CA . LYS B 1 135 ? 5.578 2.443 22.344 1 74.94 135 LYS B CA 1
ATOM 2714 C C . LYS B 1 135 ? 5.34 1.227 21.453 1 74.94 135 LYS B C 1
ATOM 2716 O O . LYS B 1 135 ? 6.273 0.705 20.844 1 74.94 135 LYS B O 1
ATOM 2721 N N . LEU B 1 136 ? 4.184 0.892 21.344 1 77.88 136 LEU B N 1
ATOM 2722 C CA . LEU B 1 136 ? 3.834 -0.272 20.531 1 77.88 136 LEU B CA 1
ATOM 2723 C C . LEU B 1 136 ? 4.109 -0.01 19.062 1 77.88 136 LEU B C 1
ATOM 2725 O O . LEU B 1 136 ? 4.367 -0.943 18.297 1 77.88 136 LEU B O 1
ATOM 2729 N N . ALA B 1 137 ? 4.152 1.229 18.734 1 71.81 137 ALA B N 1
ATOM 2730 C CA . ALA B 1 137 ? 4.352 1.605 17.328 1 71.81 137 ALA B CA 1
ATOM 2731 C C . ALA B 1 137 ? 5.762 1.26 16.859 1 71.81 137 ALA B C 1
ATOM 2733 O O . ALA B 1 137 ? 5.969 0.898 15.703 1 71.81 137 ALA B O 1
ATOM 2734 N N . LYS B 1 138 ? 6.695 1.342 17.734 1 74.19 138 LYS B N 1
ATOM 2735 C CA . LYS B 1 138 ? 8.078 1.006 17.391 1 74.19 138 LYS B CA 1
ATOM 2736 C C . LYS B 1 138 ? 8.234 -0.492 17.141 1 74.19 138 LYS B C 1
ATOM 2738 O O . LYS B 1 138 ? 8.953 -0.903 16.234 1 74.19 138 LYS B O 1
ATOM 2743 N N . TRP B 1 139 ? 7.512 -1.234 17.766 1 85.25 139 TRP B N 1
ATOM 2744 C CA . TRP B 1 139 ? 7.625 -2.686 17.672 1 85.25 139 TRP B CA 1
ATOM 2745 C C . TRP B 1 139 ? 6.941 -3.199 16.406 1 85.25 139 TRP B C 1
ATOM 2747 O O . TRP B 1 139 ? 7.363 -4.203 15.828 1 85.25 139 TRP B O 1
ATOM 2757 N N . LYS B 1 140 ? 6.039 -2.469 15.984 1 86.12 140 LYS B N 1
ATOM 2758 C CA . LYS B 1 140 ? 5.316 -2.939 14.805 1 86.12 140 LYS B CA 1
ATOM 2759 C C . LYS B 1 140 ? 6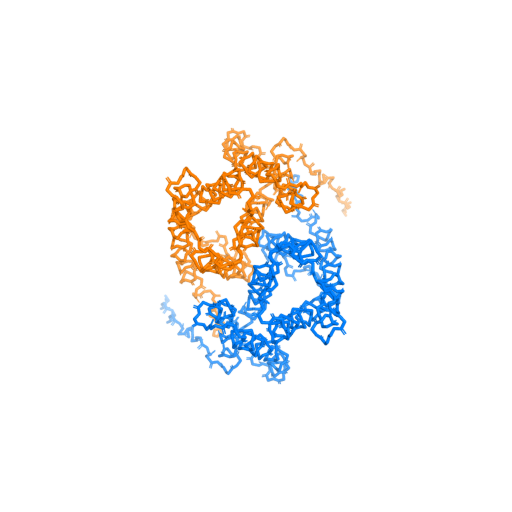.207 -2.924 13.562 1 86.12 140 LYS B C 1
ATOM 2761 O O . LYS B 1 140 ? 6.215 -3.879 12.789 1 86.12 140 LYS B O 1
ATOM 2766 N N . THR B 1 141 ? 6.98 -1.868 13.43 1 82.94 141 THR B N 1
ATOM 2767 C CA . THR B 1 141 ? 7.84 -1.733 12.258 1 82.94 141 THR B CA 1
ATOM 2768 C C . THR B 1 141 ? 8.945 -2.781 12.273 1 82.94 141 THR B C 1
ATOM 2770 O O . THR B 1 141 ? 9.219 -3.424 11.258 1 82.94 141 THR B O 1
ATOM 2773 N N . THR B 1 142 ? 9.438 -3 13.445 1 86 142 THR B N 1
ATOM 2774 C CA . THR B 1 142 ? 10.484 -4.004 13.586 1 86 142 THR B CA 1
ATOM 2775 C C . THR B 1 142 ? 9.945 -5.398 13.281 1 86 142 THR B C 1
ATOM 2777 O O . THR B 1 142 ? 10.57 -6.168 12.547 1 86 142 THR B O 1
ATOM 2780 N N . ALA B 1 143 ? 8.828 -5.668 13.812 1 91.44 143 ALA B N 1
ATOM 2781 C CA . ALA B 1 143 ? 8.195 -6.965 13.586 1 91.44 143 ALA B CA 1
ATOM 2782 C C . ALA B 1 143 ? 7.895 -7.168 12.102 1 91.44 143 ALA B C 1
ATOM 2784 O O . ALA B 1 143 ? 8.109 -8.258 11.562 1 91.44 143 ALA B O 1
ATOM 2785 N N . GLN B 1 144 ? 7.457 -6.152 11.445 1 92.44 144 GLN B N 1
ATOM 2786 C CA . GLN B 1 144 ? 7.148 -6.23 10.016 1 92.44 144 GLN B CA 1
ATOM 2787 C C . GLN B 1 144 ? 8.406 -6.492 9.195 1 92.44 144 GLN B C 1
ATOM 2789 O O . GLN B 1 144 ? 8.422 -7.383 8.344 1 92.44 144 GLN B O 1
ATOM 2794 N N . MET B 1 145 ? 9.438 -5.766 9.531 1 92 145 MET B N 1
ATOM 2795 C CA . MET B 1 145 ? 10.672 -5.887 8.766 1 92 145 MET B CA 1
ATOM 2796 C C . MET B 1 145 ? 11.289 -7.27 8.938 1 92 145 MET B C 1
ATOM 2798 O O . MET B 1 145 ? 11.766 -7.867 7.969 1 92 145 MET B O 1
ATOM 2802 N N . VAL B 1 146 ? 11.242 -7.719 10.117 1 93.31 146 VAL B N 1
ATOM 2803 C CA . VAL B 1 146 ? 11.805 -9.031 10.406 1 93.31 146 VAL B CA 1
ATOM 2804 C C . VAL B 1 146 ? 10.969 -10.117 9.727 1 93.31 146 VAL B C 1
ATOM 2806 O O . VAL B 1 146 ? 11.508 -11.023 9.094 1 93.31 146 VAL B O 1
ATOM 2809 N N . ALA B 1 147 ? 9.695 -10.031 9.859 1 95.44 147 ALA B N 1
ATOM 2810 C CA . ALA B 1 147 ? 8.797 -10.992 9.227 1 95.44 147 ALA B CA 1
ATOM 2811 C C . ALA B 1 147 ? 9.016 -11.047 7.719 1 95.44 147 ALA B C 1
ATOM 2813 O O . ALA B 1 147 ? 9.172 -12.125 7.145 1 95.44 147 ALA B O 1
ATOM 2814 N N . ILE B 1 148 ? 9.109 -9.898 7.109 1 94.56 148 ILE B N 1
ATOM 2815 C CA . ILE B 1 148 ? 9.258 -9.797 5.66 1 94.56 148 ILE B CA 1
ATOM 2816 C C . ILE B 1 148 ? 10.625 -10.352 5.242 1 94.56 148 ILE B C 1
ATOM 2818 O O . ILE B 1 148 ? 10.719 -11.094 4.266 1 94.56 148 ILE B O 1
ATOM 2822 N N . GLY B 1 149 ? 11.641 -9.969 6.031 1 93.75 149 GLY B N 1
ATOM 2823 C CA . GLY B 1 149 ? 12.961 -10.508 5.746 1 93.75 149 GLY B CA 1
ATOM 2824 C C . GLY B 1 149 ? 13.008 -12.023 5.781 1 93.75 149 GLY B C 1
ATOM 2825 O O . GLY B 1 149 ? 13.578 -12.656 4.891 1 93.75 149 GLY B O 1
ATOM 2826 N N . ILE B 1 150 ? 12.406 -12.625 6.738 1 93.38 150 ILE B N 1
ATOM 2827 C CA . ILE B 1 150 ? 12.398 -14.07 6.906 1 93.38 150 ILE B CA 1
ATOM 2828 C C . ILE B 1 150 ? 11.57 -14.719 5.801 1 93.38 150 ILE B C 1
ATOM 2830 O O . ILE B 1 150 ? 11.906 -15.797 5.312 1 93.38 150 ILE B O 1
ATOM 2834 N N . LEU B 1 151 ? 10.578 -14.109 5.414 1 92 151 LEU B N 1
ATOM 2835 C CA . LEU B 1 151 ? 9.758 -14.633 4.324 1 92 151 LEU B CA 1
ATOM 2836 C C . LEU B 1 151 ? 10.539 -14.633 3.014 1 92 151 LEU B C 1
ATOM 2838 O O . LEU B 1 151 ? 10.445 -15.586 2.236 1 92 151 LEU B O 1
ATOM 2842 N N . PHE B 1 152 ? 11.25 -13.547 2.764 1 89.88 152 PHE B N 1
ATOM 2843 C CA . PHE B 1 152 ? 12.094 -13.516 1.578 1 89.88 152 PHE B CA 1
ATOM 2844 C C . PHE B 1 152 ? 13.133 -14.641 1.627 1 89.88 152 PHE B C 1
ATOM 2846 O O . PHE B 1 152 ? 13.414 -15.266 0.608 1 89.88 152 PHE B O 1
ATOM 2853 N N . LEU B 1 153 ? 13.672 -14.828 2.826 1 88.88 153 LEU B N 1
ATOM 2854 C CA . LEU B 1 153 ? 14.609 -15.93 3.006 1 88.88 153 LEU B CA 1
ATOM 2855 C C . LEU B 1 153 ? 13.961 -17.266 2.666 1 88.88 153 LEU B C 1
ATOM 2857 O O . LEU B 1 153 ? 14.562 -18.094 1.987 1 88.88 153 LEU B O 1
ATOM 2861 N N . GLY B 1 154 ? 12.773 -17.469 3.109 1 85.31 154 GLY B N 1
ATOM 2862 C CA . GLY B 1 154 ? 12.039 -18.688 2.83 1 85.31 154 GLY B CA 1
ATOM 2863 C C . GLY B 1 154 ? 11.781 -18.906 1.352 1 85.31 154 GLY B C 1
ATOM 2864 O O . GLY B 1 154 ? 11.906 -20.016 0.851 1 85.31 154 GLY B O 1
ATOM 2865 N N . THR B 1 155 ? 11.414 -17.875 0.631 1 80.88 155 THR B N 1
ATOM 2866 C CA . THR B 1 155 ? 11.141 -17.984 -0.799 1 80.88 155 THR B CA 1
ATOM 2867 C C . THR B 1 155 ? 12.406 -18.344 -1.564 1 80.88 155 THR B C 1
ATOM 2869 O O . THR B 1 155 ? 12.367 -19.141 -2.5 1 80.88 155 THR B O 1
ATOM 2872 N N . GLY B 1 156 ? 13.508 -17.75 -1.174 1 78.75 156 GLY B N 1
ATOM 2873 C CA . GLY B 1 156 ? 14.773 -18.078 -1.812 1 78.75 156 GLY B CA 1
ATOM 2874 C C . GLY B 1 156 ? 15.195 -19.516 -1.593 1 78.75 156 GLY B C 1
ATOM 2875 O O . GLY B 1 156 ? 15.641 -20.188 -2.527 1 78.75 156 GLY B O 1
ATOM 2876 N N . LEU B 1 157 ? 15 -19.984 -0.407 1 79.25 157 LEU B N 1
ATOM 2877 C CA . LEU B 1 157 ? 15.375 -21.344 -0.063 1 79.25 157 LEU B CA 1
ATOM 2878 C C . LEU B 1 157 ? 14.453 -22.359 -0.751 1 79.25 157 LEU B C 1
ATOM 2880 O O . LEU B 1 157 ? 14.898 -23.438 -1.147 1 79.25 157 LEU B O 1
ATOM 2884 N N . ASP B 1 158 ? 13.211 -21.969 -0.824 1 73.94 158 ASP B N 1
ATOM 2885 C CA . ASP B 1 158 ? 12.234 -22.844 -1.451 1 73.94 158 ASP B CA 1
ATOM 2886 C C . ASP B 1 158 ? 12.555 -23.062 -2.928 1 73.94 158 ASP B C 1
ATOM 2888 O O . ASP B 1 158 ? 12.445 -24.188 -3.436 1 73.94 158 ASP B O 1
ATOM 2892 N N . PHE B 1 159 ? 12.906 -22.047 -3.508 1 70.25 159 PHE B N 1
ATOM 2893 C CA . PHE B 1 159 ? 13.25 -22.172 -4.922 1 70.25 159 PHE B CA 1
ATOM 2894 C C . PHE B 1 159 ? 14.461 -23.078 -5.109 1 70.25 159 PHE B C 1
ATOM 2896 O O . PHE B 1 159 ? 14.523 -23.859 -6.059 1 70.25 159 PHE B O 1
ATOM 2903 N N . LEU B 1 160 ? 15.406 -22.969 -4.188 1 67.56 160 LEU B N 1
ATOM 2904 C CA . LEU B 1 160 ? 16.594 -23.812 -4.262 1 67.56 160 LEU B CA 1
ATOM 2905 C C . LEU B 1 160 ? 16.234 -25.281 -4.043 1 67.56 160 LEU B C 1
ATOM 2907 O O . LEU B 1 160 ? 16.828 -26.172 -4.676 1 67.56 160 LEU B O 1
ATOM 2911 N N . GLU B 1 161 ? 15.312 -25.438 -3.109 1 65.75 161 GLU B N 1
ATOM 2912 C CA . GLU B 1 161 ? 14.961 -26.812 -2.754 1 65.75 161 GLU B CA 1
ATOM 2913 C C . GLU B 1 161 ? 14.047 -27.438 -3.805 1 65.75 161 GLU B C 1
ATOM 2915 O O . GLU B 1 161 ? 14.188 -28.609 -4.137 1 65.75 161 GLU B O 1
ATOM 2920 N N . ARG B 1 162 ? 13.086 -26.656 -4.293 1 63.88 162 ARG B N 1
ATOM 2921 C CA . ARG B 1 162 ? 12.039 -27.266 -5.109 1 63.88 162 ARG B CA 1
ATOM 2922 C C . ARG B 1 162 ? 12.156 -26.828 -6.562 1 63.88 162 ARG B C 1
ATOM 2924 O O . ARG B 1 162 ? 11.516 -27.406 -7.445 1 63.88 162 ARG B O 1
ATOM 2931 N N . GLY B 1 163 ? 13.195 -26.078 -6.875 1 55.31 163 GLY B N 1
ATOM 2932 C CA . GLY B 1 163 ? 13.422 -25.625 -8.242 1 55.31 163 GLY B CA 1
ATOM 2933 C C . GLY B 1 163 ? 12.281 -24.797 -8.789 1 55.31 163 GLY B C 1
ATOM 2934 O O . GLY B 1 163 ? 12.336 -24.328 -9.93 1 55.31 163 GLY B O 1
ATOM 2935 N N . ARG B 1 164 ? 11 -24.891 -8.062 1 50.69 164 ARG B N 1
ATOM 2936 C CA . ARG B 1 164 ? 9.859 -24.188 -8.625 1 50.69 164 ARG B CA 1
ATOM 2937 C C . ARG B 1 164 ? 9.336 -23.125 -7.656 1 50.69 164 ARG B C 1
ATOM 2939 O O . ARG B 1 164 ? 9.57 -23.219 -6.449 1 50.69 164 ARG B O 1
ATOM 2946 N N . GLY B 1 165 ? 9.133 -21.984 -8.062 1 46.81 165 GLY B N 1
ATOM 2947 C CA . GLY B 1 165 ? 8.555 -20.922 -7.27 1 46.81 165 GLY B CA 1
ATOM 2948 C C . GLY B 1 165 ? 7.289 -21.328 -6.543 1 46.81 165 GLY B C 1
ATOM 2949 O O . GLY B 1 165 ? 6.684 -22.359 -6.871 1 46.81 165 GLY B O 1
ATOM 2950 N N . PRO B 1 166 ? 7.051 -20.859 -5.332 1 41.97 166 PRO B N 1
ATOM 2951 C CA . PRO B 1 166 ? 5.824 -21.281 -4.648 1 41.97 166 PRO B CA 1
ATOM 2952 C C . PRO B 1 166 ? 4.59 -21.188 -5.539 1 41.97 166 PRO B C 1
ATOM 2954 O O . PRO B 1 166 ? 4.465 -20.25 -6.336 1 41.97 166 PRO B O 1
ATOM 2957 N N . THR B 1 167 ? 4.195 -22.266 -6.191 1 35.16 167 THR B N 1
ATOM 2958 C CA . THR B 1 167 ? 2.975 -22.281 -6.988 1 35.16 167 THR B CA 1
ATOM 2959 C C . THR B 1 167 ? 1.859 -21.516 -6.289 1 35.16 167 THR B C 1
ATOM 2961 O O . THR B 1 167 ? 1.859 -21.391 -5.062 1 35.16 167 THR B O 1
ATOM 2964 N N . VAL B 1 168 ? 1.031 -20.891 -7 1 33.25 168 VAL B N 1
ATOM 2965 C CA . VAL B 1 168 ? -0.298 -20.359 -6.715 1 33.25 168 VAL B CA 1
ATOM 2966 C C . VAL B 1 168 ? -1.076 -21.359 -5.852 1 33.25 168 VAL B C 1
ATOM 2968 O O . VAL B 1 168 ? -1.161 -22.531 -6.184 1 33.25 168 VAL B O 1
ATOM 2971 N N . GLY B 1 169 ? -1.432 -21.094 -4.695 1 36.81 169 GLY B N 1
ATOM 2972 C CA . GLY B 1 169 ? -2.232 -21.891 -3.777 1 36.81 169 GLY B CA 1
ATOM 2973 C C . GLY B 1 169 ? -1.404 -22.828 -2.922 1 36.81 169 GLY B C 1
ATOM 2974 O O . GLY B 1 169 ? -1.951 -23.625 -2.152 1 36.81 169 GLY B O 1
ATOM 2975 N N . GLY B 1 170 ? -0.373 -23.234 -3.59 1 36.09 170 GLY B N 1
ATOM 2976 C CA . GLY B 1 170 ? 0.311 -24.281 -2.848 1 36.09 170 GLY B CA 1
ATOM 2977 C C . GLY B 1 170 ? 0.864 -23.812 -1.517 1 36.09 170 GLY B C 1
ATOM 2978 O O . GLY B 1 170 ? 1.667 -22.875 -1.471 1 36.09 170 GLY B O 1
ATOM 2979 N N . LEU B 1 171 ? 0.078 -23.641 -0.685 1 36 171 LEU B N 1
ATOM 2980 C CA . LEU B 1 171 ? 0.485 -23.516 0.71 1 36 171 LEU B CA 1
ATOM 2981 C C . LEU B 1 171 ? 1.944 -23.922 0.89 1 36 171 LEU B C 1
ATOM 2983 O O . LEU B 1 171 ? 2.48 -24.688 0.094 1 36 171 LEU B O 1
ATOM 2987 N N . ALA B 1 172 ? 2.596 -23.234 1.901 1 42.91 172 ALA B N 1
ATOM 2988 C CA . ALA B 1 172 ? 3.73 -23.703 2.691 1 42.91 172 ALA B CA 1
ATOM 2989 C C . ALA B 1 172 ? 3.836 -25.219 2.656 1 42.91 172 ALA B C 1
ATOM 2991 O O . ALA B 1 172 ? 3.135 -25.922 3.395 1 42.91 172 ALA B O 1
ATOM 2992 N N . ARG B 1 173 ? 3.549 -25.75 1.604 1 42.53 173 ARG B N 1
ATOM 2993 C CA . ARG B 1 173 ? 4.004 -27.094 1.951 1 42.53 173 ARG B CA 1
ATOM 2994 C C . ARG B 1 173 ? 5.223 -27.047 2.869 1 42.53 173 ARG B C 1
ATOM 2996 O O . ARG B 1 173 ? 6.301 -26.609 2.455 1 42.53 173 ARG B O 1
ATOM 3003 N N . LEU B 1 174 ? 4.793 -26.5 4.145 1 48.41 174 LEU B N 1
ATOM 3004 C CA . LEU B 1 174 ? 5.789 -26.672 5.195 1 48.41 174 LEU B CA 1
ATOM 3005 C C . LEU B 1 174 ? 6.688 -27.875 4.895 1 48.41 174 LEU B C 1
ATOM 3007 O O . LEU B 1 174 ? 6.238 -29.016 4.957 1 48.41 174 LEU B O 1
ATOM 3011 N N . SER B 1 175 ? 7.254 -27.672 3.725 1 54 175 SER B N 1
ATOM 3012 C CA . SER B 1 175 ? 8.203 -28.766 3.541 1 54 175 SER B CA 1
ATOM 3013 C C . SER B 1 175 ? 9.102 -28.922 4.762 1 54 175 SER B C 1
ATOM 3015 O O . SER B 1 175 ? 9.289 -27.984 5.527 1 54 175 SER B O 1
ATOM 3017 N N . ASP B 1 176 ? 9.281 -30.016 5.152 1 64.81 176 ASP B N 1
ATOM 3018 C CA . ASP B 1 176 ? 10.117 -30.422 6.285 1 64.81 176 ASP B CA 1
ATOM 3019 C C . ASP B 1 176 ? 11.516 -29.828 6.172 1 64.81 176 ASP B C 1
ATOM 3021 O O . ASP B 1 176 ? 12.32 -29.922 7.102 1 64.81 176 ASP B O 1
ATOM 3025 N N . GLY B 1 177 ? 11.734 -28.922 5.148 1 74.81 177 GLY B N 1
ATOM 3026 C CA . GLY B 1 177 ? 13.086 -28.406 5.008 1 74.81 177 GLY B CA 1
ATOM 3027 C C . GLY B 1 177 ? 13.234 -26.984 5.523 1 74.81 177 GLY B C 1
ATOM 3028 O O . GLY B 1 177 ? 12.305 -26.438 6.109 1 74.81 177 GLY B O 1
ATOM 3029 N N . PRO B 1 178 ? 14.492 -26.547 5.617 1 78 178 PRO B N 1
ATOM 3030 C CA . PRO B 1 178 ? 14.805 -25.188 6.09 1 78 178 PRO B CA 1
ATOM 3031 C C . PRO B 1 178 ? 13.914 -24.125 5.453 1 78 178 PRO B C 1
ATOM 3033 O O . PRO B 1 178 ? 13.547 -23.141 6.113 1 78 178 PRO B O 1
ATOM 3036 N N . ALA B 1 179 ? 13.508 -24.312 4.234 1 77.56 179 ALA B N 1
ATOM 3037 C CA . ALA B 1 179 ? 12.648 -23.359 3.539 1 77.56 179 ALA B CA 1
ATOM 3038 C C . ALA B 1 179 ? 11.266 -23.312 4.164 1 77.56 179 ALA B C 1
ATOM 3040 O O . ALA B 1 179 ? 10.688 -22.234 4.34 1 77.56 179 ALA B O 1
ATOM 3041 N N . GLY B 1 180 ? 10.797 -24.484 4.504 1 80.62 180 GLY B N 1
ATOM 3042 C CA . GLY B 1 180 ? 9.484 -24.562 5.133 1 80.62 180 GLY B CA 1
ATOM 3043 C C . GLY B 1 180 ? 9.43 -23.906 6.496 1 80.62 180 GLY B C 1
ATOM 3044 O O . GLY B 1 180 ? 8.477 -23.188 6.816 1 80.62 180 GLY B O 1
ATOM 3045 N N . TRP B 1 181 ? 10.531 -24.125 7.23 1 85.19 181 TRP B N 1
ATOM 3046 C CA . TRP B 1 181 ? 10.602 -23.531 8.562 1 85.19 181 TRP B CA 1
ATOM 3047 C C . TRP B 1 181 ? 10.68 -22.016 8.484 1 85.19 181 TRP B C 1
ATOM 3049 O O . TRP B 1 181 ? 10 -21.312 9.234 1 85.19 181 TRP B O 1
ATOM 3059 N N . ALA B 1 182 ? 11.508 -21.516 7.633 1 86.94 182 ALA B N 1
ATOM 3060 C CA . ALA B 1 182 ? 11.633 -20.062 7.461 1 86.94 182 ALA B CA 1
ATOM 3061 C C . ALA B 1 182 ? 10.297 -19.438 7.078 1 86.94 182 ALA B C 1
ATOM 3063 O O . ALA B 1 182 ? 9.914 -18.406 7.621 1 86.94 182 ALA B O 1
ATOM 3064 N N . THR B 1 183 ? 9.625 -20.094 6.195 1 87.44 183 THR B N 1
ATOM 3065 C CA . THR B 1 183 ? 8.336 -19.594 5.754 1 87.44 183 THR B CA 1
ATOM 3066 C C . THR B 1 183 ? 7.32 -19.609 6.895 1 87.44 183 THR B C 1
ATOM 3068 O O . THR B 1 183 ? 6.566 -18.656 7.086 1 87.44 183 THR B O 1
ATOM 3071 N N . PHE B 1 184 ? 7.387 -20.672 7.68 1 90 184 PHE B N 1
ATOM 3072 C CA . PHE B 1 184 ? 6.473 -20.797 8.805 1 90 184 PHE B CA 1
ATOM 3073 C C . PHE B 1 184 ? 6.73 -19.688 9.836 1 90 184 PHE B C 1
ATOM 3075 O O . PHE B 1 184 ? 5.805 -19.016 10.266 1 90 184 PHE B O 1
ATOM 3082 N N . VAL B 1 185 ? 7.973 -19.516 10.203 1 92 185 VAL B N 1
ATOM 3083 C CA . VAL B 1 185 ? 8.359 -18.5 11.172 1 92 185 VAL B CA 1
ATOM 3084 C C . VAL B 1 185 ? 7.996 -17.109 10.625 1 92 185 VAL B C 1
ATOM 3086 O O . VAL B 1 185 ? 7.48 -16.266 11.359 1 92 185 VAL B O 1
ATOM 3089 N N . GLY B 1 186 ? 8.258 -16.891 9.312 1 93.69 186 GLY B N 1
ATOM 3090 C CA . GLY B 1 186 ? 7.906 -15.625 8.68 1 93.69 186 GLY B CA 1
ATOM 3091 C C . GLY B 1 186 ? 6.422 -15.328 8.727 1 93.69 186 GLY B C 1
ATOM 3092 O O . GLY B 1 186 ? 6.02 -14.188 9 1 93.69 186 GLY B O 1
ATOM 3093 N N . ILE B 1 187 ? 5.605 -16.328 8.57 1 93.31 187 ILE B N 1
ATOM 3094 C CA . ILE B 1 187 ? 4.152 -16.172 8.586 1 93.31 187 ILE B CA 1
ATOM 3095 C C . ILE B 1 187 ? 3.682 -15.836 9.992 1 93.31 187 ILE B C 1
ATOM 3097 O O . ILE B 1 187 ? 2.871 -14.922 10.188 1 93.31 187 ILE B O 1
ATOM 3101 N N . VAL B 1 188 ? 4.199 -16.562 10.945 1 94.94 188 VAL B N 1
ATOM 3102 C CA . VAL B 1 188 ? 3.822 -16.312 12.328 1 94.94 188 VAL B CA 1
ATOM 3103 C C . VAL B 1 188 ? 4.176 -14.883 12.727 1 94.94 188 VAL B C 1
ATOM 3105 O O . VAL B 1 188 ? 3.354 -14.172 13.312 1 94.94 188 VAL B O 1
ATOM 3108 N N . LEU B 1 189 ? 5.355 -14.484 12.367 1 95.81 189 LEU B N 1
ATOM 3109 C CA . LEU B 1 189 ? 5.801 -13.133 12.695 1 95.81 189 LEU B CA 1
ATOM 3110 C C . LEU B 1 189 ? 4.973 -12.102 11.945 1 95.81 189 LEU B C 1
ATOM 3112 O O . LEU B 1 189 ? 4.719 -11.008 12.461 1 95.81 189 LEU B O 1
ATOM 3116 N N . LEU B 1 190 ? 4.59 -12.391 10.742 1 95.88 190 LEU B N 1
ATOM 3117 C CA . LEU B 1 190 ? 3.754 -11.477 9.969 1 95.88 190 LEU B CA 1
ATOM 3118 C C . LEU B 1 190 ? 2.398 -11.281 10.641 1 95.88 190 LEU B C 1
ATOM 3120 O O . LEU B 1 190 ? 1.878 -10.164 10.688 1 95.88 190 LEU B O 1
ATOM 3124 N N . TRP B 1 191 ? 1.86 -12.336 11.195 1 96.69 191 TRP B N 1
ATOM 3125 C CA . TRP B 1 191 ? 0.589 -12.242 11.906 1 96.69 191 TRP B CA 1
ATOM 3126 C C . TRP B 1 191 ? 0.738 -11.43 13.188 1 96.69 191 TRP B C 1
ATOM 3128 O O . TRP B 1 191 ? -0.153 -10.648 13.547 1 96.69 191 TRP B O 1
ATOM 3138 N N . ILE B 1 192 ? 1.819 -11.633 13.836 1 96.12 192 ILE B N 1
ATOM 3139 C CA . ILE B 1 192 ? 2.102 -10.82 15.016 1 96.12 192 ILE B CA 1
ATOM 3140 C C . ILE B 1 192 ? 2.205 -9.352 14.617 1 96.12 192 ILE B C 1
ATOM 3142 O O . ILE B 1 192 ? 1.619 -8.484 15.266 1 96.12 192 ILE B O 1
ATOM 3146 N N . ALA B 1 193 ? 2.959 -9.109 13.562 1 95.44 193 ALA B N 1
ATOM 3147 C CA . ALA B 1 193 ? 3.109 -7.746 13.062 1 95.44 193 ALA B CA 1
ATOM 3148 C C . ALA B 1 193 ? 1.757 -7.148 12.688 1 95.44 193 ALA B C 1
ATOM 3150 O O . ALA B 1 193 ? 1.482 -5.98 12.984 1 95.44 193 ALA B O 1
ATOM 3151 N N . ALA B 1 194 ? 0.941 -7.926 12.031 1 96.19 194 ALA B N 1
ATOM 3152 C CA . ALA B 1 194 ? -0.392 -7.465 11.656 1 96.19 194 ALA B CA 1
ATOM 3153 C C . ALA B 1 194 ? -1.23 -7.141 12.891 1 96.19 194 ALA B C 1
ATOM 3155 O O . ALA B 1 194 ? -1.933 -6.125 12.922 1 96.19 194 ALA B O 1
ATOM 3156 N N . GLY B 1 195 ? -1.159 -8.023 13.891 1 95.44 195 GLY B N 1
ATOM 3157 C CA . GLY B 1 195 ? -1.859 -7.754 15.141 1 95.44 195 GLY B CA 1
ATOM 3158 C C . GLY B 1 195 ? -1.414 -6.469 15.812 1 95.44 195 GLY B C 1
ATOM 3159 O O . GLY B 1 195 ? -2.246 -5.652 16.219 1 95.44 195 GLY B O 1
ATOM 3160 N N . LEU B 1 196 ? -0.131 -6.281 15.898 1 93.44 196 LEU B N 1
ATOM 3161 C CA . LEU B 1 196 ? 0.421 -5.062 16.469 1 93.44 196 LEU B CA 1
ATOM 3162 C C . LEU B 1 196 ? -0.002 -3.838 15.664 1 93.44 196 LEU B C 1
ATOM 3164 O O . LEU B 1 196 ? -0.312 -2.789 16.234 1 93.44 196 LEU B O 1
ATOM 3168 N N . THR B 1 197 ? 0.024 -3.965 14.352 1 92.56 197 THR B N 1
ATOM 3169 C CA . THR B 1 197 ? -0.356 -2.877 13.453 1 92.56 197 THR B CA 1
ATOM 3170 C C . THR B 1 197 ? -1.814 -2.482 13.672 1 92.56 197 THR B C 1
ATOM 3172 O O . THR B 1 197 ? -2.135 -1.296 13.766 1 92.56 197 THR B O 1
ATOM 3175 N N . LEU B 1 198 ? -2.668 -3.436 13.867 1 93.94 198 LEU B N 1
ATOM 3176 C CA . LEU B 1 198 ? -4.086 -3.156 14.07 1 93.94 198 LEU B CA 1
ATOM 3177 C C . LEU B 1 198 ? -4.324 -2.496 15.422 1 93.94 198 LEU B C 1
ATOM 3179 O O . LEU B 1 198 ? -5.137 -1.573 15.531 1 93.94 198 LEU B O 1
ATOM 3183 N N . VAL B 1 199 ? -3.646 -2.965 16.375 1 93.12 199 VAL B N 1
ATOM 3184 C CA . VAL B 1 199 ? -3.816 -2.41 17.719 1 93.12 199 VAL B CA 1
ATOM 3185 C C . VAL B 1 199 ? -3.352 -0.957 17.734 1 93.12 199 VAL B C 1
ATOM 3187 O O . VAL B 1 199 ? -4.043 -0.085 18.266 1 93.12 199 VAL B O 1
ATOM 3190 N N . THR B 1 200 ? -2.189 -0.697 17.156 1 91.12 200 THR B N 1
ATOM 3191 C CA . THR B 1 200 ? -1.676 0.668 17.125 1 91.12 200 THR B CA 1
ATOM 3192 C C . THR B 1 200 ? -2.57 1.562 16.266 1 91.12 200 THR B C 1
ATOM 3194 O O . THR B 1 200 ? -2.752 2.742 16.578 1 91.12 200 THR B O 1
ATOM 3197 N N . GLY B 1 201 ? -3.082 1.072 15.195 1 90.81 201 GLY B N 1
ATOM 3198 C CA . GLY B 1 201 ? -4.023 1.832 14.391 1 90.81 201 GLY B CA 1
ATOM 3199 C C . GLY B 1 201 ? -5.301 2.182 15.133 1 90.81 201 GLY B C 1
ATOM 3200 O O . GLY B 1 201 ? -5.809 3.299 15.016 1 90.81 201 GLY B O 1
ATOM 3201 N N . TRP B 1 202 ? -5.777 1.215 15.867 1 91.44 202 TRP B N 1
ATOM 3202 C CA . TRP B 1 202 ? -6.98 1.44 16.656 1 91.44 202 TRP B CA 1
ATOM 3203 C C . TRP B 1 202 ? -6.738 2.516 17.719 1 91.44 202 TRP B C 1
ATOM 3205 O O . TRP B 1 202 ? -7.594 3.373 17.938 1 91.44 202 TRP B O 1
ATOM 3215 N N . GLU B 1 203 ? -5.68 2.467 18.375 1 89.69 203 GLU B N 1
ATOM 3216 C CA . GLU B 1 203 ? -5.34 3.475 19.375 1 89.69 203 GLU B CA 1
ATOM 3217 C C . GLU B 1 203 ? -5.266 4.867 18.75 1 89.69 203 GLU B C 1
ATOM 3219 O O . GLU B 1 203 ? -5.773 5.836 19.328 1 89.69 203 GLU B O 1
ATOM 3224 N N . TYR B 1 204 ? -4.625 4.926 17.625 1 88.06 204 TYR B N 1
ATOM 3225 C CA . TYR B 1 204 ? -4.516 6.211 16.953 1 88.06 204 TYR B CA 1
ATOM 3226 C C . TYR B 1 204 ? -5.887 6.73 16.531 1 88.06 204 TYR B C 1
ATOM 3228 O O . TYR B 1 204 ? -6.164 7.93 16.641 1 88.06 204 TYR B O 1
ATOM 3236 N N . PHE B 1 205 ? -6.715 5.871 16.062 1 90 205 PHE B N 1
ATOM 3237 C CA . PHE B 1 205 ? -8.062 6.234 15.641 1 90 205 PHE B CA 1
ATOM 3238 C C . PHE B 1 205 ? -8.867 6.789 16.812 1 90 205 PHE B C 1
ATOM 3240 O O . PHE B 1 205 ? -9.523 7.824 16.672 1 90 205 PHE B O 1
ATOM 3247 N N . ARG B 1 206 ? -8.773 6.164 17.953 1 88.62 206 ARG B N 1
ATOM 3248 C CA . ARG B 1 206 ? -9.5 6.613 19.141 1 88.62 206 ARG B CA 1
ATOM 3249 C C . ARG B 1 206 ? -9.031 7.996 19.578 1 88.62 206 ARG B C 1
ATOM 3251 O O . ARG B 1 206 ? -9.844 8.836 19.969 1 88.62 206 ARG B O 1
ATOM 3258 N N . LYS B 1 207 ? -7.805 8.195 19.5 1 87.56 207 LYS B N 1
ATOM 3259 C CA . LYS B 1 207 ? -7.242 9.484 19.906 1 87.56 207 LYS B CA 1
ATOM 3260 C C . LYS B 1 207 ? -7.633 10.578 18.922 1 87.56 207 LYS B C 1
ATOM 3262 O O . LYS B 1 207 ? -7.637 11.766 19.266 1 87.56 207 LYS B O 1
ATOM 3267 N N . SER B 1 208 ? -7.914 10.148 17.656 1 87.19 208 SER B N 1
ATOM 3268 C CA . SER B 1 208 ? -8.227 11.125 16.625 1 87.19 208 SER B CA 1
ATOM 3269 C C . SER B 1 208 ? -9.711 11.492 16.641 1 87.19 208 SER B C 1
ATOM 3271 O O . SER B 1 208 ? -10.102 12.539 16.109 1 87.19 208 SER B O 1
ATOM 3273 N N . LEU B 1 209 ? -10.602 10.766 17.234 1 84.5 209 LEU B N 1
ATOM 3274 C CA . LEU B 1 209 ? -12.055 10.898 17.172 1 84.5 209 LEU B CA 1
ATOM 3275 C C . LEU B 1 209 ? -12.5 12.25 17.703 1 84.5 209 LEU B C 1
ATOM 3277 O O . LEU B 1 209 ? -13.352 12.914 17.109 1 84.5 209 LEU B O 1
ATOM 3281 N N . PRO B 1 210 ? -11.875 12.734 18.75 1 82.38 210 PRO B N 1
ATOM 3282 C CA . PRO B 1 210 ? -12.289 14.031 19.281 1 82.38 210 PRO B CA 1
ATOM 3283 C C . PRO B 1 210 ? -11.992 15.188 18.312 1 82.38 210 PRO B C 1
ATOM 3285 O O . PRO B 1 210 ? -12.641 16.234 18.375 1 82.38 210 PRO B O 1
ATOM 3288 N N . HIS B 1 211 ? -11.062 14.969 17.438 1 80.94 211 HIS B N 1
ATOM 3289 C CA . HIS B 1 211 ? -10.656 16.031 16.516 1 80.94 211 HIS B CA 1
ATOM 3290 C C . HIS B 1 211 ? -11.422 15.945 15.203 1 80.94 211 HIS B C 1
ATOM 3292 O O . HIS B 1 211 ? -11.242 16.781 14.32 1 80.94 211 HIS B O 1
ATOM 3298 N N . LEU B 1 212 ? -12.242 14.961 15.016 1 75.75 212 LEU B N 1
ATOM 3299 C CA . LEU B 1 212 ? -13.016 14.758 13.797 1 75.75 212 LEU B CA 1
ATOM 3300 C C . LEU B 1 212 ? -14.469 15.18 13.992 1 75.75 212 LEU B C 1
ATOM 3302 O O . LEU B 1 212 ? -15.273 15.102 13.062 1 75.75 212 LEU B O 1
ATOM 3306 N N . LYS B 1 213 ? -14.672 15.547 15.047 1 69.19 213 LYS B N 1
ATOM 3307 C CA . LYS B 1 213 ? -16.031 15.984 15.359 1 69.19 213 LYS B CA 1
ATOM 3308 C C . LYS B 1 213 ? -16.328 17.344 14.727 1 69.19 213 LYS B C 1
ATOM 3310 O O . LYS B 1 213 ? -15.438 18.172 14.586 1 69.19 213 LYS B O 1
ATOM 3315 N N . ASP B 1 214 ? -17.469 17.406 14.039 1 65.81 214 ASP B N 1
ATOM 3316 C CA . ASP B 1 214 ? -17.922 18.656 13.422 1 65.81 214 ASP B CA 1
ATOM 3317 C C . ASP B 1 214 ? -18.062 19.766 14.469 1 65.81 214 ASP B C 1
ATOM 3319 O O . ASP B 1 214 ? -18.406 19.5 15.617 1 65.81 214 ASP B O 1
ATOM 3323 N N . PRO B 1 215 ? -17.312 20.969 14.164 1 55.41 215 PRO B N 1
ATOM 3324 C CA . PRO B 1 215 ? -17.531 22.078 15.094 1 55.41 215 PRO B CA 1
ATOM 3325 C C . PRO B 1 215 ? -19.016 22.344 15.344 1 55.41 215 PRO B C 1
ATOM 3327 O O . PRO B 1 215 ? -19.828 22.25 14.422 1 55.41 215 PRO B O 1
ATOM 3330 N N . LYS B 1 216 ? -19.531 22.25 16.562 1 47.69 216 LYS B N 1
ATOM 3331 C CA . LYS B 1 216 ? -20.875 22.75 16.875 1 47.69 216 LYS B CA 1
ATOM 3332 C C . LYS B 1 216 ? -21.016 24.219 16.5 1 47.69 216 LYS B C 1
ATOM 3334 O O . LYS B 1 216 ? -20.062 25 16.641 1 47.69 216 LYS B O 1
#

InterPro domains:
  IPR000462 CDP-alcohol phosphatidyltransferase [PF01066] (13-194)
  IPR004570 CDP-diacylglycerol--glycerol-3-phosphate 3-phosphatidyltransferase [PIRSF000847] (12-213)
  IPR004570 CDP-diacylglycerol--glycerol-3-phosphate 3-phosphatidyltransferase [TIGR00560] (14-213)
  IPR043130 CDP-alcohol phosphatidyltransferase, transmembrane domain [G3DSA:1.20.120.1760] (4-211)
  IPR048254 CDP-alcohol phosphatidyltransferase, conserved site [PS00379] (60-82)
  IPR050324 CDP-alcohol phosphatidyltransferase class-I [PTHR14269] (12-207)

Secondary structure (DSSP, 8-state):
--------------HHHHHHHHHHHHHHHHHHHHHHS-TTHHHHHHHHHHHHHHHHHHHHHHHHHHHT---HHHHHHHHHHHHHHHHHHHHHHHHHHTS-HHHHHHHHHHHHHHHHHHHHHHHHGGG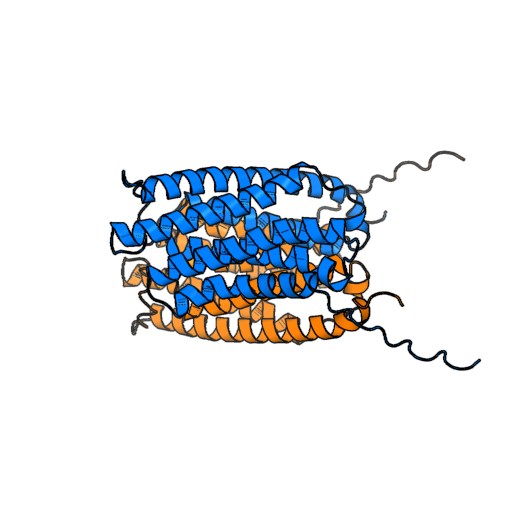GGGSPPPTHHHHHHHHHHHHHHHHHHHHHHHHHHHSS---TT------SSHHHHHHHHHHHHHHHHHHHHHHHHHHHHHHHGGGSSPP-/--------------HHHHHHHHHHHHHHHHHHHHHHS-TTHHHHHHHHHHHHHHHHHHHHHHHHHHHT---HHHHHHHHHHHHHHHHHHHHHHHHHHTS-HHHHHHHHHHHHHHHHHHHHHHHHGGGGGGSPPPTHHHHHHHHHHHHHHHHHHHHHHHHHHHSS---TT------SSHHHHHHHHHHHHHHHHHHHHHHHHHHHHHHHGGGSSPP-

Organism: NCBI:txid1123501

pLDDT: mean 79.23, std 16.69, range [33.25, 96.69]

Radius of gyration: 22.17 Å; Cα contacts (8 Å, |Δi|>4): 648; chains: 2; bounding box: 52×79×63 Å

Solvent-accessible surface area (backbone atoms only — not comparable to full-atom values): 21728 Å² total; per-residue (Å²): 129,81,82,72,74,82,72,80,58,60,75,76,84,47,71,65,38,52,56,38,50,51,28,42,52,41,20,57,41,40,57,46,28,58,67,73,37,59,82,47,58,15,34,52,50,24,38,49,48,50,50,51,40,54,50,47,51,58,49,41,55,50,46,34,66,68,60,70,63,67,39,56,55,37,63,46,42,42,62,24,21,55,50,26,32,52,55,42,48,48,39,47,51,32,7,48,33,12,57,35,58,74,54,42,50,36,50,41,52,41,50,43,40,52,33,46,50,50,34,50,29,38,68,46,10,62,58,37,76,71,54,81,80,60,77,62,54,62,50,23,55,51,34,39,52,51,14,50,51,33,33,36,51,11,54,27,40,32,24,69,72,62,73,45,68,55,44,29,75,51,57,78,60,59,39,96,43,75,27,20,49,32,35,49,53,13,38,52,35,32,45,51,18,28,51,42,41,49,53,48,41,49,52,51,50,62,70,43,51,78,75,44,37,45,86,125,129,82,80,72,73,82,70,81,59,60,74,75,84,48,70,65,38,52,55,38,50,50,29,43,53,40,21,58,42,39,56,45,29,60,68,74,39,58,81,47,58,14,34,52,50,25,38,50,49,50,50,51,41,55,49,47,51,58,49,41,55,52,47,34,65,69,60,70,64,67,40,58,54,36,62,47,42,44,62,24,21,55,51,27,30,51,54,43,48,49,40,47,50,32,7,48,34,16,55,30,58,73,54,42,51,35,50,41,52,42,51,42,39,51,34,47,48,50,34,49,30,37,67,46,12,62,58,39,76,70,52,79,80,58,76,60,54,62,52,24,56,51,33,38,53,49,14,51,51,33,34,37,50,10,54,28,41,32,22,68,72,63,73,44,66,56,46,53,57,49,55,76,62,59,38,94,43,74,25,19,50,32,34,50,54,13,38,53,34,32,46,51,18,28,52,42,42,48,52,49,41,48,53,51,49,61,70,44,50,78,76,46,37,46,84,124

Sequence (432 aa):
MPAEPLMSVAMTWTIPNTLTLLRLLAAPGVAVMFLYFNRPWADWLALALFIGAAATDWFDGYLARLWKQESRFGAMLDPIADKAMVLIALLVITGLSGMNPWILLPATLIFFRETFVSGLREFLGATAGTLKVTKLAKWKTTAQMVAIGILFLGTGLDFLERGRGPTVGGLARLSDGPAGWATFVGIVLLWIAAGLTLVTGWEYFRKSLPHLKDPKMPAEPLMSVAMTWTIPNTLTLLRLLAAPGVAVMFLYFNRPWADWLALALFIGAAATDWFDGYLARLWKQESRFGAMLDPIADKAMVLIALLVITGLSGMNPWILLPATLIFFRETFVSGLREFLGATAGTLKVTKLAKWKTTAQMVAIGILFLGTGLDFLERGRGPTVGGLARLSDGPAGWATFVGIVLLWIAAGLTLVTGWEYFRKSLPHLKDPK